Protein AF-0000000084448394 (afdb_homodimer)

Solvent-accessible surface area (backbone atoms only — not comparable to full-atom values): 38013 Å² total; per-residue (Å²): 130,81,70,74,81,68,66,82,76,74,50,70,67,55,48,52,51,49,42,61,25,63,14,42,33,26,30,50,50,44,31,53,39,35,60,75,73,52,70,48,41,29,29,33,37,32,30,34,80,46,65,27,20,33,42,48,60,70,31,49,54,51,50,52,50,52,33,55,76,66,70,50,77,63,50,73,47,72,68,49,59,72,40,34,80,40,55,55,55,45,56,45,32,34,44,33,30,48,39,55,78,44,48,46,45,50,36,60,43,28,16,38,35,18,48,22,12,42,17,7,29,42,25,20,48,29,18,62,36,26,28,88,34,35,29,32,41,54,38,55,41,69,21,37,37,69,47,26,33,50,39,49,45,46,11,34,28,40,10,7,52,40,21,34,77,72,69,18,56,9,42,62,39,26,21,22,38,68,51,8,65,62,43,76,36,92,48,29,42,67,56,50,51,68,63,48,28,60,71,52,71,32,56,49,51,28,51,50,48,47,40,73,69,40,70,87,55,71,45,46,41,54,26,40,45,80,56,34,36,57,62,43,44,50,51,41,36,68,74,38,48,67,44,19,71,70,42,38,27,30,42,34,44,57,41,52,70,87,38,56,44,59,95,45,46,67,68,50,18,52,49,46,34,46,74,74,30,67,66,45,81,75,67,57,89,44,73,66,48,44,33,41,41,40,35,44,13,68,10,35,15,43,44,43,47,47,50,50,52,34,44,76,74,69,35,74,45,43,37,35,30,38,36,75,77,56,37,51,67,48,25,36,51,32,43,72,47,60,41,73,58,56,34,37,43,35,39,46,34,53,50,46,56,40,71,74,25,47,36,45,76,43,50,36,21,53,68,79,43,78,45,57,47,64,92,46,66,85,68,41,85,82,64,60,80,124,132,80,70,74,80,68,66,82,75,74,50,72,67,55,48,50,50,49,43,59,25,62,12,43,34,27,30,52,51,43,30,52,39,35,60,75,74,52,70,46,40,29,29,34,37,32,30,34,80,47,65,27,20,33,41,49,61,68,30,48,55,51,50,53,52,53,32,54,76,67,70,48,76,65,49,74,47,71,68,49,59,73,40,33,82,41,55,56,55,45,56,44,31,34,43,32,29,48,38,54,78,44,47,45,45,48,37,62,44,29,16,38,34,16,48,21,12,42,17,8,28,40,25,22,48,28,19,63,35,26,28,88,34,35,29,30,41,53,39,54,41,68,22,39,37,69,46,26,34,48,38,50,44,46,11,34,28,40,10,8,52,41,22,34,78,71,68,19,55,9,42,61,41,26,21,22,38,68,52,7,64,61,44,76,36,92,49,29,41,66,57,50,51,67,61,48,28,61,71,51,71,32,54,49,49,28,51,50,48,48,41,72,70,40,69,88,55,71,45,46,42,55,25,42,47,78,57,34,35,56,64,40,45,50,51,40,36,67,74,39,47,67,44,20,70,68,42,38,28,30,42,33,43,58,39,52,71,88,38,56,42,61,96,45,45,68,68,51,18,50,50,47,33,44,75,74,31,67,66,44,81,75,66,56,87,46,74,67,51,44,31,40,41,40,36,44,12,68,9,36,15,44,46,43,47,48,52,51,52,36,42,75,72,70,36,74,47,42,37,35,31,37,36,77,75,56,35,50,67,46,24,35,51,34,43,71,46,61,38,73,57,55,33,36,43,34,40,47,35,51,50,46,55,40,71,74,25,48,36,46,74,43,50,37,20,54,68,81,42,78,46,56,47,64,92,46,67,83,68,42,84,83,66,61,79,122

Radius of gyration: 27.72 Å; Cα contacts (8 Å, |Δi|>4): 1673; chains: 2; bounding box: 57×79×67 Å

InterPro domains:
  IPR013785 Aldolase-type TIM barrel [G3DSA:3.20.20.70] (116-352)
  IPR036068 Nicotinate phosphoribosyltransferase-like, C-terminal [SSF51690] (117-376)
  IPR053190 Nicotinate phosphoribosyltransferase-like [PTHR43202] (22-376)

pLDDT: mean 94.39, std 11.0, range [21.2, 98.94]

Organism: NCBI:txid207340

Nearest PDB structures (foldseek):
  5huo-assembly1_E-3  TM=7.370E-01  e=1.847E-10  Streptococcus pyogenes GA06023
  5hul-assembly1_A  TM=7.495E-01  e=3.238E-10  Streptococcus pyogenes NZ131
  5huo-assembly2_H-2  TM=7.251E-01  e=3.623E-10  Streptococcus pyogenes GA06023
  5hup-assembly1_A  TM=7.375E-01  e=1.246E-09  Streptococcus pyogenes MGAS10750
  5hup-assembly1_C-3  TM=6.961E-01  e=3.828E-09  Streptococcus pyogenes MGAS10750

Foldseek 3Di:
DDQPPDPPDDDLVVVVVVLCVVFDVVLVVVLVVCVVVDKFKFKKFWFFQAKWFFDQVVLVVVVVVNCVSVVWDKDKAQPHDQLDIDGGLGTRIMIITISSSCSSCFVVSQVQGQQLGLLLRQLLLLQQLQQAAEEEEEAQVVADDDVRNQSNLLSQLSSQVSNVVVPGNGHQAYAAQNNRVSNPDNGGDDADDLVLCVVLVHQQSSQVVCCVVPVPAQHETEQPNPLQQQVRLLVNCVVVVVCLQVLSYEYEFFFDQVAARPPADQVQLVVLLCVQPNPLCVPDDDPVLNCQDRNGTNHLSRQSVSCVSCVVSPRNSHAYEYEDQSGSSSSNSNVNSVRRHHYYYYNNSRDPPCVSSRMDMWTQDINRHGDTPPPSPVSHPPPPPD/DDDPPDPPDDDLVRVVVVLCVPFDVVLVVVLVVCVVVDKFKFKKFKFFQAKWFFDQVVLVVVVVVNCVSVVWDKDKAQPDDQLDIDGGLGTRIMIITISSSCSSCFVVSQVQGQQLGLLLRQLLLLQQLQQAAEEEEEAQVVADDDSRNQSNLLSQLSSQVSNVVVPGNGHQAYAAQNNRVSNPDNGGDDADDLVLCVVLVHQQSSQVVCCVVPVPAQHETEQPNPLQQQVRLLVNCVVVVVCLQVLSYEYEFFFDQVAARPPDDQVQLVVLLCVQPNPLCVPDDDPVLNCQDRNGTNHLSRQSVSCVSCVVSPRNSHAYEYEDQSGSSSSNSCVNSVRRHHYYYYNNSRDPPCVSSRMDMWTQDINRHGDTDPPSPVSHPPPPDD

Secondary structure (DSSP, 8-state):
-------PPPPHHHHHHHHHHHSBHHHHHHHHHHHHH---EEEEEEE-SS-EE---HHHHHHHHHHHHHTT---EEEESS-TT-EE-TT-EEEEEEEEHHHHGGGHHHHHHHHHHHHHHHHHHHHHHHHSTTS-EEE--GGGSSSHHHHHHHHHHHHHHHHHHHTTT---EEEESBGGGGGGGT-SS------HHHHHHHSSHHHHHHHHHHH-TTS-EEEE-TTTT-HHHHHHHHHHHSHHHHHTT-EEEEE---TTSPPTT--HHHHHHHHHHHSTTGGGG--SHHHHHHHHSSSS-HHHHHHHHHHHHHTT-TT-EEEEES---HHHHHHHHHTT---SEEEE-TTS-SBGGGG--EEEEEEETTEE---TT-GGGSTT-S--/-------PPPPHHHHHHHHHHHSBHHHHHHHHHHHHH---EEEEEEE-SS-EE---HHHHHHHHHHHHHTT---EEEESS-TT-EE-TT-EEEEEEEEHHHHGGGHHHHHHHHHHHHHHHHHHHHHHHHSTTS-EEE--GGGSSSHHHHHHHHHHHHHHHHHHHTTT---EEEESBGGGGGGGT-SS------HHHHHHHSSHHHHHHHHHHH-TTS-EEEE-TTTT-HHHHHHHHHHHSHHHHHTT-EEEEE---TTSPPTT--HHHHHHHHHHHSTTGGGG--SHHHHHHHHSSSS-HHHHHHHHHHHHHTT-TT-EEEEES---HHHHHHHHHTT---SEEEE-TTS-SBGGGG--EEEEEEETTEE---TT-GGGSTT-S--

Sequence (772 aa):
MAEPPAGPAPSRAEMEAEITARTDSYFNRTKAIVTAHGDCRVTYAVFLRRPVISAPRLALEWLRRVTAERGLEVQIDLMHPEGSWVGAGDPLLYVTGSFVGLVDLETLLLQQVGPPCVAAHNAYQMCLELPRIPFLAMDARHCAGADMQEMMAYAAAVGGDAARKEGARGFVGNASNATAHWFGTPAGLGTMPHALIGYAGSTLRAAEMFRETYPDDDLTVLTDYFGREIADGLEVCRRFPDLAAAGRISVRLDTHGGRYLETLDPGESYAVLERNMPGAIRRYRTEEELRFLVGTGVSAAAIWRMREALDKAGFPKVRIIASSGFSVAKCRVMSEARAPLDVVGTGSFIPDRWSETYATADIVAYDGVPRVKVGREFLLRGGRPGMAEPPAGPAPSRAEMEAEITARTDSYFNRTKAIVTAHGDCRVTYAVFLRRPVISAPRLALEWLRRVTAERGLEVQIDLMHPEGSWVGAGDPLLYVTGSFVGLVDLETLLLQQVGPPCVAAHNAYQMCLELPRIPFLAMDARHCAGADMQEMMAYAAAVGGDAARKEGARGFVGNASNATAHWFGTPAGLGTMPHALIGYAGSTLRAAEMFRETYPDDDLTVLTDYFGREIADGLEVCRRFPDLAAAGRISVRLDTHGGRYLETLDPGESYAVLERNMPGAIRRYRTEEELRFLVGTGVSAAAIWRMREALDKAGFPKVRIIASSGFSVAKCRVMSEARAPLDVVGTGSFIPDRWSETYATADIVAYDGVPRVKVGREFLLRGGRPG

Structure (mmCIF, N/CA/C/O backbone):
data_AF-0000000084448394-model_v1
#
loop_
_entity.id
_entity.type
_entity.pdbx_description
1 polymer 'Nicotinate phosphoribosyltransferase'
#
loop_
_atom_site.group_PDB
_atom_site.id
_atom_site.type_symbol
_atom_site.label_atom_id
_atom_site.label_alt_id
_atom_site.label_comp_id
_atom_site.label_asym_id
_atom_site.label_entity_id
_atom_site.label_seq_id
_atom_site.pdbx_PDB_ins_code
_atom_site.Cartn_x
_atom_site.Cartn_y
_atom_site.Cartn_z
_atom_site.occupancy
_atom_site.B_iso_or_equiv
_atom_site.auth_seq_id
_atom_site.auth_comp_id
_atom_site.auth_asym_id
_atom_site.auth_atom_id
_atom_site.pdbx_PDB_model_num
ATOM 1 N N . MET A 1 1 ? -26 16.688 -6.016 1 21.22 1 MET A N 1
ATOM 2 C CA . MET A 1 1 ? -24.609 17.031 -6.27 1 21.22 1 MET A CA 1
ATOM 3 C C . MET A 1 1 ? -24 16.125 -7.332 1 21.22 1 MET A C 1
ATOM 5 O O . MET A 1 1 ? -24.016 14.906 -7.188 1 21.22 1 MET A O 1
ATOM 9 N N . ALA A 1 2 ? -23.812 16.688 -8.477 1 32.09 2 ALA A N 1
ATOM 10 C CA . ALA A 1 2 ? -23.547 16 -9.734 1 32.09 2 ALA A CA 1
ATOM 11 C C . ALA A 1 2 ? -22.219 15.234 -9.672 1 32.09 2 ALA A C 1
ATOM 13 O O . ALA A 1 2 ? -21.234 15.742 -9.133 1 32.09 2 ALA A O 1
ATOM 14 N N . GLU A 1 3 ? -22.234 13.922 -9.602 1 32.16 3 GLU A N 1
ATOM 15 C CA . GLU A 1 3 ? -21.078 13.047 -9.773 1 32.16 3 GLU A CA 1
ATOM 16 C C . GLU A 1 3 ? -20.078 13.625 -10.773 1 32.16 3 GLU A C 1
ATOM 18 O O . GLU A 1 3 ? -20.484 14.227 -11.773 1 32.16 3 GLU A O 1
ATOM 23 N N . PRO A 1 4 ? -18.938 14.047 -10.312 1 36.59 4 PRO A N 1
ATOM 24 C CA . PRO A 1 4 ? -18.031 14.594 -11.32 1 36.59 4 PRO A CA 1
ATOM 25 C C . PRO A 1 4 ? -18.156 13.883 -12.672 1 36.59 4 PRO A C 1
ATOM 27 O O . PRO A 1 4 ? -18.5 12.695 -12.719 1 36.59 4 PRO A O 1
ATOM 30 N N . PRO A 1 5 ? -18.219 14.656 -13.711 1 35.84 5 PRO A N 1
ATOM 31 C CA . PRO A 1 5 ? -18.406 14.039 -15.023 1 35.84 5 PRO A CA 1
ATOM 32 C C . PRO A 1 5 ? -17.328 13.016 -15.359 1 35.84 5 PRO A C 1
ATOM 34 O O . PRO A 1 5 ? -16.141 13.305 -15.211 1 35.84 5 PRO A O 1
ATOM 37 N N . ALA A 1 6 ? -17.578 11.844 -15.086 1 46.12 6 ALA A N 1
ATOM 38 C CA . ALA A 1 6 ? -16.734 10.742 -15.539 1 46.12 6 ALA A CA 1
ATOM 39 C C . ALA A 1 6 ? -16.344 10.906 -17 1 46.12 6 ALA A C 1
ATOM 41 O O . ALA A 1 6 ? -17.156 11.336 -17.828 1 46.12 6 ALA A O 1
ATOM 42 N N . GLY A 1 7 ? -15.117 11.336 -17.281 1 46.91 7 GLY A N 1
ATOM 43 C CA . GLY A 1 7 ? -14.758 11.242 -18.688 1 46.91 7 GLY A CA 1
ATOM 44 C C . GLY A 1 7 ? -15.5 10.141 -19.422 1 46.91 7 GLY A C 1
ATOM 45 O O . GLY A 1 7 ? -16.188 9.336 -18.812 1 46.91 7 GLY A O 1
ATOM 46 N N . PRO A 1 8 ? -15.57 10.281 -20.734 1 56.78 8 PRO A N 1
ATOM 47 C CA . PRO A 1 8 ? -16.344 9.258 -21.438 1 56.78 8 PRO A CA 1
ATOM 48 C C . PRO A 1 8 ? -15.961 7.836 -21.031 1 56.78 8 PRO A C 1
ATOM 50 O O . PRO A 1 8 ? -14.797 7.574 -20.719 1 56.78 8 PRO A O 1
ATOM 53 N N . ALA A 1 9 ? -16.938 7.102 -20.734 1 69.38 9 ALA A N 1
ATOM 54 C CA . ALA A 1 9 ? -16.75 5.688 -20.406 1 69.38 9 ALA A CA 1
ATOM 55 C C . ALA A 1 9 ? -16 4.961 -21.516 1 69.38 9 ALA A C 1
ATOM 57 O O . ALA A 1 9 ? -16.297 5.156 -22.703 1 69.38 9 ALA A O 1
ATOM 58 N N . PRO A 1 10 ? -14.859 4.305 -21.109 1 78.19 10 PRO A N 1
ATOM 59 C CA . PRO A 1 10 ? -14.141 3.541 -22.141 1 78.19 10 PRO A CA 1
ATOM 60 C C . PRO A 1 10 ? -15.055 2.629 -22.953 1 78.19 10 PRO A C 1
ATOM 62 O O . PRO A 1 10 ? -16.078 2.15 -22.438 1 78.19 10 PRO A O 1
ATOM 65 N N . SER A 1 11 ? -14.766 2.488 -24.234 1 86.88 11 SER A N 1
ATOM 66 C CA . SER A 1 11 ? -15.469 1.527 -25.078 1 86.88 11 SER A CA 1
ATOM 67 C C . SER A 1 11 ? -15.25 0.098 -24.594 1 86.88 11 SER A C 1
ATOM 69 O O . SER A 1 11 ? -14.352 -0.156 -23.781 1 86.88 11 SER A O 1
ATOM 71 N N . ARG A 1 12 ? -16.062 -0.751 -25.078 1 90.25 12 ARG A N 1
ATOM 72 C CA . ARG A 1 12 ? -15.922 -2.168 -24.766 1 90.25 12 ARG A CA 1
ATOM 73 C C . ARG A 1 12 ? -14.547 -2.684 -25.156 1 90.25 12 ARG A C 1
ATOM 75 O O . ARG A 1 12 ? -13.906 -3.414 -24.406 1 90.25 12 ARG A O 1
ATOM 82 N N . ALA A 1 13 ? -14.094 -2.311 -26.312 1 92.5 13 ALA A N 1
ATOM 83 C CA . ALA A 1 13 ? -12.797 -2.75 -26.812 1 92.5 13 ALA A CA 1
ATOM 84 C C . ALA A 1 13 ? -11.664 -2.254 -25.906 1 92.5 13 ALA A C 1
ATOM 86 O O . ALA A 1 13 ? -10.719 -2.99 -25.625 1 92.5 13 ALA A O 1
ATOM 87 N N . GLU A 1 14 ? -11.781 -1.032 -25.484 1 91.94 14 GLU A N 1
ATOM 88 C CA . GLU A 1 14 ? -10.766 -0.452 -24.609 1 91.94 14 GLU A CA 1
ATOM 89 C C . GLU A 1 14 ? -10.758 -1.144 -23.25 1 91.94 14 GLU A C 1
ATOM 91 O O . GLU A 1 14 ? -9.695 -1.397 -22.688 1 91.94 14 GLU A O 1
ATOM 96 N N . MET A 1 15 ? -11.859 -1.438 -22.781 1 94.12 15 MET A N 1
ATOM 97 C CA . MET A 1 15 ? -12 -2.129 -21.5 1 94.12 15 MET A CA 1
ATOM 98 C C . MET A 1 15 ? -11.375 -3.518 -21.562 1 94.12 15 MET A C 1
ATOM 100 O O . MET A 1 15 ? -10.609 -3.896 -20.672 1 94.12 15 MET A O 1
ATOM 104 N N . GLU A 1 16 ? -11.648 -4.215 -22.656 1 95.94 16 GLU A N 1
ATOM 105 C CA . GLU A 1 16 ? -11.109 -5.562 -22.812 1 95.94 16 GLU A CA 1
ATOM 106 C C . GLU A 1 16 ? -9.594 -5.535 -22.969 1 95.94 16 GLU A C 1
ATOM 108 O O . GLU A 1 16 ? -8.898 -6.406 -22.438 1 95.94 16 GLU A O 1
ATOM 113 N N . ALA A 1 17 ? -9.133 -4.586 -23.688 1 95.94 17 ALA A N 1
ATOM 114 C CA . ALA A 1 17 ? -7.691 -4.445 -23.875 1 95.94 17 ALA A CA 1
ATOM 115 C C . ALA A 1 17 ? -6.996 -4.172 -22.547 1 95.94 17 ALA A C 1
ATOM 117 O O . ALA A 1 17 ? -5.918 -4.707 -22.281 1 95.94 17 ALA A O 1
ATOM 118 N N . GLU A 1 18 ? -7.625 -3.334 -21.781 1 96.06 18 GLU A N 1
ATOM 119 C CA . GLU A 1 18 ? -7.062 -3.006 -20.469 1 96.06 18 GLU A CA 1
ATOM 120 C C . GLU A 1 18 ? -7.07 -4.219 -19.547 1 96.06 18 GLU A C 1
ATOM 122 O O . GLU A 1 18 ? -6.09 -4.477 -18.844 1 96.06 18 GLU A O 1
ATOM 127 N N . ILE A 1 19 ? -8.141 -4.945 -19.547 1 97.81 19 ILE A N 1
ATOM 128 C CA . ILE A 1 19 ? -8.242 -6.145 -18.719 1 97.81 19 ILE A CA 1
ATOM 129 C C . ILE A 1 19 ? -7.152 -7.137 -19.125 1 97.81 19 ILE A C 1
ATOM 131 O O . ILE A 1 19 ? -6.402 -7.621 -18.266 1 97.81 19 ILE A O 1
ATOM 135 N N . THR A 1 20 ? -6.973 -7.355 -20.375 1 96.94 20 THR A N 1
ATOM 136 C CA . THR A 1 20 ? -5.973 -8.297 -20.875 1 96.94 20 THR A CA 1
ATOM 137 C C . THR A 1 20 ? -4.566 -7.836 -20.5 1 96.94 20 THR A C 1
ATOM 139 O O . THR A 1 20 ? -3.727 -8.648 -20.109 1 96.94 20 THR A O 1
ATOM 142 N N . ALA A 1 21 ? -4.352 -6.551 -20.594 1 97.19 21 ALA A N 1
ATOM 143 C CA . ALA A 1 21 ? -3.02 -5.996 -20.359 1 97.19 21 ALA A CA 1
ATOM 144 C C . ALA A 1 21 ? -2.645 -6.062 -18.891 1 97.19 21 ALA A C 1
ATOM 146 O O . ALA A 1 21 ? -1.483 -6.297 -18.547 1 97.19 21 ALA A O 1
ATOM 147 N N . ARG A 1 22 ? -3.611 -5.91 -18.016 1 97.31 22 ARG A N 1
ATOM 148 C CA . ARG A 1 22 ? -3.297 -5.703 -16.609 1 97.31 22 ARG A CA 1
ATOM 149 C C . ARG A 1 22 ? -3.471 -6.996 -15.812 1 97.31 22 ARG A C 1
ATOM 151 O O . ARG A 1 22 ? -3.023 -7.094 -14.664 1 97.31 22 ARG A O 1
ATOM 158 N N . THR A 1 23 ? -4.086 -7.965 -16.406 1 97 23 THR A N 1
ATOM 159 C CA . THR A 1 23 ? -4.262 -9.266 -15.773 1 97 23 THR A CA 1
ATOM 160 C C . THR A 1 23 ? -3.002 -10.117 -15.922 1 97 23 THR A C 1
ATOM 162 O O . THR A 1 23 ? -2.295 -10.008 -16.922 1 97 23 THR A O 1
ATOM 165 N N . ASP A 1 24 ? -2.719 -10.891 -14.883 1 95.5 24 ASP A N 1
ATOM 166 C CA . ASP A 1 24 ? -1.603 -11.828 -15 1 95.5 24 ASP A CA 1
ATOM 167 C C . ASP A 1 24 ? -1.763 -12.719 -16.234 1 95.5 24 ASP A C 1
ATOM 169 O O . ASP A 1 24 ? -2.842 -13.258 -16.469 1 95.5 24 ASP A O 1
ATOM 173 N N . SER A 1 25 ? -0.734 -12.922 -16.922 1 94.25 25 SER A N 1
ATOM 174 C CA . SER A 1 25 ? -0.752 -13.586 -18.219 1 94.25 25 SER A CA 1
ATOM 175 C C . SER A 1 25 ? -1.229 -15.031 -18.094 1 94.25 25 SER A C 1
ATOM 177 O O . SER A 1 25 ? -1.832 -15.578 -19.016 1 94.25 25 SER A O 1
ATOM 179 N N . TYR A 1 26 ? -0.998 -15.617 -16.969 1 93.06 26 TYR A N 1
ATOM 180 C CA . TYR A 1 26 ? -1.401 -17.016 -16.828 1 93.06 26 TYR A CA 1
ATOM 181 C C . TYR A 1 26 ? -2.918 -17.141 -16.75 1 93.06 26 TYR A C 1
ATOM 183 O O . TYR A 1 26 ? -3.475 -18.203 -17.047 1 93.06 26 TYR A O 1
ATOM 191 N N . PHE A 1 27 ? -3.641 -16.078 -16.453 1 97 27 PHE A N 1
ATOM 192 C CA . PHE A 1 27 ? -5.098 -16.109 -16.516 1 97 27 PHE A CA 1
ATOM 193 C C . PHE A 1 27 ? -5.57 -15.922 -17.953 1 97 27 PHE A C 1
ATOM 195 O O . PHE A 1 27 ? -6.574 -16.5 -18.375 1 97 27 PHE A O 1
ATOM 202 N N . ASN A 1 28 ? -4.859 -15.062 -18.688 1 96.38 28 ASN A N 1
ATOM 203 C CA . ASN A 1 28 ? -5.156 -14.945 -20.109 1 96.38 28 ASN A CA 1
ATOM 204 C C . ASN A 1 28 ? -4.969 -16.281 -20.844 1 96.38 28 ASN A C 1
ATOM 206 O O . ASN A 1 28 ? -5.789 -16.656 -21.672 1 96.38 28 ASN A O 1
ATOM 210 N N . ARG A 1 29 ? -3.93 -16.953 -20.547 1 95.94 29 ARG A N 1
ATOM 211 C CA . ARG A 1 29 ? -3.672 -18.25 -21.156 1 95.94 29 ARG A CA 1
ATOM 212 C C . ARG A 1 29 ? -4.734 -19.266 -20.734 1 95.94 29 ARG A C 1
ATOM 214 O O . ARG A 1 29 ? -5.168 -20.094 -21.547 1 95.94 29 ARG A O 1
ATOM 221 N N . THR A 1 30 ? -5.059 -19.203 -19.484 1 97.62 30 THR A N 1
ATOM 222 C CA . THR A 1 30 ? -6.109 -20.109 -19 1 97.62 30 THR A CA 1
ATOM 223 C C . THR A 1 30 ? -7.41 -19.859 -19.766 1 97.62 30 THR A C 1
ATOM 225 O O . THR A 1 30 ? -8.102 -20.812 -20.125 1 97.62 30 THR A O 1
ATOM 228 N N . LYS A 1 31 ? -7.746 -18.625 -19.938 1 97.88 31 LYS A N 1
ATOM 229 C CA . LYS A 1 31 ? -8.93 -18.281 -20.734 1 97.88 31 LYS A CA 1
ATOM 230 C C . LYS A 1 31 ? -8.883 -18.938 -22.109 1 97.88 31 LYS A C 1
ATOM 232 O O . LYS A 1 31 ? -9.875 -19.516 -22.562 1 97.88 31 LYS A O 1
ATOM 237 N N . ALA A 1 32 ? -7.746 -18.875 -22.766 1 97.19 32 ALA A N 1
ATOM 238 C CA . ALA A 1 32 ? -7.578 -19.469 -24.094 1 97.19 32 ALA A CA 1
ATOM 239 C C . ALA A 1 32 ? -7.715 -21 -24.016 1 97.19 32 ALA A C 1
ATOM 241 O O . ALA A 1 32 ? -8.359 -21.609 -24.875 1 97.19 32 ALA A O 1
ATOM 242 N N . ILE A 1 33 ? -7.145 -21.594 -23.047 1 98.06 33 ILE A N 1
ATOM 243 C CA . ILE A 1 33 ? -7.176 -23.047 -22.891 1 98.06 33 ILE A CA 1
ATOM 244 C C . ILE A 1 33 ? -8.609 -23.516 -22.672 1 98.06 33 ILE A C 1
ATOM 246 O O . ILE A 1 33 ? -9.07 -24.438 -23.344 1 98.06 33 ILE A O 1
ATOM 250 N N . VAL A 1 34 ? -9.289 -22.859 -21.75 1 98.44 34 VAL A N 1
ATOM 251 C CA . VAL A 1 34 ? -10.656 -23.25 -21.438 1 98.44 34 VAL A CA 1
ATOM 252 C C . VAL A 1 34 ? -11.562 -23.016 -22.641 1 98.44 34 VAL A C 1
ATOM 254 O O . VAL A 1 34 ? -12.5 -23.766 -22.891 1 98.44 34 VAL A O 1
ATOM 257 N N . THR A 1 35 ? -11.289 -21.953 -23.375 1 98.31 35 THR A N 1
ATOM 258 C CA . THR A 1 35 ? -12.031 -21.703 -24.609 1 98.31 35 THR A CA 1
ATOM 259 C C . THR A 1 35 ? -11.852 -22.859 -25.594 1 98.31 35 THR A C 1
ATOM 261 O O . THR A 1 35 ? -12.805 -23.297 -26.234 1 98.31 35 THR A O 1
ATOM 264 N N . ALA A 1 36 ? -10.703 -23.375 -25.719 1 98.06 36 ALA A N 1
ATOM 265 C CA . ALA A 1 36 ? -10.375 -24.422 -26.672 1 98.06 36 ALA A CA 1
ATOM 266 C C . ALA A 1 36 ? -10.93 -25.781 -26.203 1 98.06 36 ALA A C 1
ATOM 268 O O . ALA A 1 36 ? -11.258 -26.625 -27.031 1 98.06 36 ALA A O 1
ATOM 269 N N . HIS A 1 37 ? -11.055 -26 -24.938 1 98.12 37 HIS A N 1
ATOM 270 C CA . HIS A 1 37 ? -11.391 -27.328 -24.422 1 98.12 37 HIS A CA 1
ATOM 271 C C . HIS A 1 37 ? -12.82 -27.375 -23.906 1 98.12 37 HIS A C 1
ATOM 273 O O . HIS A 1 37 ? -13.305 -28.438 -23.5 1 98.12 37 HIS A O 1
ATOM 279 N N . GLY A 1 38 ? -13.453 -26.281 -23.859 1 98.25 38 GLY A N 1
ATOM 280 C CA . GLY A 1 38 ? -14.844 -26.219 -23.453 1 98.25 38 GLY A CA 1
ATOM 281 C C . GLY A 1 38 ? -15.055 -25.469 -22.156 1 98.25 38 GLY A C 1
ATOM 282 O O . GLY A 1 38 ? -14.461 -25.812 -21.125 1 98.25 38 GLY A O 1
ATOM 283 N N . ASP A 1 39 ? -15.898 -24.5 -22.266 1 98.31 39 ASP A N 1
ATOM 284 C CA . ASP A 1 39 ? -16.219 -23.672 -21.109 1 98.31 39 ASP A CA 1
ATOM 285 C C . ASP A 1 39 ? -16.984 -24.469 -20.062 1 98.31 39 ASP A C 1
ATOM 287 O O . ASP A 1 39 ? -17.484 -25.562 -20.344 1 98.31 39 ASP A O 1
ATOM 291 N N . CYS A 1 40 ? -16.969 -24.016 -18.781 1 98.25 40 CYS A N 1
ATOM 292 C CA . CYS A 1 40 ? -17.812 -24.531 -17.703 1 98.25 40 CYS A CA 1
ATOM 293 C C . CYS A 1 40 ? -18.234 -23.406 -16.75 1 98.25 40 CYS A C 1
ATOM 295 O O . CYS A 1 40 ? -17.766 -22.281 -16.875 1 98.25 40 CYS A O 1
ATOM 297 N N . ARG A 1 41 ? -19.203 -23.734 -16.031 1 98.44 41 ARG A N 1
ATOM 298 C CA . ARG A 1 41 ? -19.641 -22.797 -14.992 1 98.44 41 ARG A CA 1
ATOM 299 C C . ARG A 1 41 ? -18.812 -22.953 -13.727 1 98.44 41 ARG A C 1
ATOM 301 O O . ARG A 1 41 ? -18.609 -24.078 -13.242 1 98.44 41 ARG A O 1
ATOM 308 N N . VAL A 1 42 ? -18.25 -21.844 -13.211 1 98.62 42 VAL A N 1
ATOM 309 C CA . VAL A 1 42 ? -17.422 -21.922 -12.016 1 98.62 42 VAL A CA 1
ATOM 310 C C . VAL A 1 42 ? -18.016 -21.047 -10.914 1 98.62 42 VAL A C 1
ATOM 312 O O . VAL A 1 42 ? -18.766 -20.125 -11.195 1 98.62 42 VAL A O 1
ATOM 315 N N . THR A 1 43 ? -17.672 -21.375 -9.695 1 98.5 43 THR A N 1
ATOM 316 C CA . THR A 1 43 ? -17.953 -20.531 -8.531 1 98.5 43 THR A CA 1
ATOM 317 C C . THR A 1 43 ? -16.672 -20.156 -7.809 1 98.5 43 THR A C 1
ATOM 319 O O . THR A 1 43 ? -15.945 -21.031 -7.332 1 98.5 43 THR A O 1
ATOM 322 N N . TYR A 1 44 ? -16.406 -18.875 -7.793 1 98.44 44 TYR A N 1
ATOM 323 C CA . TYR A 1 44 ? -15.281 -18.344 -7.035 1 98.44 44 TYR A CA 1
ATOM 324 C C . TYR A 1 44 ? -15.703 -17.984 -5.617 1 98.44 44 TYR A C 1
ATOM 326 O O . TYR A 1 44 ? -16.812 -17.469 -5.398 1 98.44 44 TYR A O 1
ATOM 334 N N . ALA A 1 45 ? -14.836 -18.234 -4.668 1 98.25 45 ALA A N 1
ATOM 335 C CA . ALA A 1 45 ? -14.914 -17.641 -3.338 1 98.25 45 ALA A CA 1
ATOM 336 C C . ALA A 1 45 ? -13.805 -16.609 -3.133 1 98.25 45 ALA A C 1
ATOM 338 O O . ALA A 1 45 ? -12.633 -16.875 -3.406 1 98.25 45 ALA A O 1
ATOM 339 N N . VAL A 1 46 ? -14.172 -15.414 -2.695 1 98.19 46 VAL A N 1
ATOM 340 C CA . VAL A 1 46 ? -13.211 -14.352 -2.406 1 98.19 46 VAL A CA 1
ATOM 341 C C . VAL A 1 46 ? -13.156 -14.109 -0.899 1 98.19 46 VAL A C 1
ATOM 343 O O . VAL A 1 46 ? -14.188 -13.906 -0.255 1 98.19 46 VAL A O 1
ATOM 346 N N . PHE A 1 47 ? -11.914 -14.133 -0.354 1 97.56 47 PHE A N 1
ATOM 347 C CA . PHE A 1 47 ? -11.805 -14.023 1.096 1 97.56 47 PHE A CA 1
ATOM 348 C C . PHE A 1 47 ? -10.461 -13.422 1.487 1 97.56 47 PHE A C 1
ATOM 350 O O . PHE A 1 47 ? -9.57 -13.266 0.644 1 97.56 47 PHE A O 1
ATOM 357 N N . LEU A 1 48 ? -10.391 -12.992 2.707 1 97.19 48 LEU A N 1
ATOM 358 C CA . LEU A 1 48 ? -9.148 -12.523 3.322 1 97.19 48 LEU A CA 1
ATOM 359 C C . LEU A 1 48 ? -8.766 -13.398 4.512 1 97.19 48 LEU A C 1
ATOM 361 O O . LEU A 1 48 ? -9.633 -14.016 5.137 1 97.19 48 LEU A O 1
ATOM 365 N N . ARG A 1 49 ? -7.527 -13.406 4.828 1 94.06 49 ARG A N 1
ATOM 366 C CA . ARG A 1 49 ? -7.012 -14.312 5.848 1 94.06 49 ARG A CA 1
ATOM 367 C C . ARG A 1 49 ? -7.004 -13.648 7.219 1 94.06 49 ARG A C 1
ATOM 369 O O . ARG A 1 49 ? -6.402 -14.164 8.164 1 94.06 49 ARG A O 1
ATOM 376 N N . ARG A 1 50 ? -7.559 -12.531 7.375 1 96.88 50 ARG A N 1
ATOM 377 C CA . ARG A 1 50 ? -7.699 -11.789 8.625 1 96.88 50 ARG A CA 1
ATOM 378 C C . ARG A 1 50 ? -9.086 -11.172 8.742 1 96.88 50 ARG A C 1
ATOM 380 O O . ARG A 1 50 ? -9.805 -11.055 7.75 1 96.88 50 ARG A O 1
ATOM 387 N N . PRO A 1 51 ? -9.43 -10.836 9.984 1 98 51 PRO A N 1
ATOM 388 C CA . PRO A 1 51 ? -10.695 -10.109 10.117 1 98 51 PRO A CA 1
ATOM 389 C C . PRO A 1 51 ? -10.68 -8.758 9.398 1 98 51 PRO A C 1
ATOM 391 O O . PRO A 1 51 ? -9.648 -8.086 9.367 1 98 51 PRO A O 1
ATOM 394 N N . VAL A 1 52 ? -11.805 -8.391 8.891 1 98.75 52 VAL A N 1
ATOM 395 C CA . VAL A 1 52 ? -11.898 -7.121 8.18 1 98.75 52 VAL A CA 1
ATOM 396 C C . VAL A 1 52 ? -13.297 -6.535 8.352 1 98.75 52 VAL A C 1
ATOM 398 O O . VAL A 1 52 ? -14.156 -7.141 8.992 1 98.75 52 VAL A O 1
ATOM 401 N N . ILE A 1 53 ? -13.484 -5.332 7.934 1 98.88 53 ILE A N 1
ATOM 402 C CA . ILE A 1 53 ? -14.789 -4.754 7.637 1 98.88 53 ILE A CA 1
ATOM 403 C C . ILE A 1 53 ? -15.078 -4.883 6.145 1 98.88 53 ILE A C 1
ATOM 405 O O . ILE A 1 53 ? -14.242 -4.539 5.309 1 98.88 53 ILE A O 1
ATOM 409 N N . SER A 1 54 ? -16.25 -5.41 5.84 1 98.81 54 SER A N 1
ATOM 410 C CA . SER A 1 54 ? -16.641 -5.629 4.449 1 98.81 54 SER A CA 1
ATOM 411 C C . SER A 1 54 ? -16.734 -4.312 3.691 1 98.81 54 SER A C 1
ATOM 413 O O . SER A 1 54 ? -17.516 -3.428 4.07 1 98.81 54 SER A O 1
ATOM 415 N N . ALA A 1 55 ? -15.945 -4.117 2.676 1 98.88 55 ALA A N 1
ATOM 416 C CA . ALA A 1 55 ? -15.977 -2.957 1.785 1 98.88 55 ALA A CA 1
ATOM 417 C C . ALA A 1 55 ? -15.938 -3.391 0.322 1 98.88 55 ALA A C 1
ATOM 419 O O . ALA A 1 55 ? -14.969 -3.111 -0.388 1 98.88 55 ALA A O 1
ATOM 420 N N . PRO A 1 56 ? -16.984 -3.941 -0.208 1 98.62 56 PRO A N 1
ATOM 421 C CA . PRO A 1 56 ? -16.969 -4.609 -1.512 1 98.62 56 PRO A CA 1
ATOM 422 C C . PRO A 1 56 ? -17.453 -3.707 -2.643 1 98.62 56 PRO A C 1
ATOM 424 O O . PRO A 1 56 ? -17.422 -4.105 -3.811 1 98.62 56 PRO A O 1
ATOM 427 N N . ARG A 1 57 ? -17.891 -2.512 -2.416 1 98.5 57 ARG A N 1
ATOM 428 C CA . ARG A 1 57 ? -18.688 -1.725 -3.359 1 98.5 57 ARG A CA 1
ATOM 429 C C . ARG A 1 57 ? -17.906 -1.47 -4.645 1 98.5 57 ARG A C 1
ATOM 431 O O . ARG A 1 57 ? -18.406 -1.707 -5.742 1 98.5 57 ARG A O 1
ATOM 438 N N . LEU A 1 58 ? -16.703 -0.939 -4.484 1 98.44 58 LEU A N 1
ATOM 439 C CA . LEU A 1 58 ? -15.922 -0.615 -5.668 1 98.44 58 LEU A CA 1
ATOM 440 C C . LEU A 1 58 ? -15.688 -1.856 -6.52 1 98.44 58 LEU A C 1
ATOM 442 O O . LEU A 1 58 ? -15.805 -1.804 -7.746 1 98.44 58 LEU A O 1
ATOM 446 N N . ALA A 1 59 ? -15.367 -2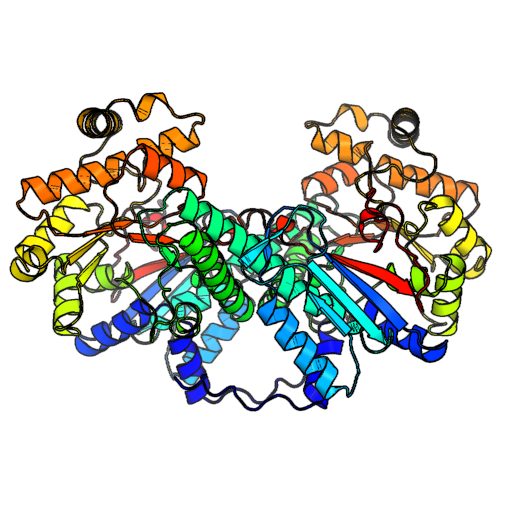.961 -5.914 1 98.38 59 ALA A N 1
ATOM 447 C CA . ALA A 1 59 ? -15.133 -4.223 -6.609 1 98.38 59 ALA A CA 1
ATOM 448 C C . ALA A 1 59 ? -16.406 -4.703 -7.312 1 98.38 59 ALA A C 1
ATOM 450 O O . ALA A 1 59 ? -16.359 -5.121 -8.469 1 98.38 59 ALA A O 1
ATOM 451 N N . LEU A 1 60 ? -17.5 -4.625 -6.625 1 98.5 60 LEU A N 1
ATOM 452 C CA . LEU A 1 60 ? -18.766 -5.109 -7.164 1 98.5 60 LEU A CA 1
ATOM 453 C C . LEU A 1 60 ? -19.219 -4.238 -8.328 1 98.5 60 LEU A C 1
ATOM 455 O O . LEU A 1 60 ? -19.734 -4.746 -9.328 1 98.5 60 LEU A O 1
ATOM 459 N N . GLU A 1 61 ? -19.109 -2.912 -8.141 1 98.12 61 GLU A N 1
ATOM 460 C CA . GLU A 1 61 ? -19.484 -2.01 -9.227 1 98.12 61 GLU A CA 1
ATOM 461 C C . GLU A 1 61 ? -18.656 -2.293 -10.477 1 98.12 61 GLU A C 1
ATOM 463 O O . GLU A 1 61 ? -19.188 -2.324 -11.586 1 98.12 61 GLU A O 1
ATOM 468 N N . TRP A 1 62 ? -17.359 -2.492 -10.305 1 97.69 62 TRP A N 1
ATOM 469 C CA . TRP A 1 62 ? -16.469 -2.814 -11.414 1 97.69 62 TRP A CA 1
ATOM 470 C C . TRP A 1 62 ? -16.875 -4.137 -12.062 1 97.69 62 TRP A C 1
ATOM 472 O O . TRP A 1 62 ? -16.984 -4.223 -13.289 1 97.69 62 TRP A O 1
ATOM 482 N N . LEU A 1 63 ? -17.109 -5.168 -11.25 1 98.12 63 LEU A N 1
ATOM 483 C CA . LEU A 1 63 ? -17.453 -6.496 -11.742 1 98.12 63 LEU A CA 1
ATOM 484 C C . LEU A 1 63 ? -18.75 -6.465 -12.531 1 98.12 63 LEU A C 1
ATOM 486 O O . LEU A 1 63 ? -18.844 -7.059 -13.609 1 98.12 63 LEU A O 1
ATOM 490 N N . ARG A 1 64 ? -19.734 -5.797 -12.008 1 98 64 ARG A N 1
ATOM 491 C CA . ARG A 1 64 ? -21.047 -5.691 -12.664 1 98 64 ARG A CA 1
ATOM 492 C C . ARG A 1 64 ? -20.922 -4.957 -14 1 98 64 ARG A C 1
ATOM 494 O O . ARG A 1 64 ? -21.547 -5.344 -14.984 1 98 64 ARG A O 1
ATOM 501 N N . ARG A 1 65 ? -20.125 -3.932 -13.984 1 97.06 65 ARG A N 1
ATOM 502 C CA . ARG A 1 65 ? -19.922 -3.189 -15.219 1 97.06 65 ARG A CA 1
ATOM 503 C C . ARG A 1 65 ? -19.266 -4.07 -16.281 1 97.06 65 ARG A C 1
ATOM 505 O O . ARG A 1 65 ? -19.734 -4.113 -17.422 1 97.06 65 ARG A O 1
ATOM 512 N N . VAL A 1 66 ? -18.219 -4.746 -15.945 1 97.75 66 VAL A N 1
ATOM 513 C CA . VAL A 1 66 ? -17.469 -5.57 -16.891 1 97.75 66 VAL A CA 1
ATOM 514 C C . VAL A 1 66 ? -18.344 -6.699 -17.406 1 97.75 66 VAL A C 1
ATOM 516 O O . VAL A 1 66 ? -18.391 -6.961 -18.609 1 97.75 66 VAL A O 1
ATOM 519 N N . THR A 1 67 ? -19.031 -7.363 -16.531 1 97.81 67 THR A N 1
ATOM 520 C CA . THR A 1 67 ? -19.844 -8.516 -16.938 1 97.81 67 THR A CA 1
ATOM 521 C C . THR A 1 67 ? -21.031 -8.07 -17.781 1 97.81 67 THR A C 1
ATOM 523 O O . THR A 1 67 ? -21.453 -8.781 -18.703 1 97.81 67 THR A O 1
ATOM 526 N N . ALA A 1 68 ? -21.594 -6.914 -17.438 1 97.06 68 ALA A N 1
ATOM 527 C CA . ALA A 1 68 ? -22.672 -6.359 -18.25 1 97.06 68 ALA A CA 1
ATOM 528 C C . ALA A 1 68 ? -22.172 -6.059 -19.672 1 97.06 68 ALA A C 1
ATOM 530 O O . ALA A 1 68 ? -22.859 -6.379 -20.656 1 97.06 68 ALA A O 1
ATOM 531 N N . GLU A 1 69 ? -21.047 -5.426 -19.766 1 96.81 69 GLU A N 1
ATOM 532 C CA . GLU A 1 69 ? -20.484 -5.094 -21.078 1 96.81 69 GLU A CA 1
ATOM 533 C C . GLU A 1 69 ? -20.188 -6.352 -21.891 1 96.81 69 GLU A C 1
ATOM 535 O O . GLU A 1 69 ? -20.297 -6.348 -23.109 1 96.81 69 GLU A O 1
ATOM 540 N N . ARG A 1 70 ? -19.859 -7.43 -21.188 1 96.81 70 ARG A N 1
ATOM 541 C CA . ARG A 1 70 ? -19.562 -8.711 -21.844 1 96.81 70 ARG A CA 1
ATOM 542 C C . ARG A 1 70 ? -20.859 -9.445 -22.188 1 96.81 70 ARG A C 1
ATOM 544 O O . ARG A 1 70 ? -20.828 -10.461 -22.891 1 96.81 70 ARG A O 1
ATOM 551 N N . GLY A 1 71 ? -21.922 -8.992 -21.703 1 96.69 71 GLY A N 1
ATOM 552 C CA . GLY A 1 71 ? -23.172 -9.727 -21.859 1 96.69 71 GLY A CA 1
ATOM 553 C C . GLY A 1 71 ? -23.188 -11.039 -21.094 1 96.69 71 GLY A C 1
ATOM 554 O O . GLY A 1 71 ? -23.812 -12.008 -21.531 1 96.69 71 GLY A O 1
ATOM 555 N N . LEU A 1 72 ? -22.438 -11.102 -20.031 1 96.75 72 LEU A N 1
ATOM 556 C CA . LEU A 1 72 ? -22.312 -12.32 -19.234 1 96.75 72 LEU A CA 1
ATOM 557 C C . LEU A 1 72 ? -23.281 -12.32 -18.062 1 96.75 72 LEU A C 1
ATOM 559 O O . LEU A 1 72 ? -23.359 -11.344 -17.328 1 96.75 72 LEU A O 1
ATOM 563 N N . GLU A 1 73 ? -24.016 -13.359 -17.953 1 96.19 73 GLU A N 1
ATOM 564 C CA . GLU A 1 73 ? -24.828 -13.562 -16.75 1 96.19 73 GLU A CA 1
ATOM 565 C C . GLU A 1 73 ? -23.969 -14.094 -15.602 1 96.19 73 GLU A C 1
ATOM 567 O O . GLU A 1 73 ? -23.406 -15.188 -15.703 1 96.19 73 GLU A O 1
ATOM 572 N N . VAL A 1 74 ? -23.844 -13.352 -14.57 1 98 74 VAL A N 1
ATOM 573 C CA . VAL A 1 74 ? -23.016 -13.719 -13.422 1 98 74 VAL A CA 1
ATOM 574 C C . VAL A 1 74 ? -23.844 -13.609 -12.141 1 98 74 VAL A C 1
ATOM 576 O O . VAL A 1 74 ? -24.594 -12.648 -11.961 1 98 74 VAL A O 1
ATOM 579 N N . GLN A 1 75 ? -23.812 -14.633 -11.312 1 98.31 75 GLN A N 1
ATOM 580 C CA . GLN A 1 75 ? -24.406 -14.609 -9.984 1 98.31 75 GLN A CA 1
ATOM 581 C C . GLN A 1 75 ? -23.406 -14.148 -8.93 1 98.31 75 GLN A C 1
ATOM 583 O O . GLN A 1 75 ? -22.312 -14.719 -8.82 1 98.31 75 GLN A O 1
ATOM 588 N N . ILE A 1 76 ? -23.75 -13.141 -8.234 1 98.31 76 ILE A N 1
ATOM 589 C CA . ILE A 1 76 ? -22.906 -12.625 -7.156 1 98.31 76 ILE A CA 1
ATOM 590 C C . ILE A 1 76 ? -23.625 -12.797 -5.816 1 98.31 76 ILE A C 1
ATOM 592 O O . ILE A 1 76 ? -24.688 -12.219 -5.594 1 98.31 76 ILE A O 1
ATOM 596 N N . ASP A 1 77 ? -23.109 -13.648 -4.973 1 98.06 77 ASP A N 1
ATOM 597 C CA . ASP A 1 77 ? -23.594 -13.805 -3.605 1 98.06 77 ASP A CA 1
ATOM 598 C C . ASP A 1 77 ? -22.719 -13.039 -2.619 1 98.06 77 ASP A C 1
ATOM 600 O O . ASP A 1 77 ? -21.672 -13.539 -2.209 1 98.06 77 ASP A O 1
ATOM 604 N N . LEU A 1 78 ? -23.172 -11.891 -2.238 1 98.06 78 LEU A N 1
ATOM 605 C CA . LEU A 1 78 ? -22.484 -11.125 -1.204 1 98.06 78 LEU A CA 1
ATOM 606 C C . LEU A 1 78 ? -22.828 -11.664 0.183 1 98.06 78 LEU A C 1
ATOM 608 O O . LEU A 1 78 ? -23.969 -11.586 0.625 1 98.06 78 LEU A O 1
ATOM 612 N N . MET A 1 79 ? -21.875 -12.133 0.886 1 97.69 79 MET A N 1
ATOM 613 C CA . MET A 1 79 ? -22.109 -12.859 2.133 1 97.69 79 MET A CA 1
ATOM 614 C C . MET A 1 79 ? -22.172 -11.898 3.316 1 97.69 79 MET A C 1
ATOM 616 O O . MET A 1 79 ? -22.766 -12.211 4.348 1 97.69 79 MET A O 1
ATOM 620 N N . HIS A 1 80 ? -21.547 -10.805 3.189 1 97.81 80 HIS A N 1
ATOM 621 C CA . HIS A 1 80 ? -21.469 -9.781 4.23 1 97.81 80 HIS A CA 1
ATOM 622 C C . HIS A 1 80 ? -21.719 -8.391 3.66 1 97.81 80 HIS A C 1
ATOM 624 O O . HIS A 1 80 ? -20.938 -7.906 2.84 1 97.81 80 HIS A O 1
ATOM 630 N N . PRO A 1 81 ? -22.75 -7.762 4.098 1 97.62 81 PRO A N 1
ATOM 631 C CA . PRO A 1 81 ? -23.016 -6.414 3.582 1 97.62 81 PRO A CA 1
ATOM 632 C C . PRO A 1 81 ? -21.891 -5.426 3.912 1 97.62 81 PRO A C 1
ATOM 634 O O . PRO A 1 81 ? -21.094 -5.676 4.816 1 97.62 81 PRO A O 1
ATOM 637 N N . GLU A 1 82 ? -21.875 -4.395 3.199 1 98.44 82 GLU A N 1
ATOM 638 C CA . GLU A 1 82 ? -20.891 -3.346 3.434 1 98.44 82 GLU A CA 1
ATOM 639 C C . GLU A 1 82 ? -20.938 -2.85 4.875 1 98.44 82 GLU A C 1
ATOM 641 O O . GLU A 1 82 ? -22.016 -2.605 5.414 1 98.44 82 GLU A O 1
ATOM 646 N N . GLY A 1 83 ? -19.766 -2.736 5.484 1 98.56 83 GLY A N 1
ATOM 647 C CA . GLY A 1 83 ? -19.672 -2.205 6.836 1 98.56 83 GLY A CA 1
ATOM 648 C C . GLY A 1 83 ? -19.719 -3.281 7.902 1 98.56 83 GLY A C 1
ATOM 649 O O . GLY A 1 83 ? -19.422 -3.014 9.07 1 98.56 83 GLY A O 1
ATOM 650 N N . SER A 1 84 ? -19.984 -4.516 7.52 1 98.12 84 SER A N 1
ATOM 651 C CA . SER A 1 84 ? -20.078 -5.586 8.508 1 98.12 84 SER A CA 1
ATOM 652 C C . SER A 1 84 ? -18.719 -6.203 8.797 1 98.12 84 SER A C 1
ATOM 654 O O . SER A 1 84 ? -17.844 -6.203 7.934 1 98.12 84 SER A O 1
ATOM 656 N N . TRP A 1 85 ? -18.625 -6.688 1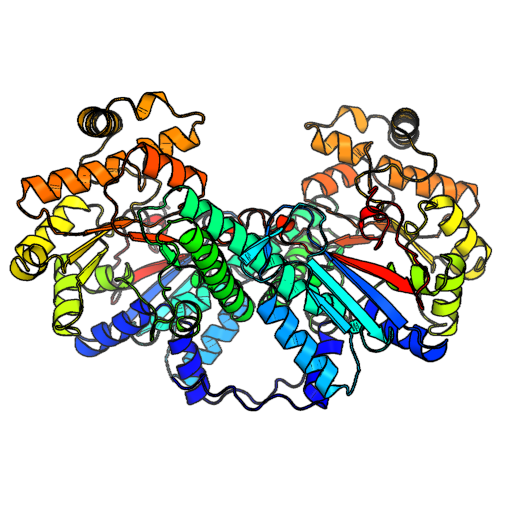0.008 1 97.69 85 TRP A N 1
ATOM 657 C CA . TRP A 1 85 ? -17.438 -7.422 10.414 1 97.69 85 TRP A CA 1
ATOM 658 C C . TRP A 1 85 ? -17.391 -8.805 9.773 1 97.69 85 TRP A C 1
ATOM 660 O O . TRP A 1 85 ? -18.422 -9.484 9.688 1 97.69 85 TRP A O 1
ATOM 670 N N . VAL A 1 86 ? -16.234 -9.188 9.242 1 98 86 VAL A N 1
ATOM 671 C CA . VAL A 1 86 ? -16.016 -10.469 8.586 1 98 86 VAL A CA 1
ATOM 672 C C . VAL A 1 86 ? -14.883 -11.211 9.273 1 98 86 VAL A C 1
ATOM 674 O O . VAL A 1 86 ? -13.781 -10.672 9.43 1 98 86 VAL A O 1
ATOM 677 N N . GLY A 1 87 ? -15.078 -12.445 9.633 1 97.44 87 GLY A N 1
ATOM 678 C CA . GLY A 1 87 ? -14.047 -13.242 10.281 1 97.44 87 GLY A CA 1
ATOM 679 C C . GLY A 1 87 ? -12.961 -13.703 9.32 1 97.44 87 GLY A C 1
ATOM 680 O O . GLY A 1 87 ? -13.172 -13.75 8.109 1 97.44 87 GLY A O 1
ATOM 681 N N . ALA A 1 88 ? -11.867 -14.031 9.914 1 96.12 88 ALA A N 1
ATOM 682 C CA . ALA A 1 88 ? -10.742 -14.539 9.125 1 96.12 88 ALA A CA 1
ATOM 683 C C . ALA A 1 88 ? -11.141 -15.797 8.359 1 96.12 88 ALA A C 1
ATOM 685 O O . ALA A 1 88 ? -11.656 -16.75 8.945 1 96.12 88 ALA A O 1
ATOM 686 N N . GLY A 1 89 ? -10.953 -15.703 7.039 1 94.94 89 GLY A N 1
ATOM 687 C CA . GLY A 1 89 ? -11.203 -16.891 6.227 1 94.94 89 GLY A CA 1
ATOM 688 C C . GLY A 1 89 ? -12.641 -16.984 5.758 1 94.94 89 GLY A C 1
ATOM 689 O O . GLY A 1 89 ? -12.953 -17.781 4.863 1 94.94 89 GLY A O 1
ATOM 690 N N . ASP A 1 90 ? -13.508 -16.172 6.32 1 96.31 90 ASP A N 1
ATOM 691 C CA . ASP A 1 90 ? -14.891 -16.172 5.852 1 96.31 90 ASP A CA 1
ATOM 692 C C . ASP A 1 90 ? -15 -15.555 4.457 1 96.31 90 ASP A C 1
ATOM 694 O O . ASP A 1 90 ? -14.492 -14.461 4.215 1 96.31 90 ASP A O 1
ATOM 698 N N . PRO A 1 91 ? -15.648 -16.25 3.588 1 97.38 91 PRO A N 1
ATOM 699 C CA . PRO A 1 91 ? -15.812 -15.664 2.256 1 97.38 91 PRO A CA 1
ATOM 700 C C . PRO A 1 91 ? -16.609 -14.359 2.277 1 97.38 91 PRO A C 1
ATOM 702 O O . PRO A 1 91 ? -17.672 -14.289 2.91 1 97.38 91 PRO A O 1
ATOM 705 N N . LEU A 1 92 ? -16.156 -13.359 1.601 1 97.81 92 LEU A N 1
ATOM 706 C CA . LEU A 1 92 ? -16.859 -12.094 1.439 1 97.81 92 LEU A CA 1
ATOM 707 C C . LEU A 1 92 ? -17.953 -12.203 0.379 1 97.81 92 LEU A C 1
ATOM 709 O O . LEU A 1 92 ? -19.031 -11.625 0.529 1 97.81 92 LEU A O 1
ATOM 713 N N . LEU A 1 93 ? -17.641 -12.859 -0.658 1 97.12 93 LEU A N 1
ATOM 714 C CA . LEU A 1 93 ? -18.594 -13.039 -1.743 1 97.12 93 LEU A CA 1
ATOM 715 C C . LEU A 1 93 ? -18.266 -14.289 -2.553 1 97.12 93 LEU A C 1
ATOM 717 O O . LEU A 1 93 ? -17.125 -14.773 -2.527 1 97.12 93 LEU A O 1
ATOM 721 N N . TYR A 1 94 ? -19.25 -14.836 -3.164 1 98.19 94 TYR A N 1
ATOM 722 C CA . TYR A 1 94 ? -19.141 -15.852 -4.203 1 98.19 94 TYR A CA 1
ATOM 723 C C . TYR A 1 94 ? -19.531 -15.297 -5.562 1 98.19 94 TYR A C 1
ATOM 725 O O . TYR A 1 94 ? -20.484 -14.523 -5.668 1 98.19 94 TYR A O 1
ATOM 733 N N . VAL A 1 95 ? -18.828 -15.57 -6.555 1 98.56 95 VAL A N 1
ATOM 734 C CA . VAL A 1 95 ? -19.125 -15.18 -7.93 1 98.56 95 VAL A CA 1
ATOM 735 C C . VAL A 1 95 ? -19.234 -16.422 -8.805 1 98.56 95 VAL A C 1
ATOM 737 O O . VAL A 1 95 ? -18.297 -17.219 -8.898 1 98.56 95 VAL A O 1
ATOM 740 N N . THR A 1 96 ? -20.391 -16.609 -9.422 1 98.62 96 THR A N 1
ATOM 741 C CA . THR A 1 96 ? -20.625 -17.797 -10.25 1 98.62 96 THR A CA 1
ATOM 742 C C . THR A 1 96 ? -20.953 -17.391 -11.688 1 98.62 96 THR A C 1
ATOM 744 O O . THR A 1 96 ? -21.766 -16.5 -11.914 1 98.62 96 THR A O 1
ATOM 747 N N . GLY A 1 97 ? -20.328 -17.969 -12.578 1 98.62 97 GLY A N 1
ATOM 748 C CA . GLY A 1 97 ? -20.547 -17.703 -13.992 1 98.62 97 GLY A CA 1
ATOM 749 C C . GLY A 1 97 ? -19.609 -18.469 -14.906 1 98.62 97 GLY A C 1
ATOM 750 O O . GLY A 1 97 ? -19 -19.453 -14.492 1 98.62 97 GLY A O 1
ATOM 751 N N . SER A 1 98 ? -19.609 -18.078 -16.203 1 98.69 98 SER A N 1
ATOM 752 C CA . SER A 1 98 ? -18.734 -18.688 -17.219 1 98.69 98 SER A CA 1
ATOM 753 C C . SER A 1 98 ? -17.266 -18.578 -16.812 1 98.69 98 SER A C 1
ATOM 755 O O . SER A 1 98 ? -16.812 -17.484 -16.453 1 98.69 98 SER A O 1
ATOM 757 N N . PHE A 1 99 ? -16.578 -19.75 -16.844 1 98.75 99 PHE A N 1
ATOM 758 C CA . PHE A 1 99 ? -15.148 -19.734 -16.531 1 98.75 99 PHE A CA 1
ATOM 759 C C . PHE A 1 99 ? -14.391 -18.859 -17.516 1 98.75 99 PHE A C 1
ATOM 761 O O . PHE A 1 99 ? -13.555 -18.047 -17.109 1 98.75 99 PHE A O 1
ATOM 768 N N . VAL A 1 100 ? -14.672 -18.922 -18.766 1 98.56 100 VAL A N 1
ATOM 769 C CA . VAL A 1 100 ? -14.039 -18.125 -19.812 1 98.56 100 VAL A CA 1
ATOM 770 C C . VAL A 1 100 ? -14.289 -16.641 -19.547 1 98.56 100 VAL A C 1
ATOM 772 O O . VAL A 1 100 ? -13.398 -15.805 -19.75 1 98.56 100 VAL A O 1
ATOM 775 N N . GLY A 1 101 ? -15.414 -16.328 -19.078 1 98.44 101 GLY A N 1
ATOM 776 C CA . GLY A 1 101 ? -15.805 -14.938 -18.859 1 98.44 101 GLY A CA 1
ATOM 777 C C . GLY A 1 101 ? -15.242 -14.344 -17.594 1 98.44 101 GLY A C 1
ATOM 778 O O . GLY A 1 101 ? -15.148 -13.117 -17.453 1 98.44 101 GLY A O 1
ATOM 779 N N . LEU A 1 102 ? -14.797 -15.188 -16.609 1 98.69 102 LEU A N 1
ATOM 780 C CA . LEU A 1 102 ? -14.477 -14.68 -15.289 1 98.69 102 LEU A CA 1
ATOM 781 C C . LEU A 1 102 ? -12.977 -14.797 -15.008 1 98.69 102 LEU A C 1
ATOM 783 O O . LEU A 1 102 ? -12.43 -14.039 -14.195 1 98.69 102 LEU A O 1
ATOM 787 N N . VAL A 1 103 ? -12.297 -15.688 -15.656 1 98.5 103 VAL A N 1
ATOM 788 C CA . VAL A 1 103 ? -10.969 -16.125 -15.234 1 98.5 103 VAL A CA 1
ATOM 789 C C . VAL A 1 103 ? -9.984 -14.969 -15.336 1 98.5 103 VAL A C 1
ATOM 791 O O . VAL A 1 103 ? -9.102 -14.82 -14.484 1 98.5 103 VAL A O 1
ATOM 794 N N . ASP A 1 104 ? -10.117 -14.117 -16.359 1 98.06 104 ASP A N 1
ATOM 795 C CA . ASP A 1 104 ? -9.164 -13.023 -16.562 1 98.06 104 ASP A CA 1
ATOM 796 C C . ASP A 1 104 ? -9.531 -11.812 -15.703 1 98.06 104 ASP A C 1
ATOM 798 O O . ASP A 1 104 ? -8.875 -10.773 -15.773 1 98.06 104 ASP A O 1
ATOM 802 N N . LEU A 1 105 ? -10.539 -11.914 -14.859 1 98.5 105 LEU A N 1
ATOM 803 C CA . LEU A 1 105 ? -10.969 -10.797 -14.031 1 98.5 105 LEU A CA 1
ATOM 804 C C . LEU A 1 105 ? -10.398 -10.906 -12.617 1 98.5 105 LEU A C 1
ATOM 806 O O . LEU A 1 105 ? -10.469 -9.953 -11.836 1 98.5 105 LEU A O 1
ATOM 810 N N . GLU A 1 106 ? -9.805 -12.008 -12.281 1 98 106 GLU A N 1
ATOM 811 C CA . GLU A 1 106 ? -9.406 -12.32 -10.914 1 98 106 GLU A CA 1
ATOM 812 C C . GLU A 1 106 ? -8.406 -11.297 -10.375 1 98 106 GLU A C 1
ATOM 814 O O . GLU A 1 106 ? -8.602 -10.742 -9.297 1 98 106 GLU A O 1
ATOM 819 N N . THR A 1 107 ? -7.316 -11.016 -11.148 1 97.75 107 THR A N 1
ATOM 820 C CA . THR A 1 107 ? -6.266 -10.094 -10.719 1 97.75 107 THR A CA 1
ATOM 821 C C . THR A 1 107 ? -6.852 -8.734 -10.344 1 97.75 107 THR A C 1
ATOM 823 O O . THR A 1 107 ? -6.574 -8.211 -9.266 1 97.75 107 THR A O 1
ATOM 826 N N . LEU A 1 108 ? -7.668 -8.25 -11.211 1 98.31 108 LEU A N 1
ATOM 827 C CA . LEU A 1 108 ? -8.195 -6.902 -11.055 1 98.31 108 LEU A CA 1
ATOM 828 C C . LEU A 1 108 ? -9.234 -6.848 -9.938 1 98.31 108 LEU A C 1
ATOM 830 O O . LEU A 1 108 ? -9.344 -5.844 -9.234 1 98.31 108 LEU A O 1
ATOM 834 N N . LEU A 1 109 ? -10 -7.906 -9.82 1 98.44 109 LEU A N 1
ATOM 835 C CA . LEU A 1 109 ? -10.961 -7.996 -8.727 1 98.44 109 LEU A CA 1
ATOM 836 C C . LEU A 1 109 ? -10.258 -7.938 -7.375 1 98.44 109 LEU A C 1
ATOM 838 O O . LEU A 1 109 ? -10.688 -7.207 -6.477 1 98.44 109 LEU A O 1
ATOM 842 N N . LEU A 1 110 ? -9.203 -8.672 -7.254 1 98.25 110 LEU A N 1
ATOM 843 C CA . LEU A 1 110 ? -8.484 -8.766 -5.992 1 98.25 110 LEU A CA 1
ATOM 844 C C . LEU A 1 110 ? -7.84 -7.43 -5.629 1 98.25 110 LEU A C 1
ATOM 846 O O . LEU A 1 110 ? -7.746 -7.078 -4.453 1 98.25 110 LEU A O 1
ATOM 850 N N . GLN A 1 111 ? -7.438 -6.621 -6.625 1 98.19 111 GLN A N 1
ATOM 851 C CA . GLN A 1 111 ? -6.871 -5.293 -6.406 1 98.19 111 GLN A CA 1
ATOM 852 C C . GLN A 1 111 ? -7.867 -4.383 -5.695 1 98.19 111 GLN A C 1
ATOM 854 O O . GLN A 1 111 ? -7.473 -3.41 -5.047 1 98.19 111 GLN A O 1
ATOM 859 N N . GLN A 1 112 ? -9.102 -4.719 -5.828 1 98.06 112 GLN A N 1
ATOM 860 C CA . GLN A 1 112 ? -10.141 -3.789 -5.402 1 98.06 112 GLN A CA 1
ATOM 861 C C . GLN A 1 112 ? -10.805 -4.262 -4.109 1 98.06 112 GLN A C 1
ATOM 863 O O . GLN A 1 112 ? -11.578 -3.523 -3.502 1 98.06 112 GLN A O 1
ATOM 868 N N . VAL A 1 113 ? -10.508 -5.434 -3.631 1 98.12 113 VAL A N 1
ATOM 869 C CA . VAL A 1 113 ? -11.234 -6 -2.496 1 98.12 113 VAL A CA 1
ATOM 870 C C . VAL A 1 113 ? -10.344 -5.965 -1.25 1 98.12 113 VAL A C 1
ATOM 872 O O . VAL A 1 113 ? -10.773 -5.484 -0.195 1 98.12 113 VAL A O 1
ATOM 875 N N . GLY A 1 114 ? -9.148 -6.383 -1.394 1 98.25 114 GLY A N 1
ATOM 876 C CA . GLY A 1 114 ? -8.281 -6.594 -0.245 1 98.25 114 GLY A CA 1
ATOM 877 C C . GLY A 1 114 ? -7.945 -5.309 0.492 1 98.25 114 GLY A C 1
ATOM 878 O O . GLY A 1 114 ? -8.289 -5.152 1.666 1 98.25 114 GLY A O 1
ATOM 879 N N . PRO A 1 115 ? -7.395 -4.328 -0.24 1 98.5 115 PRO A N 1
ATOM 880 C CA . PRO A 1 115 ? -6.914 -3.113 0.423 1 98.5 115 PRO A CA 1
ATOM 881 C C . PRO A 1 115 ? -8.031 -2.332 1.104 1 98.5 115 PRO A C 1
ATOM 883 O O . PRO A 1 115 ? -7.922 -1.983 2.283 1 98.5 115 PRO A O 1
ATOM 886 N N . PRO A 1 116 ? -9.18 -2.121 0.465 1 98.75 116 PRO A N 1
ATOM 887 C CA . PRO A 1 116 ? -10.211 -1.332 1.143 1 98.75 116 PRO A CA 1
ATOM 888 C C . PRO A 1 116 ? -10.781 -2.037 2.371 1 98.75 116 PRO A C 1
ATOM 890 O O . PRO A 1 116 ? -11.117 -1.384 3.363 1 98.75 116 PRO A O 1
ATOM 893 N N . CYS A 1 117 ? -10.914 -3.361 2.342 1 98.88 117 CYS A N 1
ATOM 894 C CA . CYS A 1 117 ? -11.469 -4.082 3.479 1 98.88 117 CYS A CA 1
ATOM 895 C C . CYS A 1 117 ? -10.578 -3.947 4.703 1 98.88 117 CYS A C 1
ATOM 897 O O . CYS A 1 117 ? -11.062 -3.727 5.816 1 98.88 117 CYS A O 1
ATOM 899 N N . VAL A 1 118 ? -9.305 -4.082 4.527 1 98.75 118 VAL A N 1
ATOM 900 C CA . VAL A 1 118 ? -8.367 -4.012 5.648 1 98.75 118 VAL A CA 1
ATOM 901 C C . VAL A 1 118 ? -8.273 -2.57 6.148 1 98.75 118 VAL A C 1
ATOM 903 O O . VAL A 1 118 ? -8.242 -2.328 7.359 1 98.75 118 VAL A O 1
ATOM 906 N N . ALA A 1 119 ? -8.211 -1.619 5.25 1 98.81 119 ALA A N 1
ATOM 907 C CA . ALA A 1 119 ? -8.172 -0.211 5.637 1 98.81 119 ALA A CA 1
ATOM 908 C C . ALA A 1 119 ? -9.438 0.182 6.398 1 98.81 119 ALA A C 1
ATOM 910 O O . ALA A 1 119 ? -9.375 0.926 7.379 1 98.81 119 ALA A O 1
ATOM 911 N N . ALA A 1 120 ? -10.586 -0.283 5.91 1 98.94 120 ALA A N 1
ATOM 912 C CA . ALA A 1 120 ? -11.844 -0.02 6.602 1 98.94 120 ALA A CA 1
ATOM 913 C C . ALA A 1 120 ? -11.812 -0.575 8.023 1 98.94 120 ALA A C 1
ATOM 915 O O . ALA A 1 120 ? -12.32 0.057 8.953 1 98.94 120 ALA A O 1
ATOM 916 N N . HIS A 1 121 ? -11.281 -1.716 8.148 1 98.88 121 HIS A N 1
ATOM 917 C CA . HIS A 1 121 ? -11.172 -2.33 9.469 1 98.88 121 HIS A CA 1
ATOM 918 C C . HIS A 1 121 ? -10.297 -1.493 10.391 1 98.88 121 HIS A C 1
ATOM 920 O O . HIS A 1 121 ? -10.641 -1.29 11.562 1 98.88 121 HIS A O 1
ATOM 926 N N . ASN A 1 122 ? -9.172 -1.046 9.867 1 98.44 122 ASN A N 1
ATOM 927 C CA . ASN A 1 122 ? -8.312 -0.174 10.664 1 98.44 122 ASN A CA 1
ATOM 928 C C . ASN A 1 122 ? -9.047 1.098 11.086 1 98.44 122 ASN A C 1
ATOM 930 O O . ASN A 1 122 ? -8.945 1.524 12.234 1 98.44 122 ASN A O 1
ATOM 934 N N . ALA A 1 123 ? -9.688 1.714 10.125 1 98.75 123 ALA A N 1
ATOM 935 C CA . ALA A 1 123 ? -10.469 2.914 10.422 1 98.75 123 ALA A CA 1
ATOM 936 C C . ALA A 1 123 ? -11.5 2.641 11.508 1 98.75 123 ALA A C 1
ATOM 938 O O . ALA A 1 123 ? -11.641 3.424 12.445 1 98.75 123 ALA A O 1
ATOM 939 N N . TYR A 1 124 ? -12.203 1.506 11.359 1 98.88 124 TYR A N 1
ATOM 940 C CA . TYR A 1 124 ? -13.219 1.074 12.312 1 98.88 124 TYR A CA 1
ATOM 941 C C . TYR A 1 124 ? -12.625 0.937 13.711 1 98.88 124 TYR A C 1
ATOM 943 O O . TYR A 1 124 ? -13.156 1.487 14.68 1 98.88 124 TYR A O 1
ATOM 951 N N . GLN A 1 125 ? -11.5 0.309 13.812 1 98.75 125 GLN A N 1
ATOM 952 C CA . GLN A 1 125 ? -10.852 0.069 15.102 1 98.75 125 GLN A CA 1
ATOM 953 C C . GLN A 1 125 ? -10.391 1.377 15.734 1 98.75 125 GLN A C 1
ATOM 955 O O . GLN A 1 125 ? -10.523 1.569 16.938 1 98.75 125 GLN A O 1
ATOM 960 N N . MET A 1 126 ? -9.828 2.225 14.977 1 98.56 126 MET A N 1
ATOM 961 C CA . MET A 1 126 ? -9.391 3.52 15.492 1 98.56 126 MET A CA 1
ATOM 962 C C . MET A 1 126 ? -10.562 4.285 16.109 1 98.56 126 MET A C 1
ATOM 964 O O . MET A 1 126 ? -10.445 4.82 17.203 1 98.56 126 MET A O 1
ATOM 968 N N . CYS A 1 127 ? -11.641 4.305 15.359 1 98.75 127 CYS A N 1
ATOM 969 C CA . CYS A 1 127 ? -12.828 5.027 15.82 1 98.75 127 CYS A CA 1
ATOM 970 C C . CYS A 1 127 ? -13.367 4.426 17.109 1 98.75 127 CYS A C 1
ATOM 972 O O . CYS A 1 127 ? -13.836 5.148 17.984 1 98.75 127 CYS A O 1
ATOM 974 N N . LEU A 1 128 ? -13.305 3.143 17.234 1 98.62 128 LEU A N 1
ATOM 975 C CA . LEU A 1 128 ? -13.797 2.492 18.438 1 98.62 128 LEU A CA 1
ATOM 976 C C . LEU A 1 128 ? -12.914 2.826 19.641 1 98.62 128 LEU A C 1
ATOM 978 O O . LEU A 1 128 ? -13.398 2.93 20.766 1 98.62 128 LEU A O 1
ATOM 982 N N . GLU A 1 129 ? -11.633 2.955 19.375 1 98.38 129 GLU A N 1
ATOM 983 C CA . GLU A 1 129 ? -10.688 3.232 20.469 1 98.38 129 GLU A CA 1
ATOM 984 C C . GLU A 1 129 ? -10.766 4.695 20.891 1 98.38 129 GLU A C 1
ATOM 986 O O . GLU A 1 129 ? -10.375 5.035 22.016 1 98.38 129 GLU A O 1
ATOM 991 N N . LEU A 1 130 ? -11.164 5.523 20.109 1 98.5 130 LEU A N 1
ATOM 992 C CA . LEU A 1 130 ? -11.297 6.953 20.375 1 98.5 130 LEU A CA 1
ATOM 993 C C . LEU A 1 130 ? -12.656 7.461 19.922 1 98.5 130 LEU A C 1
ATOM 995 O O . LEU A 1 130 ? -12.742 8.32 19.031 1 98.5 130 LEU A O 1
ATOM 999 N N . PRO A 1 131 ? -13.711 7.008 20.547 1 98.44 131 PRO A N 1
ATOM 1000 C CA . PRO A 1 131 ? -15.07 7.117 20 1 98.44 131 PRO A CA 1
ATOM 1001 C C . PRO A 1 131 ? -15.617 8.547 20.062 1 98.44 131 PRO A C 1
ATOM 1003 O O . PRO A 1 131 ? -16.5 8.906 19.297 1 98.44 131 PRO A O 1
ATOM 1006 N N . ARG A 1 132 ? -15.109 9.383 20.906 1 98.12 132 ARG A N 1
ATOM 1007 C CA . ARG A 1 132 ? -15.703 10.695 21.141 1 98.12 132 ARG A CA 1
ATOM 1008 C C . ARG A 1 132 ? -15.109 11.734 20.188 1 98.12 132 ARG A C 1
ATOM 1010 O O . ARG A 1 132 ? -15.602 12.859 20.125 1 98.12 132 ARG A O 1
ATOM 1017 N N . ILE A 1 133 ? -14.102 11.375 19.531 1 98.44 133 ILE A N 1
ATOM 1018 C CA . ILE A 1 133 ? -13.352 12.328 18.719 1 98.44 133 ILE A CA 1
ATOM 1019 C C . ILE A 1 133 ? -13.562 12.016 17.234 1 98.44 133 ILE A C 1
ATOM 1021 O O . ILE A 1 133 ? -13.375 10.875 16.797 1 98.44 133 ILE A O 1
ATOM 1025 N N . PRO A 1 134 ? -14.055 12.984 16.438 1 98.12 134 PRO A N 1
ATOM 1026 C CA . PRO A 1 134 ? -14.148 12.758 14.992 1 98.12 134 PRO A CA 1
ATOM 1027 C C . PRO A 1 134 ? -12.781 12.703 14.312 1 98.12 134 PRO A C 1
ATOM 1029 O O . PRO A 1 134 ? -11.828 13.344 14.773 1 98.12 134 PRO A O 1
ATOM 1032 N N . PHE A 1 135 ? -12.75 11.93 13.219 1 98.12 135 PHE A N 1
ATOM 1033 C CA . PHE A 1 135 ? -11.531 11.789 12.438 1 98.12 135 PHE A CA 1
ATOM 1034 C C . PHE A 1 135 ? -11.664 12.469 11.086 1 98.12 135 PHE A C 1
ATOM 1036 O O . PHE A 1 135 ? -12.766 12.531 10.523 1 98.12 135 PHE A O 1
ATOM 1043 N N . LEU A 1 136 ? -10.594 13.031 10.609 1 97 136 LEU A N 1
ATOM 1044 C CA . LEU A 1 136 ? -10.438 13.477 9.234 1 97 136 LEU A CA 1
ATOM 1045 C C . LEU A 1 136 ? -9.422 12.609 8.492 1 97 136 LEU A C 1
ATOM 1047 O O . LEU A 1 136 ? -8.312 12.398 8.977 1 97 136 LEU A O 1
ATOM 1051 N N . ALA A 1 137 ? -9.805 12.117 7.301 1 97 137 ALA A N 1
ATOM 1052 C CA . ALA A 1 137 ? -8.906 11.297 6.496 1 97 137 ALA A CA 1
ATOM 1053 C C . ALA A 1 137 ? -7.898 12.156 5.746 1 97 137 ALA A C 1
ATOM 1055 O O . ALA A 1 137 ? -8.266 12.898 4.832 1 97 137 ALA A O 1
ATOM 1056 N N . MET A 1 138 ? -6.688 12.039 6.102 1 95.19 138 MET A N 1
ATOM 1057 C CA . MET A 1 138 ? -5.582 12.742 5.461 1 95.19 138 MET A CA 1
ATOM 1058 C C . MET A 1 138 ? -4.566 11.766 4.891 1 95.19 138 MET A C 1
ATOM 1060 O O . MET A 1 138 ? -3.383 11.82 5.234 1 95.19 138 MET A O 1
ATOM 1064 N N . ASP A 1 139 ? -5 11.008 3.898 1 94.62 139 ASP A N 1
ATOM 1065 C CA . ASP A 1 139 ? -4.25 9.836 3.453 1 94.62 139 ASP A CA 1
ATOM 1066 C C . ASP A 1 139 ? -3.627 10.078 2.078 1 94.62 139 ASP A C 1
ATOM 1068 O O . ASP A 1 139 ? -2.756 9.32 1.646 1 94.62 139 ASP A O 1
ATOM 1072 N N . ALA A 1 140 ? -3.951 11.117 1.406 1 95.75 140 ALA A N 1
ATOM 1073 C CA . ALA A 1 140 ? -3.715 11.211 -0.032 1 95.75 140 ALA A CA 1
ATOM 1074 C C . ALA A 1 140 ? -2.227 11.109 -0.35 1 95.75 140 ALA A C 1
ATOM 1076 O O . ALA A 1 140 ? -1.822 10.32 -1.206 1 95.75 140 ALA A O 1
ATOM 1077 N N . ARG A 1 141 ? -1.429 11.852 0.323 1 94.75 141 ARG A N 1
ATOM 1078 C CA . ARG A 1 141 ? -0.006 11.922 0.006 1 94.75 141 ARG A CA 1
ATOM 1079 C C . ARG A 1 141 ? 0.689 10.602 0.312 1 94.75 141 ARG A C 1
ATOM 1081 O O . ARG A 1 141 ? 1.833 10.391 -0.094 1 94.75 141 ARG A O 1
ATOM 1088 N N . HIS A 1 142 ? 0.023 9.695 1.025 1 96.56 142 HIS A N 1
ATOM 1089 C CA . HIS A 1 142 ? 0.611 8.422 1.431 1 96.56 142 HIS A CA 1
ATOM 1090 C C . HIS A 1 142 ? 0.171 7.293 0.505 1 96.56 142 HIS A C 1
ATOM 1092 O O . HIS A 1 142 ? 0.586 6.145 0.679 1 96.56 142 HIS A O 1
ATOM 1098 N N . CYS A 1 143 ? -0.653 7.605 -0.462 1 98.25 143 CYS A N 1
ATOM 1099 C CA . CYS A 1 143 ? -1.166 6.609 -1.396 1 98.25 143 CYS A CA 1
ATOM 1100 C C . CYS A 1 143 ? -0.255 6.48 -2.609 1 98.25 143 CYS A C 1
ATOM 1102 O O . CYS A 1 143 ? 0.544 7.375 -2.891 1 98.25 143 CYS A O 1
ATOM 1104 N N . ALA A 1 144 ? -0.354 5.34 -3.258 1 98.31 144 ALA A N 1
ATOM 1105 C CA . ALA A 1 144 ? 0.324 5.121 -4.531 1 98.31 144 ALA A CA 1
ATOM 1106 C C . ALA A 1 144 ? -0.622 5.355 -5.707 1 98.31 144 ALA A C 1
ATOM 1108 O O . ALA A 1 144 ? -1.09 4.402 -6.336 1 98.31 144 ALA A O 1
ATOM 1109 N N . GLY A 1 145 ? -0.86 6.629 -6.008 1 97.94 145 GLY A N 1
ATOM 1110 C CA . GLY A 1 145 ? -1.657 6.98 -7.172 1 97.94 145 GLY A CA 1
ATOM 1111 C C . GLY A 1 145 ? -3.127 7.184 -6.852 1 97.94 145 GLY A C 1
ATOM 1112 O O . GLY A 1 145 ? -3.539 7.047 -5.699 1 97.94 145 GLY A O 1
ATOM 1113 N N . ALA A 1 146 ? -3.891 7.516 -7.922 1 97.69 146 ALA A N 1
ATOM 1114 C CA . ALA A 1 146 ? -5.285 7.93 -7.812 1 97.69 146 ALA A CA 1
ATOM 1115 C C . ALA A 1 146 ? -6.172 6.762 -7.383 1 97.69 146 ALA A C 1
ATOM 1117 O O . ALA A 1 146 ? -7.113 6.941 -6.605 1 97.69 146 ALA A O 1
ATOM 1118 N N . ASP A 1 147 ? -5.883 5.566 -7.883 1 98.06 147 ASP A N 1
ATOM 1119 C CA . ASP A 1 147 ? -6.707 4.41 -7.559 1 98.06 147 ASP A CA 1
ATOM 1120 C C . ASP A 1 147 ? -6.664 4.105 -6.062 1 98.06 147 ASP A C 1
ATOM 1122 O O . ASP A 1 147 ? -7.707 3.922 -5.43 1 98.06 147 ASP A O 1
ATOM 1126 N N . MET A 1 148 ? -5.477 4.07 -5.574 1 98.56 148 MET A N 1
ATOM 1127 C CA . MET A 1 148 ? -5.332 3.803 -4.145 1 98.56 148 MET A CA 1
ATOM 1128 C C . MET A 1 148 ? -5.961 4.918 -3.314 1 98.56 148 MET A C 1
ATOM 1130 O O . MET A 1 148 ? -6.562 4.656 -2.273 1 98.56 148 MET A O 1
ATOM 1134 N N . GLN A 1 149 ? -5.785 6.152 -3.764 1 98.5 149 GLN A N 1
ATOM 1135 C CA . GLN A 1 149 ? -6.383 7.285 -3.066 1 98.5 149 GLN A CA 1
ATOM 1136 C C . GLN A 1 149 ? -7.895 7.125 -2.949 1 98.5 149 GLN A C 1
ATOM 1138 O O . GLN A 1 149 ? -8.469 7.352 -1.88 1 98.5 149 GLN A O 1
ATOM 1143 N N . GLU A 1 150 ? -8.523 6.746 -4.008 1 98.38 150 GLU A N 1
ATOM 1144 C CA . GLU A 1 150 ? -9.961 6.508 -4.02 1 98.38 150 GLU A CA 1
ATOM 1145 C C . GLU A 1 150 ? -10.344 5.391 -3.049 1 98.38 150 GLU A C 1
ATOM 1147 O O . GLU A 1 150 ? -11.273 5.543 -2.256 1 98.38 150 GLU A O 1
ATOM 1152 N N . MET A 1 151 ? -9.633 4.352 -3.076 1 98.69 151 MET A N 1
ATOM 1153 C CA . MET A 1 151 ? -9.945 3.172 -2.271 1 98.69 151 MET A CA 1
ATOM 1154 C C . MET A 1 151 ? -9.781 3.471 -0.785 1 98.69 151 MET A C 1
ATOM 1156 O O . MET A 1 151 ? -10.586 3.023 0.034 1 98.69 151 MET A O 1
ATOM 1160 N N . MET A 1 152 ? -8.742 4.207 -0.46 1 98.69 152 MET A N 1
ATOM 1161 C CA . MET A 1 152 ? -8.484 4.492 0.949 1 98.69 152 MET A CA 1
ATOM 1162 C C . MET A 1 152 ? -9.539 5.438 1.518 1 98.69 152 MET A C 1
ATOM 1164 O O . MET A 1 152 ? -9.992 5.254 2.646 1 98.69 152 MET A O 1
ATOM 1168 N N . ALA A 1 153 ? -9.883 6.449 0.744 1 98.56 153 ALA A N 1
ATOM 1169 C CA . ALA A 1 153 ? -10.945 7.34 1.203 1 98.56 153 ALA A CA 1
ATOM 1170 C C . ALA A 1 153 ? -12.258 6.578 1.4 1 98.56 153 ALA A C 1
ATOM 1172 O O . ALA A 1 153 ? -12.93 6.746 2.42 1 98.56 153 ALA A O 1
ATOM 1173 N N . TYR A 1 154 ? -12.594 5.75 0.447 1 98.75 154 TYR A N 1
ATOM 1174 C CA . TYR A 1 154 ? -13.766 4.883 0.542 1 98.75 154 TYR A CA 1
ATOM 1175 C C . TYR A 1 154 ? -13.703 4.02 1.797 1 98.75 154 TYR A C 1
ATOM 1177 O O . TYR A 1 154 ? -14.672 3.928 2.545 1 98.75 154 TYR A O 1
ATOM 1185 N N . ALA A 1 155 ? -12.602 3.447 2.025 1 98.88 155 ALA A N 1
ATOM 1186 C CA . ALA A 1 155 ? -12.398 2.551 3.16 1 98.88 155 ALA A CA 1
ATOM 1187 C C . ALA A 1 155 ? -12.586 3.287 4.48 1 98.88 155 ALA A C 1
ATOM 1189 O O . ALA A 1 155 ? -13.25 2.779 5.391 1 98.88 155 ALA A O 1
ATOM 1190 N N . ALA A 1 156 ? -11.969 4.457 4.605 1 98.81 156 ALA A N 1
ATOM 1191 C CA . ALA A 1 156 ? -12.117 5.254 5.82 1 98.81 156 ALA A CA 1
ATOM 1192 C C . ALA A 1 156 ? -13.586 5.582 6.086 1 98.81 156 ALA A C 1
ATOM 1194 O O . ALA A 1 156 ? -14.039 5.531 7.234 1 98.81 156 ALA A O 1
ATOM 1195 N N . ALA A 1 157 ? -14.305 5.91 5.027 1 98.81 157 ALA A N 1
ATOM 1196 C CA . ALA A 1 157 ? -15.727 6.223 5.152 1 98.81 157 ALA A CA 1
ATOM 1197 C C . ALA A 1 157 ? -16.516 5.008 5.648 1 98.81 157 ALA A C 1
ATOM 1199 O O . ALA A 1 157 ? -17.328 5.121 6.566 1 98.81 157 ALA A O 1
ATOM 1200 N N . VAL A 1 158 ? -16.266 3.875 5.062 1 98.88 158 VAL A N 1
ATOM 1201 C CA . VAL A 1 158 ? -16.984 2.648 5.414 1 98.88 158 VAL A CA 1
ATOM 1202 C C . VAL A 1 158 ? -16.672 2.27 6.859 1 98.88 158 VAL A C 1
ATOM 1204 O O . VAL A 1 158 ? -17.578 1.937 7.629 1 98.88 158 VAL A O 1
ATOM 1207 N N . GLY A 1 159 ? -15.422 2.295 7.215 1 98.88 159 GLY A N 1
ATOM 1208 C CA . GLY A 1 159 ? -15.047 1.999 8.586 1 98.88 159 GLY A CA 1
ATOM 1209 C C . GLY A 1 159 ? -15.633 2.971 9.594 1 98.88 159 GLY A C 1
ATOM 1210 O O . GLY A 1 159 ? -16.094 2.566 10.664 1 98.88 159 GLY A O 1
ATOM 1211 N N . GLY A 1 160 ? -15.547 4.254 9.234 1 98.75 160 GLY A N 1
ATOM 1212 C CA . GLY A 1 160 ? -16.172 5.266 10.078 1 98.75 160 GLY A CA 1
ATOM 1213 C C . GLY A 1 160 ? -17.656 5.047 10.281 1 98.75 160 GLY A C 1
ATOM 1214 O O . GLY A 1 160 ? -18.156 5.18 11.398 1 98.75 160 GLY A O 1
ATOM 1215 N N . ASP A 1 161 ? -18.359 4.738 9.188 1 98.69 161 ASP A N 1
ATOM 1216 C CA . ASP A 1 161 ? -19.797 4.488 9.258 1 98.69 161 ASP A CA 1
ATOM 1217 C C . ASP A 1 161 ? -20.094 3.287 10.148 1 98.69 161 ASP A C 1
ATOM 1219 O O . ASP A 1 161 ? -21.047 3.314 10.938 1 98.69 161 ASP A O 1
ATOM 1223 N N . ALA A 1 162 ? -19.344 2.242 9.977 1 98.75 162 ALA A N 1
ATOM 1224 C CA . ALA A 1 162 ? -19.516 1.065 10.82 1 98.75 162 ALA A CA 1
ATOM 1225 C C . ALA A 1 162 ? -19.359 1.425 12.297 1 98.75 162 ALA A C 1
ATOM 1227 O O . ALA A 1 162 ? -20.125 0.951 13.141 1 98.75 162 ALA A O 1
ATOM 1228 N N . ALA A 1 163 ? -18.375 2.211 12.617 1 98.75 163 ALA A N 1
ATOM 1229 C CA . ALA A 1 163 ? -18.125 2.617 14 1 98.75 163 ALA A CA 1
ATOM 1230 C C . ALA A 1 163 ? -19.234 3.529 14.516 1 98.75 163 ALA A C 1
ATOM 1232 O O . ALA A 1 163 ? -19.578 3.48 15.695 1 98.75 163 ALA A O 1
ATOM 1233 N N . ARG A 1 164 ? -19.781 4.406 13.672 1 98.56 164 ARG A N 1
ATOM 1234 C CA . ARG A 1 164 ? -20.859 5.305 14.062 1 98.56 164 ARG A CA 1
ATOM 1235 C C . ARG A 1 164 ? -22.078 4.52 14.539 1 98.56 164 ARG A C 1
ATOM 1237 O O . ARG A 1 164 ? -22.781 4.957 15.453 1 98.56 164 ARG A O 1
ATOM 1244 N N . LYS A 1 165 ? -22.312 3.443 13.906 1 98.06 165 LYS A N 1
ATOM 1245 C CA . LYS A 1 165 ? -23.422 2.582 14.297 1 98.06 165 LYS A CA 1
ATOM 1246 C C . LYS A 1 165 ? -23.234 2.061 15.719 1 98.06 165 LYS A C 1
ATOM 1248 O O . LYS A 1 165 ? -24.203 1.628 16.359 1 98.06 165 LYS A O 1
ATOM 1253 N N . GLU A 1 166 ? -22.047 2.152 16.203 1 98 166 GLU A N 1
ATOM 1254 C CA . GLU A 1 166 ? -21.766 1.674 17.547 1 98 166 GLU A CA 1
ATOM 1255 C C . GLU A 1 166 ? -21.516 2.836 18.5 1 98 166 GLU A C 1
ATOM 1257 O O . GLU A 1 166 ? -21.016 2.637 19.609 1 98 166 GLU A O 1
ATOM 1262 N N . GLY A 1 167 ? -21.703 4.012 18.062 1 98.25 167 GLY A N 1
ATOM 1263 C CA . GLY A 1 167 ? -21.734 5.156 18.953 1 98.25 167 GLY A CA 1
ATOM 1264 C C . GLY A 1 167 ? -20.531 6.062 18.812 1 98.25 167 GLY A C 1
ATOM 1265 O O . GLY A 1 167 ? -20.406 7.062 19.516 1 98.25 167 GLY A O 1
ATOM 1266 N N . ALA A 1 168 ? -19.609 5.723 17.906 1 98.75 168 ALA A N 1
ATOM 1267 C CA . ALA A 1 168 ? -18.438 6.566 17.703 1 98.75 168 ALA A CA 1
ATOM 1268 C C . ALA A 1 168 ? -18.75 7.727 16.75 1 98.75 168 ALA A C 1
ATOM 1270 O O . ALA A 1 168 ? -19.766 7.707 16.047 1 98.75 168 ALA A O 1
ATOM 1271 N N . ARG A 1 169 ? -17.938 8.719 16.766 1 98.44 169 ARG A N 1
ATOM 1272 C CA . ARG A 1 169 ? -18.094 9.852 15.852 1 98.44 169 ARG A CA 1
ATOM 1273 C C . ARG A 1 169 ? -17.688 9.477 14.438 1 98.44 169 ARG A C 1
ATOM 1275 O O . ARG A 1 169 ? -18.281 9.945 13.461 1 98.44 169 ARG A O 1
ATOM 1282 N N . GLY A 1 170 ? -16.531 8.602 14.32 1 98.44 170 GLY A N 1
ATOM 1283 C CA . GLY A 1 170 ? -16.094 8.094 13.031 1 98.44 170 GLY A CA 1
ATOM 1284 C C . GLY A 1 170 ? -15.352 9.125 12.203 1 98.44 170 GLY A C 1
ATOM 1285 O O . GLY A 1 170 ? -14.898 10.141 12.734 1 98.44 170 GLY A O 1
ATOM 1286 N N . PHE A 1 171 ? -15.133 8.82 10.961 1 98.5 171 PHE A N 1
ATOM 1287 C CA . PHE A 1 171 ? -14.547 9.75 10 1 98.5 171 PHE A CA 1
ATOM 1288 C C . PHE A 1 171 ? -15.609 10.68 9.43 1 98.5 171 PHE A C 1
ATOM 1290 O O . PHE A 1 171 ? -16.594 10.219 8.836 1 98.5 171 PHE A O 1
ATOM 1297 N N . VAL A 1 172 ? -15.32 11.969 9.523 1 97.44 172 VAL A N 1
ATOM 1298 C CA . VAL A 1 172 ? -16.391 12.906 9.195 1 97.44 172 VAL A CA 1
ATOM 1299 C C . VAL A 1 172 ? -16.031 13.68 7.934 1 97.44 172 VAL A C 1
ATOM 1301 O O . VAL A 1 172 ? -16.828 14.492 7.449 1 97.44 172 VAL A O 1
ATOM 1304 N N . GLY A 1 173 ? -14.875 13.461 7.383 1 96.94 173 GLY A N 1
ATOM 1305 C CA . GLY A 1 173 ? -14.406 14.141 6.188 1 96.94 173 GLY A CA 1
ATOM 1306 C C . GLY A 1 173 ? -13.008 13.734 5.777 1 96.94 173 GLY A C 1
ATOM 1307 O O . GLY A 1 173 ? -12.414 12.828 6.371 1 96.94 173 GLY A O 1
ATOM 1308 N N . ASN A 1 174 ? -12.523 14.336 4.676 1 96.81 174 ASN A N 1
ATOM 1309 C CA . ASN A 1 174 ? -11.156 14.117 4.199 1 96.81 174 ASN A CA 1
ATOM 1310 C C . ASN A 1 174 ? -10.539 15.406 3.662 1 96.81 174 ASN A C 1
ATOM 1312 O O . ASN A 1 174 ? -11.156 16.469 3.732 1 96.81 174 ASN A O 1
ATOM 1316 N N . ALA A 1 175 ? -9.32 15.281 3.168 1 95.31 175 ALA A N 1
ATOM 1317 C CA . ALA A 1 175 ? -8.57 16.469 2.793 1 95.31 175 ALA A CA 1
ATOM 1318 C C . ALA A 1 175 ? -8.68 16.734 1.294 1 95.31 175 ALA A C 1
ATOM 1320 O O . ALA A 1 175 ? -8.281 17.812 0.816 1 95.31 175 ALA A O 1
ATOM 1321 N N . SER A 1 176 ? -9.266 15.898 0.488 1 96.44 176 SER A N 1
ATOM 1322 C CA . SER A 1 176 ? -9.266 16.078 -0.961 1 96.44 176 SER A CA 1
ATOM 1323 C C . SER A 1 176 ? -10.695 16.172 -1.502 1 96.44 176 SER A C 1
ATOM 1325 O O . SER A 1 176 ? -11.586 15.469 -1.032 1 96.44 176 SER A O 1
ATOM 1327 N N . ASN A 1 177 ? -10.844 16.984 -2.549 1 96.62 177 ASN A N 1
ATOM 1328 C CA . ASN A 1 177 ? -12.164 17.156 -3.154 1 96.62 177 ASN A CA 1
ATOM 1329 C C . ASN A 1 177 ? -12.617 15.898 -3.883 1 96.62 177 ASN A C 1
ATOM 1331 O O . ASN A 1 177 ? -13.797 15.547 -3.844 1 96.62 177 ASN A O 1
ATOM 1335 N N . ALA A 1 178 ? -11.727 15.227 -4.531 1 96.94 178 ALA A N 1
ATOM 1336 C CA . ALA A 1 178 ? -12.047 14.094 -5.395 1 96.94 178 ALA A CA 1
ATOM 1337 C C . ALA A 1 178 ? -12.766 13 -4.617 1 96.94 178 ALA A C 1
ATOM 1339 O O . ALA A 1 178 ? -13.562 12.25 -5.184 1 96.94 178 ALA A O 1
ATOM 1340 N N . THR A 1 179 ? -12.5 12.914 -3.34 1 97.69 179 THR A N 1
ATOM 1341 C CA . THR A 1 179 ? -13.023 11.789 -2.568 1 97.69 179 THR A CA 1
ATOM 1342 C C . THR A 1 179 ? -13.938 12.281 -1.447 1 97.69 179 THR A C 1
ATOM 1344 O O . THR A 1 179 ? -14.328 11.5 -0.577 1 97.69 179 THR A O 1
ATOM 1347 N N . ALA A 1 180 ? -14.305 13.555 -1.421 1 97.69 180 ALA A N 1
ATOM 1348 C CA . ALA A 1 180 ? -15.117 14.156 -0.368 1 97.69 180 ALA A CA 1
ATOM 1349 C C . ALA A 1 180 ? -16.516 13.547 -0.345 1 97.69 180 ALA A C 1
ATOM 1351 O O . ALA A 1 180 ? -17.156 13.477 0.71 1 97.69 180 ALA A O 1
ATOM 1352 N N . HIS A 1 181 ? -16.984 13.047 -1.485 1 97.38 181 HIS A N 1
ATOM 1353 C CA . HIS A 1 181 ? -18.328 12.5 -1.616 1 97.38 181 HIS A CA 1
ATOM 1354 C C . HIS A 1 181 ? -18.516 11.266 -0.73 1 97.38 181 HIS A C 1
ATOM 1356 O O . HIS A 1 181 ? -19.625 10.977 -0.287 1 97.38 181 HIS A O 1
ATOM 1362 N N . TRP A 1 182 ? -17.484 10.531 -0.429 1 97.94 182 TRP A N 1
ATOM 1363 C CA . TRP A 1 182 ? -17.594 9.352 0.421 1 97.94 182 TRP A CA 1
ATOM 1364 C C . TRP A 1 182 ? -18.016 9.742 1.836 1 97.94 182 TRP A C 1
ATOM 1366 O O . TRP A 1 182 ? -18.547 8.914 2.58 1 97.94 182 TRP A O 1
ATOM 1376 N N . PHE A 1 183 ? -17.781 10.953 2.234 1 97.88 183 PHE A N 1
ATOM 1377 C CA . PHE A 1 183 ? -18.062 11.422 3.588 1 97.88 183 PHE A CA 1
ATOM 1378 C C . PHE A 1 183 ? -19.281 12.328 3.6 1 97.88 183 PHE A C 1
ATOM 1380 O O . PHE A 1 183 ? -19.609 12.938 4.625 1 97.88 183 PHE A O 1
ATOM 1387 N N . GLY A 1 184 ? -19.891 12.562 2.436 1 96.5 184 GLY A N 1
ATOM 1388 C CA . GLY A 1 184 ? -21.062 13.414 2.334 1 96.5 184 GLY A CA 1
ATOM 1389 C C . GLY A 1 184 ? -20.734 14.891 2.443 1 96.5 184 GLY A C 1
ATOM 1390 O O . GLY A 1 184 ? -21.578 15.688 2.852 1 96.5 184 GLY A O 1
ATOM 1391 N N . THR A 1 185 ? -19.484 15.227 2.246 1 95.19 185 THR A N 1
ATOM 1392 C CA . THR A 1 185 ? -19.062 16.625 2.277 1 95.19 185 THR A CA 1
ATOM 1393 C C . THR A 1 185 ? -18.828 17.156 0.865 1 95.19 185 THR A C 1
ATOM 1395 O O . THR A 1 185 ? -18.484 16.375 -0.036 1 95.19 185 THR A O 1
ATOM 1398 N N . PRO A 1 186 ? -19.062 18.422 0.635 1 92.69 186 PRO A N 1
ATOM 1399 C CA . PRO A 1 186 ? -18.922 18.969 -0.717 1 92.69 186 PRO A CA 1
ATOM 1400 C C . PRO A 1 186 ? -17.469 19.109 -1.151 1 92.69 186 PRO A C 1
ATOM 1402 O O . PRO A 1 186 ? -17.172 19.125 -2.35 1 92.69 186 PRO A O 1
ATOM 1405 N N . ALA A 1 187 ? -16.578 19.281 -0.189 1 92.94 187 ALA A N 1
ATOM 1406 C CA . ALA A 1 187 ? -15.172 19.5 -0.488 1 92.94 187 ALA A CA 1
ATOM 1407 C C . ALA A 1 187 ? -14.289 18.984 0.643 1 92.94 187 ALA A C 1
ATOM 1409 O O . ALA A 1 187 ? -14.781 18.656 1.728 1 92.94 187 ALA A O 1
ATOM 1410 N N . GLY A 1 188 ? -13.055 18.766 0.215 1 91 188 GLY A N 1
ATOM 1411 C CA . GLY A 1 188 ? -12.078 18.375 1.226 1 91 188 GLY A CA 1
ATOM 1412 C C . GLY A 1 188 ? -11.875 19.453 2.285 1 91 188 GLY A C 1
ATOM 1413 O O . GLY A 1 188 ? -12.109 20.625 2.039 1 91 188 GLY A O 1
ATOM 1414 N N . LEU A 1 189 ? -11.453 18.891 3.428 1 84.12 189 LEU A N 1
ATOM 1415 C CA . LEU A 1 189 ? -11.164 19.766 4.555 1 84.12 189 LEU A CA 1
ATOM 1416 C C . LEU A 1 189 ? -9.656 19.922 4.742 1 84.12 189 LEU A C 1
ATOM 1418 O O . LEU A 1 189 ? -8.867 19.172 4.16 1 84.12 189 LEU A O 1
ATOM 1422 N N . GLY A 1 190 ? -9.336 21.016 5.391 1 73.44 190 GLY A N 1
ATOM 1423 C CA . GLY A 1 190 ? -7.906 21.125 5.609 1 73.44 190 GLY A CA 1
ATOM 1424 C C . GLY A 1 190 ? -7.512 22.391 6.359 1 73.44 190 GLY A C 1
ATOM 1425 O O . GLY A 1 190 ? -8.344 23.266 6.59 1 73.44 190 GLY A O 1
ATOM 1426 N N . THR A 1 191 ? -6.312 22.203 6.789 1 79.75 191 THR A N 1
ATOM 1427 C CA . THR A 1 191 ? -5.738 23.25 7.621 1 79.75 191 THR A CA 1
ATOM 1428 C C . THR A 1 191 ? -4.816 24.156 6.805 1 79.75 191 THR A C 1
ATOM 1430 O O . THR A 1 191 ? -5.23 24.719 5.789 1 79.75 191 THR A O 1
ATOM 1433 N N . MET A 1 192 ? -3.762 24.547 7.277 1 90.25 192 MET A N 1
ATOM 1434 C CA . MET A 1 192 ? -2.658 25.203 6.594 1 90.25 192 MET A CA 1
ATOM 1435 C C . MET A 1 192 ? -1.394 24.359 6.641 1 90.25 192 MET A C 1
ATOM 1437 O O . MET A 1 192 ? -1.125 23.688 7.645 1 90.25 192 MET A O 1
ATOM 1441 N N . PRO A 1 193 ? -0.684 24.297 5.52 1 93.88 193 PRO A N 1
ATOM 1442 C CA . PRO A 1 193 ? 0.559 23.531 5.488 1 93.88 193 PRO A CA 1
ATOM 1443 C C . PRO A 1 193 ? 1.764 24.328 5.98 1 93.88 193 PRO A C 1
ATOM 1445 O O . PRO A 1 193 ? 1.696 25.547 6.086 1 93.88 193 PRO A O 1
ATOM 1448 N N . HIS A 1 194 ? 2.842 23.641 6.301 1 94.88 194 HIS A N 1
ATOM 1449 C CA . HIS A 1 194 ? 4.109 24.25 6.668 1 94.88 194 HIS A CA 1
ATOM 1450 C C . HIS A 1 194 ? 4.586 25.219 5.594 1 94.88 194 HIS A C 1
ATOM 1452 O O . HIS A 1 194 ? 5.18 26.25 5.902 1 94.88 194 HIS A O 1
ATOM 1458 N N . ALA A 1 195 ? 4.262 24.922 4.414 1 96.62 195 ALA A N 1
ATOM 1459 C CA . ALA A 1 195 ? 4.691 25.719 3.273 1 96.62 195 ALA A CA 1
ATOM 1460 C C . ALA A 1 195 ? 4.164 27.156 3.375 1 96.62 195 ALA A C 1
ATOM 1462 O O . ALA A 1 195 ? 4.867 28.109 3.037 1 96.62 195 ALA A O 1
ATOM 1463 N N . LEU A 1 196 ? 2.961 27.297 3.846 1 97.75 196 LEU A N 1
ATOM 1464 C CA . LEU A 1 196 ? 2.365 28.625 3.967 1 97.75 196 LEU A CA 1
ATOM 1465 C C . LEU A 1 196 ? 3.018 29.422 5.098 1 97.75 196 LEU A C 1
ATOM 1467 O O . LEU A 1 196 ? 3.209 30.625 4.984 1 97.75 196 LEU A O 1
ATOM 1471 N N . ILE A 1 197 ? 3.326 28.75 6.195 1 97.94 197 ILE A N 1
ATOM 1472 C CA . ILE A 1 197 ? 3.953 29.391 7.34 1 97.94 197 ILE A CA 1
ATOM 1473 C C . ILE A 1 197 ? 5.352 29.875 6.957 1 97.94 197 ILE A C 1
ATOM 1475 O O . ILE A 1 197 ? 5.742 31 7.289 1 97.94 197 ILE A O 1
ATOM 1479 N N . GLY A 1 198 ? 6.07 29.031 6.309 1 97.5 198 GLY A N 1
ATOM 1480 C CA . GLY A 1 198 ? 7.371 29.453 5.816 1 97.5 198 GLY A CA 1
ATOM 1481 C C . GLY A 1 198 ? 7.297 30.641 4.883 1 97.5 198 GLY A C 1
ATOM 1482 O O . GLY A 1 198 ? 8.109 31.562 4.977 1 97.5 198 GLY A O 1
ATOM 1483 N N . TYR A 1 199 ? 6.379 30.609 3.988 1 98.12 199 TYR A N 1
ATOM 1484 C CA . TYR A 1 199 ? 6.156 31.719 3.057 1 98.12 199 TYR A CA 1
ATOM 1485 C C . TYR A 1 199 ? 5.867 33 3.803 1 98.12 199 TYR A C 1
ATOM 1487 O O . TYR A 1 199 ? 6.438 34.062 3.488 1 98.12 199 TYR A O 1
ATOM 1495 N N . ALA A 1 200 ? 5.023 32.969 4.832 1 98 200 ALA A N 1
ATOM 1496 C CA . ALA A 1 200 ? 4.574 34.156 5.566 1 98 200 ALA A CA 1
ATOM 1497 C C . ALA A 1 200 ? 5.68 34.688 6.477 1 98 200 ALA A C 1
ATOM 1499 O O . ALA A 1 200 ? 5.695 35.844 6.82 1 98 200 ALA A O 1
ATOM 1500 N N . GLY A 1 201 ? 6.523 33.75 6.941 1 97.12 201 GLY A N 1
ATOM 1501 C CA . GLY A 1 201 ? 7.625 34.125 7.812 1 97.12 201 GLY A CA 1
ATOM 1502 C C . GLY A 1 201 ? 7.266 34.062 9.289 1 97.12 201 GLY A C 1
ATOM 1503 O O . GLY A 1 201 ? 8.141 34.219 10.148 1 97.12 201 GLY A O 1
ATOM 1504 N N . SER A 1 202 ? 6.062 33.906 9.578 1 97.5 202 SER A N 1
ATOM 1505 C CA . SER A 1 202 ? 5.586 33.656 10.938 1 97.5 202 SER A CA 1
ATOM 1506 C C . SER A 1 202 ? 4.223 32.969 10.938 1 97.5 202 SER A C 1
ATOM 1508 O O . SER A 1 202 ? 3.463 33.094 9.977 1 97.5 202 SER A O 1
ATOM 1510 N N . THR A 1 203 ? 3.965 32.281 12.031 1 98.12 203 THR A N 1
ATOM 1511 C CA . THR A 1 203 ? 2.676 31.625 12.164 1 98.12 203 THR A CA 1
ATOM 1512 C C . THR A 1 203 ? 1.538 32.625 12.188 1 98.12 203 THR A C 1
ATOM 1514 O O . THR A 1 203 ? 0.506 32.438 11.547 1 98.12 203 THR A O 1
ATOM 1517 N N . LEU A 1 204 ? 1.77 33.719 12.906 1 98.62 204 LEU A N 1
ATOM 1518 C CA . LEU A 1 204 ? 0.756 34.781 13 1 98.62 204 LEU A CA 1
ATOM 1519 C C . LEU A 1 204 ? 0.465 35.375 11.625 1 98.62 204 LEU A C 1
ATOM 1521 O O . LEU A 1 204 ? -0.698 35.531 11.258 1 98.62 204 LEU A O 1
ATOM 1525 N N . ARG A 1 205 ? 1.493 35.719 10.914 1 98.5 205 ARG A N 1
ATOM 1526 C CA . ARG A 1 205 ? 1.284 36.344 9.602 1 98.5 205 ARG A CA 1
ATOM 1527 C C . ARG A 1 205 ? 0.578 35.375 8.656 1 98.5 205 ARG A C 1
ATOM 1529 O O . ARG A 1 205 ? -0.245 35.781 7.84 1 98.5 205 ARG A O 1
ATOM 1536 N N . ALA A 1 206 ? 0.906 34.062 8.711 1 98.31 206 ALA A N 1
ATOM 1537 C CA . ALA A 1 206 ? 0.192 33.062 7.918 1 98.31 206 ALA A CA 1
ATOM 1538 C C . ALA A 1 206 ? -1.297 33.062 8.25 1 98.31 206 ALA A C 1
ATOM 1540 O O . ALA A 1 206 ? -2.141 33 7.352 1 98.31 206 ALA A O 1
ATOM 1541 N N . ALA A 1 207 ? -1.598 33.156 9.516 1 98.19 207 ALA A N 1
ATOM 1542 C CA . ALA A 1 207 ? -2.986 33.219 9.961 1 98.19 207 ALA A CA 1
ATOM 1543 C C . ALA A 1 207 ? -3.691 34.438 9.43 1 98.19 207 ALA A C 1
ATOM 1545 O O . ALA A 1 207 ? -4.844 34.375 8.992 1 98.19 207 ALA A O 1
ATOM 1546 N N . GLU A 1 208 ? -2.988 35.562 9.492 1 98.44 208 GLU A N 1
ATOM 1547 C CA . GLU A 1 208 ? -3.549 36.812 8.977 1 98.44 208 GLU A CA 1
ATOM 1548 C C . GLU A 1 208 ? -3.842 36.688 7.48 1 98.44 208 GLU A C 1
ATOM 1550 O O . GLU A 1 208 ? -4.918 37.094 7.023 1 98.44 208 GLU A O 1
ATOM 1555 N N . MET A 1 209 ? -2.912 36.156 6.738 1 98.12 209 MET A N 1
ATOM 1556 C CA . MET A 1 209 ? -3.09 36 5.297 1 98.12 209 MET A CA 1
ATOM 1557 C C . MET A 1 209 ? -4.27 35.094 4.984 1 98.12 209 MET A C 1
ATOM 1559 O O . MET A 1 209 ? -5.031 35.344 4.051 1 98.12 209 MET A O 1
ATOM 1563 N N . PHE A 1 210 ? -4.359 34.031 5.758 1 97.25 210 PHE A N 1
ATOM 1564 C CA . PHE A 1 210 ? -5.48 33.125 5.582 1 97.25 210 PHE A CA 1
ATOM 1565 C C . PHE A 1 210 ? -6.805 33.844 5.809 1 97.25 210 PHE A C 1
ATOM 1567 O O . PHE A 1 210 ? -7.727 33.719 4.996 1 97.25 210 PHE A O 1
ATOM 1574 N N . ARG A 1 211 ? -6.902 34.594 6.844 1 96.25 211 ARG A N 1
ATOM 1575 C CA . ARG A 1 211 ? -8.117 35.312 7.191 1 96.25 211 ARG A CA 1
ATOM 1576 C C . ARG A 1 211 ? -8.453 36.344 6.133 1 96.25 211 ARG A C 1
ATOM 1578 O O . ARG A 1 211 ? -9.625 36.594 5.844 1 96.25 211 ARG A O 1
ATOM 1585 N N . GLU A 1 212 ? -7.461 37 5.641 1 97.62 212 GLU A N 1
ATOM 1586 C CA . GLU A 1 212 ? -7.648 38.031 4.613 1 97.62 212 GLU A CA 1
ATOM 1587 C C . GLU A 1 212 ? -8.227 37.406 3.338 1 97.62 212 GLU A C 1
ATOM 1589 O O . GLU A 1 212 ? -9.039 38.062 2.658 1 97.62 212 GLU A O 1
ATOM 1594 N N . THR A 1 213 ? -7.812 36.219 3.041 1 96.5 213 THR A N 1
ATOM 1595 C CA . THR A 1 213 ? -8.219 35.562 1.802 1 96.5 213 THR A CA 1
ATOM 1596 C C . THR A 1 213 ? -9.539 34.812 1.994 1 96.5 213 THR A C 1
ATOM 1598 O O . THR A 1 213 ? -10.352 34.719 1.071 1 96.5 213 THR A O 1
ATOM 1601 N N . TYR A 1 214 ? -9.719 34.281 3.201 1 95 214 TYR A N 1
ATOM 1602 C CA . TYR A 1 214 ? -10.922 33.5 3.523 1 95 214 TYR A CA 1
ATOM 1603 C C . TYR A 1 214 ? -11.562 34 4.812 1 95 214 TYR A C 1
ATOM 1605 O O . TYR A 1 214 ? -11.594 33.281 5.816 1 95 214 TYR A O 1
ATOM 1613 N N . PRO A 1 215 ? -12.242 3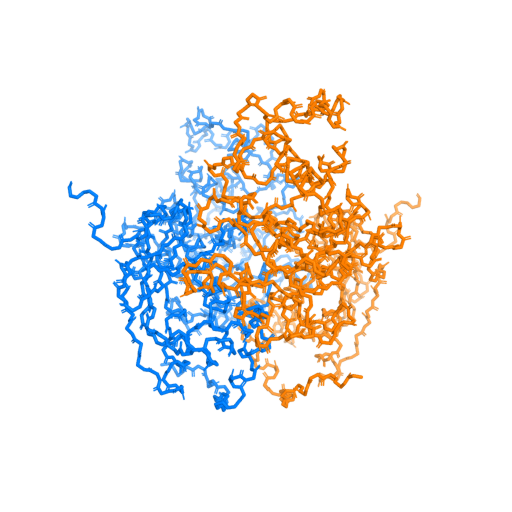5.094 4.77 1 95.25 215 PRO A N 1
ATOM 1614 C CA . PRO A 1 215 ? -12.727 35.75 5.984 1 95.25 215 PRO A CA 1
ATOM 1615 C C . PRO A 1 215 ? -13.859 35 6.664 1 95.25 215 PRO A C 1
ATOM 1617 O O . PRO A 1 215 ? -14.07 35.156 7.871 1 95.25 215 PRO A O 1
ATOM 1620 N N . ASP A 1 216 ? -14.578 34.156 5.953 1 94.12 216 ASP A N 1
ATOM 1621 C CA . ASP A 1 216 ? -15.758 33.5 6.516 1 94.12 216 ASP A CA 1
ATOM 1622 C C . ASP A 1 216 ? -15.43 32.094 7.031 1 94.12 216 ASP A C 1
ATOM 1624 O O . ASP A 1 216 ? -16.234 31.469 7.715 1 94.12 216 ASP A O 1
ATOM 1628 N N . ASP A 1 217 ? -14.227 31.625 6.785 1 93.44 217 ASP A N 1
ATOM 1629 C CA . ASP A 1 217 ? -13.844 30.266 7.172 1 93.44 217 ASP A CA 1
ATOM 1630 C C . ASP A 1 217 ? -13.289 30.234 8.594 1 93.44 217 ASP A C 1
ATOM 1632 O O . ASP A 1 217 ? -12.773 31.234 9.086 1 93.44 217 ASP A O 1
ATOM 1636 N N . ASP A 1 218 ? -13.477 29.062 9.242 1 95.12 218 ASP A N 1
ATOM 1637 C CA . ASP A 1 218 ? -12.773 28.844 10.5 1 95.12 218 ASP A CA 1
ATOM 1638 C C . ASP A 1 218 ? -11.258 28.812 10.289 1 95.12 218 ASP A C 1
ATOM 1640 O O . ASP A 1 218 ? -10.789 28.531 9.18 1 95.12 218 ASP A O 1
ATOM 1644 N N . LEU A 1 219 ? -10.578 29.203 11.336 1 96.12 219 LEU A N 1
ATOM 1645 C CA . LEU A 1 219 ? -9.125 29.312 11.242 1 96.12 219 LEU A CA 1
ATOM 1646 C C . LEU A 1 219 ? -8.445 28.141 11.969 1 96.12 219 LEU A C 1
ATOM 1648 O O . LEU A 1 219 ? -8.547 28.031 13.195 1 96.12 219 LEU A O 1
ATOM 1652 N N . THR A 1 220 ? -7.859 27.25 11.234 1 96 220 THR A N 1
ATOM 1653 C CA . THR A 1 220 ? -7.004 26.219 11.805 1 96 220 THR A CA 1
ATOM 1654 C C . THR A 1 220 ? -5.535 26.531 11.539 1 96 220 THR A C 1
ATOM 1656 O O . THR A 1 220 ? -5.113 26.641 10.391 1 96 220 THR A O 1
ATOM 1659 N N . VAL A 1 221 ? -4.766 26.609 12.586 1 96.69 221 VAL A N 1
ATOM 1660 C CA . VAL A 1 221 ? -3.385 27.062 12.453 1 96.69 221 VAL A CA 1
ATOM 1661 C C . VAL A 1 221 ? -2.436 25.938 12.867 1 96.69 221 VAL A C 1
ATOM 1663 O O . VAL A 1 221 ? -2.621 25.312 13.914 1 96.69 221 VAL A O 1
ATOM 1666 N N . LEU A 1 222 ? -1.504 25.641 11.961 1 96.38 222 LEU A N 1
ATOM 1667 C CA . LEU A 1 222 ? -0.381 24.766 12.312 1 96.38 222 LEU A CA 1
ATOM 1668 C C . LEU A 1 222 ? 0.664 25.547 13.117 1 96.38 222 LEU A C 1
ATOM 1670 O O . LEU A 1 222 ? 1.117 26.609 12.695 1 96.38 222 LEU A O 1
ATOM 1674 N N . THR A 1 223 ? 1.115 25 14.227 1 96.25 223 THR A N 1
ATOM 1675 C CA . THR A 1 223 ? 1.881 25.859 15.125 1 96.25 223 THR A CA 1
ATOM 1676 C C . THR A 1 223 ? 3.275 25.281 15.359 1 96.25 223 THR A C 1
ATOM 1678 O O . THR A 1 223 ? 4 25.75 16.25 1 96.25 223 THR A O 1
ATOM 1681 N N . ASP A 1 224 ? 3.67 24.312 14.57 1 94.75 224 ASP A N 1
ATOM 1682 C CA . ASP A 1 224 ? 4.902 23.609 14.93 1 94.75 224 ASP A CA 1
ATOM 1683 C C . ASP A 1 224 ? 6.055 24.016 14.016 1 94.75 224 ASP A C 1
ATOM 1685 O O . ASP A 1 224 ? 7.156 23.484 14.109 1 94.75 224 ASP A O 1
ATOM 1689 N N . TYR A 1 225 ? 5.859 24.984 13.125 1 96 225 TYR A N 1
ATOM 1690 C CA . TYR A 1 225 ? 6.879 25.344 12.141 1 96 225 TYR A CA 1
ATOM 1691 C C . TYR A 1 225 ? 8.141 25.859 12.82 1 96 225 TYR A C 1
ATOM 1693 O O . TYR A 1 225 ? 9.25 25.453 12.469 1 96 225 TYR A O 1
ATOM 1701 N N . PHE A 1 226 ? 8.016 26.734 13.859 1 96.19 226 PHE A N 1
ATOM 1702 C CA . PHE A 1 226 ? 9.148 27.375 14.516 1 96.19 226 PHE A CA 1
ATOM 1703 C C . PHE A 1 226 ? 9.422 26.734 15.867 1 96.19 226 PHE A C 1
ATOM 1705 O O . PHE A 1 226 ? 10.195 27.266 16.672 1 96.19 226 PHE A O 1
ATOM 1712 N N . GLY A 1 227 ? 8.742 25.688 16.172 1 94.5 227 GLY A N 1
ATOM 1713 C CA . GLY A 1 227 ? 8.922 25 17.438 1 94.5 227 GLY A CA 1
ATOM 1714 C C . GLY A 1 227 ? 8.344 25.766 18.625 1 94.5 227 GLY A C 1
ATOM 1715 O O . GLY A 1 227 ? 8.812 25.625 19.75 1 94.5 227 GLY A O 1
ATOM 1716 N N . ARG A 1 228 ? 7.449 26.641 18.328 1 96.62 228 ARG A N 1
ATOM 1717 C CA . ARG A 1 228 ? 6.793 27.469 19.328 1 96.62 228 ARG A CA 1
ATOM 1718 C C . ARG A 1 228 ? 5.289 27.219 19.344 1 96.62 228 ARG A C 1
ATOM 1720 O O . ARG A 1 228 ? 4.496 28.156 19.219 1 96.62 228 ARG A O 1
ATOM 1727 N N . GLU A 1 229 ? 4.914 25.969 19.609 1 97.62 229 GLU A N 1
ATOM 1728 C CA . GLU A 1 229 ? 3.523 25.547 19.453 1 97.62 229 GLU A CA 1
ATOM 1729 C C . GLU A 1 229 ? 2.6 26.375 20.344 1 97.62 229 GLU A C 1
ATOM 1731 O O . GLU A 1 229 ? 1.564 26.875 19.891 1 97.62 229 GLU A O 1
ATOM 1736 N N . ILE A 1 230 ? 2.961 26.578 21.594 1 98.44 230 ILE A N 1
ATOM 1737 C CA . ILE A 1 230 ? 2.113 27.266 22.562 1 98.44 230 ILE A CA 1
ATOM 1738 C C . ILE A 1 230 ? 2.15 28.781 22.281 1 98.44 230 ILE A C 1
ATOM 1740 O O . ILE A 1 230 ? 1.105 29.406 22.156 1 98.44 230 ILE A O 1
ATOM 1744 N N . ALA A 1 231 ? 3.338 29.328 22.172 1 98.56 231 ALA A N 1
ATOM 1745 C CA . ALA A 1 231 ? 3.51 30.75 21.969 1 98.56 231 ALA A CA 1
ATOM 1746 C C . ALA A 1 231 ? 2.807 31.219 20.688 1 98.56 231 ALA A C 1
ATOM 1748 O O . ALA A 1 231 ? 2.09 32.219 20.688 1 98.56 231 ALA A O 1
ATOM 1749 N N . ASP A 1 232 ? 3.016 30.5 19.578 1 98.31 232 ASP A N 1
ATOM 1750 C CA . ASP A 1 232 ? 2.406 30.859 18.297 1 98.31 232 ASP A CA 1
ATOM 1751 C C . ASP A 1 232 ? 0.887 30.719 18.359 1 98.31 232 ASP A C 1
ATOM 1753 O O . ASP A 1 232 ? 0.161 31.547 17.828 1 98.31 232 ASP A O 1
ATOM 1757 N N . GLY A 1 233 ? 0.405 29.641 19 1 98.44 233 GLY A N 1
ATOM 1758 C CA . GLY A 1 233 ? -1.03 29.469 19.172 1 98.44 233 GLY A CA 1
ATOM 1759 C C . GLY A 1 233 ? -1.672 30.625 19.938 1 98.44 233 GLY A C 1
ATOM 1760 O O . GLY A 1 233 ? -2.697 31.156 19.516 1 98.44 233 GLY A O 1
ATOM 1761 N N . LEU A 1 234 ? -1.024 31 21.016 1 98.81 234 LEU A N 1
ATOM 1762 C CA . LEU A 1 234 ? -1.556 32.062 21.844 1 98.81 234 LEU A CA 1
ATOM 1763 C C . LEU A 1 234 ? -1.503 33.406 21.109 1 98.81 234 LEU A C 1
ATOM 1765 O O . LEU A 1 234 ? -2.412 34.219 21.234 1 98.81 234 LEU A O 1
ATOM 1769 N N . GLU A 1 235 ? -0.427 33.625 20.391 1 98.75 235 GLU A N 1
ATOM 1770 C CA . GLU A 1 235 ? -0.301 34.844 19.625 1 98.75 235 GLU A CA 1
ATOM 1771 C C . GLU A 1 235 ? -1.442 34.969 18.625 1 98.75 235 GLU A C 1
ATOM 1773 O O . GLU A 1 235 ? -2.006 36.062 18.453 1 98.75 235 GLU A O 1
ATOM 1778 N N . VAL A 1 236 ? -1.796 33.906 17.922 1 98.69 236 VAL A N 1
ATOM 1779 C CA . VAL A 1 236 ? -2.877 33.906 16.953 1 98.69 236 VAL A CA 1
ATOM 1780 C C . VAL A 1 236 ? -4.207 34.188 17.656 1 98.69 236 VAL A C 1
ATOM 1782 O O . VAL A 1 236 ? -5.016 34.969 17.172 1 98.69 236 VAL A O 1
ATOM 1785 N N . CYS A 1 237 ? -4.453 33.562 18.797 1 98.75 237 CYS A N 1
ATOM 1786 C CA . CYS A 1 237 ? -5.688 33.75 19.547 1 98.75 237 CYS A CA 1
ATOM 1787 C C . CYS A 1 237 ? -5.828 35.188 20 1 98.75 237 CYS A C 1
ATOM 1789 O O . CYS A 1 237 ? -6.922 35.75 19.938 1 98.75 237 CYS A O 1
ATOM 1791 N N . ARG A 1 238 ? -4.73 35.75 20.469 1 98.81 238 ARG A N 1
ATOM 1792 C CA . ARG A 1 238 ? -4.754 37.156 20.938 1 98.81 238 ARG A CA 1
ATOM 1793 C C . ARG A 1 238 ? -5.016 38.094 19.781 1 98.81 238 ARG A C 1
ATOM 1795 O O . ARG A 1 238 ? -5.645 39.156 19.969 1 98.81 238 ARG A O 1
ATOM 1802 N N . ARG A 1 239 ? -4.535 37.75 18.594 1 98.75 239 ARG A N 1
ATOM 1803 C CA . ARG A 1 239 ? -4.75 38.594 17.406 1 98.75 239 ARG A CA 1
ATOM 1804 C C . ARG A 1 239 ? -6.207 38.562 16.969 1 98.75 239 ARG A C 1
ATOM 1806 O O . ARG A 1 239 ? -6.734 39.531 16.453 1 98.75 239 ARG A O 1
ATOM 1813 N N . PHE A 1 240 ? -6.855 37.375 17.156 1 98.44 240 PHE A N 1
ATOM 1814 C CA . PHE A 1 240 ? -8.242 37.188 16.734 1 98.44 240 PHE A CA 1
ATOM 1815 C C . PHE A 1 240 ? -9.102 36.75 17.906 1 98.44 240 PHE A C 1
ATOM 1817 O O . PHE A 1 240 ? -9.711 35.688 17.859 1 98.44 240 PHE A O 1
ATOM 1824 N N . PRO A 1 241 ? -9.242 37.562 18.938 1 98.06 241 PRO A N 1
ATOM 1825 C CA . PRO A 1 241 ? -9.906 37.156 20.172 1 98.06 241 PRO A CA 1
ATOM 1826 C C . PRO A 1 241 ? -11.383 36.812 19.969 1 98.06 241 PRO A C 1
ATOM 1828 O O . PRO A 1 241 ? -11.914 35.906 20.641 1 98.06 241 PRO A O 1
ATOM 1831 N N . ASP A 1 242 ? -12.055 37.469 19.062 1 98.06 242 ASP A N 1
ATOM 1832 C CA . ASP A 1 242 ? -13.469 37.188 18.828 1 98.06 242 ASP A CA 1
ATOM 1833 C C . ASP A 1 242 ? -13.656 35.812 18.219 1 98.06 242 ASP A C 1
ATOM 1835 O O . ASP A 1 242 ? -14.586 35.094 18.562 1 98.06 242 ASP A O 1
ATOM 1839 N N . LEU A 1 243 ? -12.773 35.5 17.234 1 98.19 243 LEU A N 1
ATOM 1840 C CA . LEU A 1 243 ? -12.82 34.156 16.641 1 98.19 243 LEU A CA 1
ATOM 1841 C C . LEU A 1 243 ? -12.531 33.094 17.672 1 98.19 243 LEU A C 1
ATOM 1843 O O . LEU A 1 243 ? -13.172 32.031 17.672 1 98.19 243 LEU A O 1
ATOM 1847 N N . ALA A 1 244 ? -11.555 33.312 18.469 1 98.56 244 ALA A N 1
ATOM 1848 C CA . ALA A 1 244 ? -11.188 32.375 19.531 1 98.56 244 ALA A CA 1
ATOM 1849 C C . ALA A 1 244 ? -12.352 32.156 20.5 1 98.56 244 ALA A C 1
ATOM 1851 O O . ALA A 1 244 ? -12.648 31.031 20.875 1 98.56 244 ALA A O 1
ATOM 1852 N N . ALA A 1 245 ? -12.992 33.25 20.859 1 98.19 245 ALA A N 1
ATOM 1853 C CA . ALA A 1 245 ? -14.102 33.219 21.797 1 98.19 245 ALA A CA 1
ATOM 1854 C C . ALA A 1 245 ? -15.289 32.469 21.203 1 98.19 245 ALA A C 1
ATOM 1856 O O . ALA A 1 245 ? -16.047 31.797 21.922 1 98.19 245 ALA A O 1
ATOM 1857 N N . ALA A 1 246 ? -15.398 32.531 19.922 1 98.19 246 ALA A N 1
ATOM 1858 C CA . ALA A 1 246 ? -16.516 31.906 19.219 1 98.19 246 ALA A CA 1
ATOM 1859 C C . ALA A 1 246 ? -16.219 30.438 18.938 1 98.19 246 ALA A C 1
ATOM 1861 O O . ALA A 1 246 ? -17.062 29.703 18.422 1 98.19 246 ALA A O 1
ATOM 1862 N N . GLY A 1 247 ? -15.031 29.984 19.266 1 97.88 247 GLY A N 1
ATOM 1863 C CA . GLY A 1 247 ? -14.648 28.609 18.984 1 97.88 247 GLY A CA 1
ATOM 1864 C C . GLY A 1 247 ? -14.32 28.359 17.531 1 97.88 247 GLY A C 1
ATOM 1865 O O . GLY A 1 247 ? -14.453 27.234 17.047 1 97.88 247 GLY A O 1
ATOM 1866 N N . ARG A 1 248 ? -13.93 29.375 16.828 1 97.69 248 ARG A N 1
ATOM 1867 C CA . ARG A 1 248 ? -13.695 29.297 15.391 1 97.69 248 ARG A CA 1
ATOM 1868 C C . ARG A 1 248 ? -12.203 29.266 15.078 1 97.69 248 ARG A C 1
ATOM 1870 O O . ARG A 1 248 ? -11.797 29.422 13.93 1 97.69 248 ARG A O 1
ATOM 1877 N N . ILE A 1 249 ? -11.336 29.094 16.109 1 98 249 ILE A N 1
ATOM 1878 C CA . ILE A 1 249 ? -9.906 28.859 15.953 1 98 249 ILE A CA 1
ATOM 1879 C C . ILE A 1 249 ? -9.547 27.469 16.438 1 98 249 ILE A C 1
ATOM 1881 O O . ILE A 1 249 ? -10.039 27.016 17.484 1 98 249 ILE A O 1
ATOM 1885 N N . SER A 1 250 ? -8.781 26.75 15.664 1 97.81 250 SER A N 1
ATOM 1886 C CA . SER A 1 250 ? -8.156 25.5 16.078 1 97.81 250 SER A CA 1
ATOM 1887 C C . SER A 1 250 ? -6.641 25.562 15.938 1 97.81 250 SER A C 1
ATOM 1889 O O . SER A 1 250 ? -6.121 26.141 14.977 1 97.81 250 SER A O 1
ATOM 1891 N N . VAL A 1 251 ? -5.961 25.016 16.906 1 97.94 251 VAL A N 1
ATOM 1892 C CA . VAL A 1 251 ? -4.52 24.812 16.797 1 97.94 251 VAL A CA 1
ATOM 1893 C C . VAL A 1 251 ? -4.227 23.359 16.438 1 97.94 251 VAL A C 1
ATOM 1895 O O . VAL A 1 251 ? -4.746 22.438 17.062 1 97.94 251 VAL A O 1
ATOM 1898 N N . ARG A 1 252 ? -3.473 23.172 15.383 1 96.81 252 ARG A N 1
ATOM 1899 C CA . ARG A 1 252 ? -3.084 21.812 14.984 1 96.81 252 ARG A CA 1
ATOM 1900 C C . ARG A 1 252 ? -1.688 21.469 15.5 1 96.81 252 ARG A C 1
ATOM 1902 O O . ARG A 1 252 ? -0.724 22.188 15.211 1 96.81 252 ARG A O 1
ATOM 1909 N N . LEU A 1 253 ? -1.65 20.422 16.234 1 96.12 253 LEU A N 1
ATOM 1910 C CA . LEU A 1 253 ? -0.388 19.906 16.75 1 96.12 253 LEU A CA 1
ATOM 1911 C C . LEU A 1 253 ? 0.156 18.812 15.859 1 96.12 253 LEU A C 1
ATOM 1913 O O . LEU A 1 253 ? -0.506 17.781 15.648 1 96.12 253 LEU A O 1
ATOM 1917 N N . ASP A 1 254 ? 1.266 19.016 15.266 1 94 254 ASP A N 1
ATOM 1918 C CA . ASP A 1 254 ? 2.027 18.062 14.461 1 94 254 ASP A CA 1
ATOM 1919 C C . ASP A 1 254 ? 3.508 18.094 14.828 1 94 254 ASP A C 1
ATOM 1921 O O . ASP A 1 254 ? 4.371 18.109 13.945 1 94 254 ASP A O 1
ATOM 1925 N N . THR A 1 255 ? 3.727 18.141 16.078 1 91.5 255 THR A N 1
ATOM 1926 C CA . THR A 1 255 ? 5.082 18.25 16.609 1 91.5 255 THR A CA 1
ATOM 1927 C C . THR A 1 255 ? 5.949 17.094 16.109 1 91.5 255 THR A C 1
ATOM 1929 O O . THR A 1 255 ? 5.523 15.945 16.125 1 91.5 255 THR A O 1
ATOM 1932 N N . HIS A 1 256 ? 7.117 17.438 15.734 1 86.31 256 HIS A N 1
ATOM 1933 C CA . HIS A 1 256 ? 8.086 16.484 15.219 1 86.31 256 HIS A CA 1
ATOM 1934 C C . HIS A 1 256 ? 8.375 15.383 16.234 1 86.31 256 HIS A C 1
ATOM 1936 O O . HIS A 1 256 ? 8.484 15.656 17.438 1 86.31 256 HIS A O 1
ATOM 1942 N N . GLY A 1 257 ? 8.562 14.203 15.758 1 88.38 257 GLY A N 1
ATOM 1943 C CA . GLY A 1 257 ? 8.766 13.055 16.625 1 88.38 257 GLY A CA 1
ATOM 1944 C C . GLY A 1 257 ? 10.055 13.109 17.406 1 88.38 257 GLY A C 1
ATOM 1945 O O . GLY A 1 257 ? 10.211 12.414 18.406 1 88.38 257 GLY A O 1
ATOM 1946 N N . GLY A 1 258 ? 10.961 14.039 17.062 1 88.62 258 GLY A N 1
ATOM 1947 C CA . GLY A 1 258 ? 12.266 14.094 17.719 1 88.62 258 GLY A CA 1
ATOM 1948 C C . GLY A 1 258 ? 12.352 15.156 18.797 1 88.62 258 GLY A C 1
ATOM 1949 O O . GLY A 1 258 ? 13.391 15.32 19.438 1 88.62 258 GLY A O 1
ATOM 1950 N N . ARG A 1 259 ? 11.266 15.828 19.031 1 93.12 259 ARG A N 1
ATOM 1951 C CA . ARG A 1 259 ? 11.328 16.875 20.047 1 93.12 259 ARG A CA 1
ATOM 1952 C C . ARG A 1 259 ? 10.031 16.938 20.844 1 93.12 259 ARG A C 1
ATOM 1954 O O . ARG A 1 259 ? 8.984 16.469 20.391 1 93.12 259 ARG A O 1
ATOM 1961 N N . TYR A 1 260 ? 10.156 17.531 22.031 1 96.38 260 TYR A N 1
ATOM 1962 C CA . TYR A 1 260 ? 8.992 17.797 22.875 1 96.38 260 TYR A CA 1
ATOM 1963 C C . TYR A 1 260 ? 8.273 19.062 22.438 1 96.38 260 TYR A C 1
ATOM 1965 O O . TYR A 1 260 ? 8.875 19.953 21.812 1 96.38 260 TYR A O 1
ATOM 1973 N N . LEU A 1 261 ? 6.977 19.109 22.734 1 96.81 261 LEU A N 1
ATOM 1974 C CA . LEU A 1 261 ? 6.242 20.359 22.609 1 96.81 261 LEU A CA 1
ATOM 1975 C C . LEU A 1 261 ? 6.922 21.469 23.422 1 96.81 261 LEU A C 1
ATOM 1977 O O . LEU A 1 261 ? 7.539 21.188 24.453 1 96.81 261 LEU A O 1
ATOM 1981 N N . GLU A 1 262 ? 6.66 22.672 22.953 1 96.06 262 GLU A N 1
ATOM 1982 C CA . GLU A 1 262 ? 7.172 23.844 23.656 1 96.06 262 GLU A CA 1
ATOM 1983 C C . GLU A 1 262 ? 6.898 23.766 25.156 1 96.06 262 GLU A C 1
ATOM 1985 O O . GLU A 1 262 ? 5.789 23.422 25.562 1 96.06 262 GLU A O 1
ATOM 1990 N N . THR A 1 263 ? 7.988 23.922 25.984 1 95.94 263 THR A N 1
ATOM 1991 C CA . THR A 1 263 ? 7.973 24.016 27.438 1 95.94 263 THR A CA 1
ATOM 1992 C C . THR A 1 263 ? 7.898 22.641 28.078 1 95.94 263 THR A C 1
ATOM 1994 O O . THR A 1 263 ? 7.84 22.516 29.297 1 95.94 263 THR A O 1
ATOM 1997 N N . LEU A 1 264 ? 7.84 21.547 27.312 1 97.25 264 LEU A N 1
ATOM 1998 C CA . LEU A 1 264 ? 7.777 20.203 27.875 1 97.25 264 LEU A CA 1
ATOM 1999 C C . LEU A 1 264 ? 9.156 19.547 27.891 1 97.25 264 LEU A C 1
ATOM 2001 O O . LEU A 1 264 ? 10 19.859 27.047 1 97.25 264 LEU A O 1
ATOM 2005 N N . ASP A 1 265 ? 9.414 18.781 28.766 1 97.62 265 ASP A N 1
ATOM 2006 C CA . ASP A 1 265 ? 10.5 17.812 28.922 1 97.62 265 ASP A CA 1
ATOM 2007 C C . ASP A 1 265 ? 10.008 16.547 29.641 1 97.62 265 ASP A C 1
ATOM 2009 O O . ASP A 1 265 ? 8.82 16.422 29.938 1 97.62 265 ASP A O 1
ATOM 2013 N N . PRO A 1 266 ? 10.875 15.578 29.75 1 95.62 266 PRO A N 1
ATOM 2014 C CA . PRO A 1 266 ? 10.391 14.352 30.359 1 95.62 266 PRO A CA 1
ATOM 2015 C C . PRO A 1 266 ? 9.703 14.594 31.703 1 95.62 266 PRO A C 1
ATOM 2017 O O . PRO A 1 266 ? 8.602 14.094 31.953 1 95.62 266 PRO A O 1
ATOM 2020 N N . GLY A 1 267 ? 10.297 15.359 32.531 1 96.94 267 GLY A N 1
ATOM 2021 C CA . GLY A 1 267 ? 9.742 15.633 33.844 1 96.94 267 GLY A CA 1
ATOM 2022 C C . GLY A 1 267 ? 8.406 16.344 33.812 1 96.94 267 GLY A C 1
ATOM 2023 O O . GLY A 1 267 ? 7.453 15.945 34.469 1 96.94 267 GLY A O 1
ATOM 2024 N N . GLU A 1 268 ? 8.352 17.391 33 1 97.81 268 GLU A N 1
ATOM 2025 C CA . GLU A 1 268 ? 7.117 18.156 32.906 1 97.81 268 GLU A CA 1
ATOM 2026 C C . GLU A 1 268 ? 6.012 17.344 32.219 1 97.81 268 GLU A C 1
ATOM 2028 O O . GLU A 1 268 ? 4.828 17.531 32.531 1 97.81 268 GLU A O 1
ATOM 2033 N N . SER A 1 269 ? 6.371 16.484 31.312 1 97.62 269 SER A N 1
ATOM 2034 C CA . SER A 1 269 ? 5.383 15.625 30.656 1 97.62 269 SER A CA 1
ATOM 2035 C C . SER A 1 269 ? 4.688 14.727 31.672 1 97.62 269 SER A C 1
ATOM 2037 O O . SER A 1 269 ? 3.469 14.562 31.641 1 97.62 269 SER A O 1
ATOM 2039 N N . TYR A 1 270 ? 5.48 14.195 32.562 1 96.12 270 TYR A N 1
ATOM 2040 C CA . TYR A 1 270 ? 4.914 13.375 33.625 1 96.12 270 TYR A CA 1
ATOM 2041 C C . TYR A 1 270 ? 4.012 14.203 34.531 1 96.12 270 TYR A C 1
ATOM 2043 O O . TYR A 1 270 ? 2.92 13.766 34.906 1 96.12 270 TYR A O 1
ATOM 2051 N N . ALA A 1 271 ? 4.453 15.336 34.844 1 97.06 271 ALA A N 1
ATOM 2052 C CA . ALA A 1 271 ? 3.721 16.203 35.781 1 97.06 271 ALA A CA 1
ATOM 2053 C C . ALA A 1 271 ? 2.375 16.625 35.188 1 97.06 271 ALA A C 1
ATOM 2055 O O . ALA A 1 271 ? 1.359 16.625 35.875 1 97.06 271 ALA A O 1
ATOM 2056 N N . VAL A 1 272 ? 2.4 17 33.906 1 97.44 272 VAL A N 1
ATOM 2057 C CA . VAL A 1 272 ? 1.188 17.438 33.219 1 97.44 272 VAL A CA 1
ATOM 2058 C C . VAL A 1 272 ? 0.165 16.312 33.219 1 97.44 272 VAL A C 1
ATOM 2060 O O . VAL A 1 272 ? -1.018 16.531 33.469 1 97.44 272 VAL A O 1
ATOM 2063 N N . LEU A 1 273 ? 0.595 15.148 32.875 1 95.88 273 LEU A N 1
ATOM 2064 C CA . LEU A 1 273 ? -0.321 14.016 32.781 1 95.88 273 LEU A CA 1
ATOM 2065 C C . LEU A 1 273 ? -0.845 13.648 34.156 1 95.88 273 LEU A C 1
ATOM 2067 O O . LEU A 1 273 ? -2.02 13.305 34.312 1 95.88 273 LEU A O 1
ATOM 2071 N N . GLU A 1 274 ? -0.01 13.727 35.188 1 94.38 274 GLU A N 1
ATOM 2072 C CA . GLU A 1 274 ? -0.413 13.383 36.531 1 94.38 274 GLU A CA 1
ATOM 2073 C C . GLU A 1 274 ? -1.47 14.344 37.062 1 94.38 274 GLU A C 1
ATOM 2075 O O . GLU A 1 274 ? -2.402 13.938 37.75 1 94.38 274 GLU A O 1
ATOM 2080 N N . ARG A 1 275 ? -1.326 15.57 36.781 1 95.19 275 ARG A N 1
ATOM 2081 C CA . ARG A 1 275 ? -2.254 16.547 37.344 1 95.19 275 ARG A CA 1
ATOM 2082 C C . ARG A 1 275 ? -3.586 16.531 36.594 1 95.19 275 ARG A C 1
ATOM 2084 O O . ARG A 1 275 ? -4.629 16.844 37.156 1 95.19 275 ARG A O 1
ATOM 2091 N N . ASN A 1 276 ? -3.584 16.125 35.344 1 96.38 276 ASN A N 1
ATOM 2092 C CA . ASN A 1 276 ? -4.82 16.156 34.562 1 96.38 276 ASN A CA 1
ATOM 2093 C C . ASN A 1 276 ? -5.488 14.789 34.5 1 96.38 276 ASN A C 1
ATOM 2095 O O . ASN A 1 276 ? -6.711 14.695 34.406 1 96.38 276 ASN A O 1
ATOM 2099 N N . MET A 1 277 ? -4.711 13.789 34.5 1 94.25 277 MET A N 1
ATOM 2100 C CA . MET A 1 277 ? -5.207 12.414 34.438 1 94.25 277 MET A CA 1
ATOM 2101 C C . MET A 1 277 ? -4.391 11.492 35.344 1 94.25 277 MET A C 1
ATOM 2103 O O . MET A 1 277 ? -3.668 10.625 34.844 1 94.25 277 MET A O 1
ATOM 2107 N N . PRO A 1 278 ? -4.691 11.688 36.562 1 90.56 278 PRO A N 1
ATOM 2108 C CA . PRO A 1 278 ? -3.951 10.828 37.5 1 90.56 278 PRO A CA 1
ATOM 2109 C C . PRO A 1 278 ? -4.16 9.336 37.219 1 90.56 278 PRO A C 1
ATOM 2111 O O . PRO A 1 278 ? -5.285 8.914 36.938 1 90.56 278 PRO A O 1
ATOM 2114 N N . GLY A 1 279 ? -3.104 8.57 37.125 1 87.38 279 GLY A N 1
ATOM 2115 C CA . GLY A 1 279 ? -3.199 7.129 36.969 1 87.38 279 GLY A CA 1
ATOM 2116 C C . GLY A 1 279 ? -2.994 6.672 35.531 1 87.38 279 GLY A C 1
ATOM 2117 O O . GLY A 1 279 ? -2.764 5.488 35.281 1 87.38 279 GLY A O 1
ATOM 2118 N N . ALA A 1 280 ? -3.047 7.652 34.625 1 87.62 280 ALA A N 1
ATOM 2119 C CA . ALA A 1 280 ? -2.916 7.289 33.219 1 87.62 280 ALA A CA 1
ATOM 2120 C C . ALA A 1 280 ? -1.557 6.656 32.938 1 87.62 280 ALA A C 1
ATOM 2122 O O . ALA A 1 280 ? -1.455 5.703 32.156 1 87.62 280 ALA A O 1
ATOM 2123 N N . ILE A 1 281 ? -0.549 7.094 33.625 1 87.25 281 ILE A N 1
ATOM 2124 C CA . ILE A 1 281 ? 0.818 6.664 33.375 1 87.25 281 ILE A CA 1
ATOM 2125 C C . ILE A 1 281 ? 1.04 5.262 33.938 1 87.25 281 ILE A C 1
ATOM 2127 O O . ILE A 1 281 ? 1.944 4.547 33.5 1 87.25 281 ILE A O 1
ATOM 2131 N N . ARG A 1 282 ? 0.222 4.785 34.75 1 85.19 282 ARG A N 1
ATOM 2132 C CA . ARG A 1 282 ? 0.431 3.5 35.406 1 85.19 282 ARG A CA 1
ATOM 2133 C C . ARG A 1 282 ? -0.163 2.357 34.594 1 85.19 282 ARG A C 1
ATOM 2135 O O . ARG A 1 282 ? 0.041 1.186 34.938 1 85.19 282 ARG A O 1
ATOM 2142 N N . ARG A 1 283 ? -0.752 2.641 33.531 1 82.31 283 ARG A N 1
ATOM 2143 C CA . ARG A 1 283 ? -1.544 1.621 32.844 1 82.31 283 ARG A CA 1
ATOM 2144 C C . ARG A 1 283 ? -0.939 1.277 31.484 1 82.31 283 ARG A C 1
ATOM 2146 O O . ARG A 1 283 ? -1.495 0.467 30.75 1 82.31 283 ARG A O 1
ATOM 2153 N N . TYR A 1 284 ? 0.265 1.929 31.219 1 82.69 284 TYR A N 1
ATOM 2154 C CA . TYR A 1 284 ? 0.818 1.618 29.906 1 82.69 284 TYR A CA 1
ATOM 2155 C C . TYR A 1 284 ? 1.367 0.198 29.875 1 82.69 284 TYR A C 1
ATOM 2157 O O . TYR A 1 284 ? 1.761 -0.351 30.906 1 82.69 284 TYR A O 1
ATOM 2165 N N . ARG A 1 285 ? 1.463 -0.459 28.672 1 81 285 ARG A N 1
ATOM 2166 C CA . ARG A 1 285 ? 1.824 -1.864 28.516 1 81 285 ARG A CA 1
ATOM 2167 C C . ARG A 1 285 ? 3.074 -2.018 27.656 1 81 285 ARG A C 1
ATOM 2169 O O . ARG A 1 285 ? 3.699 -3.08 27.641 1 81 285 ARG A O 1
ATOM 2176 N N . THR A 1 286 ? 3.42 -1.027 26.891 1 89.94 286 THR A N 1
ATOM 2177 C CA . THR A 1 286 ? 4.582 -1.088 26.016 1 89.94 286 THR A CA 1
ATOM 2178 C C . THR A 1 286 ? 5.355 0.227 26.047 1 89.94 286 THR A C 1
ATOM 2180 O O . THR A 1 286 ? 4.82 1.258 26.453 1 89.94 286 THR A O 1
ATOM 2183 N N . GLU A 1 287 ? 6.559 0.14 25.594 1 92.62 287 GLU A N 1
ATOM 2184 C CA . GLU A 1 287 ? 7.371 1.349 25.484 1 92.62 287 GLU A CA 1
ATOM 2185 C C . GLU A 1 287 ? 6.758 2.334 24.5 1 92.62 287 GLU A C 1
ATOM 2187 O O . GLU A 1 287 ? 6.863 3.549 24.672 1 92.62 287 GLU A O 1
ATOM 2192 N N . GLU A 1 288 ? 6.16 1.812 23.562 1 93.62 288 GLU A N 1
ATOM 2193 C CA . GLU A 1 288 ? 5.492 2.646 22.562 1 93.62 288 GLU A CA 1
ATOM 2194 C C . GLU A 1 288 ? 4.332 3.422 23.188 1 93.62 288 GLU A C 1
ATOM 2196 O O . GLU A 1 288 ? 4.156 4.609 22.906 1 93.62 288 GLU A O 1
ATOM 2201 N N . GLU A 1 289 ? 3.58 2.777 23.984 1 94.62 289 GLU A N 1
ATOM 2202 C CA . GLU A 1 289 ? 2.465 3.443 24.656 1 94.62 289 GLU A CA 1
ATOM 2203 C C . GLU A 1 289 ? 2.957 4.539 25.594 1 94.62 289 GLU A C 1
ATOM 2205 O O . GLU A 1 289 ? 2.322 5.59 25.719 1 94.62 289 GLU A O 1
ATOM 2210 N N . LEU A 1 290 ? 4.035 4.207 26.281 1 95.25 290 LEU A N 1
ATOM 2211 C CA . LEU A 1 290 ? 4.629 5.23 27.141 1 95.25 290 LEU A CA 1
ATOM 2212 C C . LEU A 1 290 ? 5.02 6.461 26.328 1 95.25 290 LEU A C 1
ATOM 2214 O O . LEU A 1 290 ? 4.816 7.594 26.766 1 95.25 290 LEU A O 1
ATOM 2218 N N . ARG A 1 291 ? 5.547 6.277 25.172 1 95.62 291 ARG A N 1
ATOM 2219 C CA . ARG A 1 291 ? 5.902 7.379 24.281 1 95.62 291 ARG A CA 1
ATOM 2220 C C . ARG A 1 291 ? 4.668 8.18 23.875 1 95.62 291 ARG A C 1
ATOM 2222 O O . ARG A 1 291 ? 4.719 9.406 23.781 1 95.62 291 ARG A O 1
ATOM 2229 N N . PHE A 1 292 ? 3.562 7.504 23.656 1 96.88 292 PHE A N 1
ATOM 2230 C CA . PHE A 1 292 ? 2.324 8.18 23.297 1 96.88 292 PHE A CA 1
ATOM 2231 C C . PHE A 1 292 ? 1.808 9.023 24.453 1 96.88 292 PHE A C 1
ATOM 2233 O O . PHE A 1 292 ? 1.143 10.039 24.234 1 96.88 292 PHE A O 1
ATOM 2240 N N . LEU A 1 293 ? 2.145 8.594 25.672 1 97 293 LEU A N 1
ATOM 2241 C CA . LEU A 1 293 ? 1.642 9.273 26.859 1 97 293 LEU A CA 1
ATOM 2242 C C . LEU A 1 293 ? 2.48 10.5 27.188 1 97 293 LEU A C 1
ATOM 2244 O O . LEU A 1 293 ? 1.941 11.594 27.359 1 97 293 LEU A O 1
ATOM 2248 N N . VAL A 1 294 ? 3.867 10.25 27.125 1 96.94 294 VAL A N 1
ATOM 2249 C CA . VAL A 1 294 ? 4.68 11.305 27.719 1 96.94 294 VAL A CA 1
ATOM 2250 C C . VAL A 1 294 ? 5.906 11.57 26.844 1 96.94 294 VAL A C 1
ATOM 2252 O O . VAL A 1 294 ? 6.805 12.32 27.234 1 96.94 294 VAL A O 1
ATOM 2255 N N . GLY A 1 295 ? 5.992 11.031 25.734 1 96.31 295 GLY A N 1
ATOM 2256 C CA . GLY A 1 295 ? 7.188 11.133 24.922 1 96.31 295 GLY A CA 1
ATOM 2257 C C . GLY A 1 295 ? 7.18 12.344 24 1 96.31 295 GLY A C 1
ATOM 2258 O O . GLY A 1 295 ? 6.402 13.281 24.203 1 96.31 295 GLY A O 1
ATOM 2259 N N . THR A 1 296 ? 8.211 12.352 23.031 1 96.44 296 THR A N 1
ATOM 2260 C CA . THR A 1 296 ? 8.32 13.391 22.016 1 96.44 296 THR A CA 1
ATOM 2261 C C . THR A 1 296 ? 7.195 13.266 20.984 1 96.44 296 THR A C 1
ATOM 2263 O O . THR A 1 296 ? 6.473 12.266 20.969 1 96.44 296 THR A O 1
ATOM 2266 N N . GLY A 1 297 ? 6.992 14.305 20.219 1 95.94 297 GLY A N 1
ATOM 2267 C CA . GLY A 1 297 ? 5.902 14.312 19.25 1 95.94 297 GLY A CA 1
ATOM 2268 C C . GLY A 1 297 ? 4.566 14.688 19.859 1 95.94 297 GLY A C 1
ATOM 2269 O O . GLY A 1 297 ? 4.516 15.43 20.844 1 95.94 297 GLY A O 1
ATOM 2270 N N . VAL A 1 298 ? 3.541 14.305 19.25 1 97.5 298 VAL A N 1
ATOM 2271 C CA . VAL A 1 298 ? 2.203 14.594 19.766 1 97.5 298 VAL A CA 1
ATOM 2272 C C . VAL A 1 298 ? 1.804 13.539 20.797 1 97.5 298 VAL A C 1
ATOM 2274 O O . VAL A 1 298 ? 1.23 12.508 20.438 1 97.5 298 VAL A O 1
ATOM 2277 N N . SER A 1 299 ? 2.064 13.812 22.031 1 97.62 299 SER A N 1
ATOM 2278 C CA . SER A 1 299 ? 1.73 12.93 23.141 1 97.62 299 SER A CA 1
ATOM 2279 C C . SER A 1 299 ? 0.506 13.43 23.906 1 97.62 299 SER A C 1
ATOM 2281 O O . SER A 1 299 ? 0.047 14.555 23.672 1 97.62 299 SER A O 1
ATOM 2283 N N . ALA A 1 300 ? -0.059 12.531 24.75 1 97.88 300 ALA A N 1
ATOM 2284 C CA . ALA A 1 300 ? -1.163 12.953 25.609 1 97.88 300 ALA A CA 1
ATOM 2285 C C . ALA A 1 300 ? -0.755 14.133 26.484 1 97.88 300 ALA A C 1
ATOM 2287 O O . ALA A 1 300 ? -1.526 15.078 26.656 1 97.88 300 ALA A O 1
ATOM 2288 N N . ALA A 1 301 ? 0.439 14.07 27 1 98.12 301 ALA A N 1
ATOM 2289 C CA . ALA A 1 301 ? 0.964 15.164 27.812 1 98.12 301 ALA A CA 1
ATOM 2290 C C . ALA A 1 301 ? 1.026 16.453 27 1 98.12 301 ALA A C 1
ATOM 2292 O O . ALA A 1 301 ? 0.703 17.531 27.531 1 98.12 301 ALA A O 1
ATOM 2293 N N . ALA A 1 302 ? 1.496 16.359 25.781 1 98.38 302 ALA A N 1
ATOM 2294 C CA . ALA A 1 302 ? 1.593 17.531 24.906 1 98.38 302 ALA A CA 1
ATOM 2295 C C . ALA A 1 302 ? 0.222 18.156 24.688 1 98.38 302 ALA A C 1
ATOM 2297 O O . ALA A 1 302 ? 0.083 19.391 24.734 1 98.38 302 ALA A O 1
ATOM 2298 N N . ILE A 1 303 ? -0.781 17.359 24.453 1 98.5 303 ILE A N 1
ATOM 2299 C CA . ILE A 1 303 ? -2.135 17.828 24.188 1 98.5 303 ILE A CA 1
ATOM 2300 C C . ILE A 1 303 ? -2.699 18.5 25.438 1 98.5 303 ILE A C 1
ATOM 2302 O O . ILE A 1 303 ? -3.283 19.578 25.375 1 98.5 303 ILE A O 1
ATOM 2306 N N . TRP A 1 304 ? -2.527 17.875 26.578 1 98.56 304 TRP A N 1
ATOM 2307 C CA . TRP A 1 304 ? -2.982 18.453 27.844 1 98.56 304 TRP A CA 1
ATOM 2308 C C . TRP A 1 304 ? -2.26 19.766 28.141 1 98.56 304 TRP A C 1
ATOM 2310 O O . TRP A 1 304 ? -2.869 20.719 28.625 1 98.56 304 TRP A O 1
ATOM 2320 N N . ARG A 1 305 ? -0.933 19.766 27.875 1 98.62 305 ARG A N 1
ATOM 2321 C CA . ARG A 1 305 ? -0.169 20.984 28.109 1 98.62 305 ARG A CA 1
ATOM 2322 C C . ARG A 1 305 ? -0.712 22.141 27.266 1 98.62 305 ARG A C 1
ATOM 2324 O O . ARG A 1 305 ? -0.818 23.266 27.734 1 98.62 305 ARG A O 1
ATOM 2331 N N . MET A 1 306 ? -0.995 21.859 25.984 1 98.75 306 MET A N 1
ATOM 2332 C CA . MET A 1 306 ? -1.594 22.875 25.109 1 98.75 306 MET A CA 1
ATOM 2333 C C . MET A 1 306 ? -2.926 23.359 25.672 1 98.75 306 MET A C 1
ATOM 2335 O O . MET A 1 306 ? -3.188 24.562 25.719 1 98.75 306 MET A O 1
ATOM 2339 N N . ARG A 1 307 ? -3.762 22.453 26.094 1 98.75 307 ARG A N 1
ATOM 2340 C CA . ARG A 1 307 ? -5.055 22.797 26.672 1 98.75 307 ARG A CA 1
ATOM 2341 C C . ARG A 1 307 ? -4.879 23.688 27.906 1 98.75 307 ARG A C 1
ATOM 2343 O O . ARG A 1 307 ? -5.574 24.703 28.047 1 98.75 307 ARG A O 1
ATOM 2350 N N . GLU A 1 308 ? -3.945 23.344 28.812 1 98.62 308 GLU A N 1
ATOM 2351 C CA . GLU A 1 308 ? -3.652 24.141 29.984 1 98.62 308 GLU A CA 1
ATOM 2352 C C . GLU A 1 308 ? -3.283 25.578 29.609 1 98.62 308 GLU A C 1
ATOM 2354 O O . GLU A 1 308 ? -3.768 26.531 30.203 1 98.62 308 GLU A O 1
ATOM 2359 N N . ALA A 1 309 ? -2.412 25.656 28.656 1 98.69 309 ALA A N 1
ATOM 2360 C CA . ALA A 1 309 ? -1.91 26.969 28.234 1 98.69 309 ALA A CA 1
ATOM 2361 C C . ALA A 1 309 ? -3.031 27.828 27.656 1 98.69 309 ALA A C 1
ATOM 2363 O O . ALA A 1 309 ? -3.139 29 27.969 1 98.69 309 ALA A O 1
ATOM 2364 N N . LEU A 1 310 ? -3.852 27.234 26.797 1 98.75 310 LEU A N 1
ATOM 2365 C CA . LEU A 1 310 ? -4.969 27.938 26.188 1 98.75 310 LEU A CA 1
ATOM 2366 C C . LEU A 1 310 ? -5.965 28.391 27.25 1 98.75 310 LEU A C 1
ATOM 2368 O O . LEU A 1 310 ? -6.402 29.547 27.234 1 98.75 310 LEU A O 1
ATOM 2372 N N . ASP A 1 311 ? -6.281 27.516 28.188 1 98.62 311 ASP A N 1
ATOM 2373 C CA . ASP A 1 311 ? -7.242 27.844 29.25 1 98.62 311 ASP A CA 1
ATOM 2374 C C . ASP A 1 311 ? -6.711 28.953 30.156 1 98.62 311 ASP A C 1
ATOM 2376 O O . ASP A 1 311 ? -7.441 29.891 30.484 1 98.62 311 ASP A O 1
ATOM 2380 N N . LYS A 1 312 ? -5.473 28.781 30.547 1 98.5 312 LYS A N 1
ATOM 2381 C CA . LYS A 1 312 ? -4.852 29.781 31.406 1 98.5 312 LYS A CA 1
ATOM 2382 C C . LYS A 1 312 ? -4.855 31.156 30.75 1 98.5 312 LYS A C 1
ATOM 2384 O O . LYS A 1 312 ? -5 32.188 31.438 1 98.5 312 LYS A O 1
ATOM 2389 N N . ALA A 1 313 ? -4.711 31.188 29.438 1 98.56 313 ALA A N 1
ATOM 2390 C CA . ALA A 1 313 ? -4.645 32.438 28.688 1 98.56 313 ALA A CA 1
ATOM 2391 C C . ALA A 1 313 ? -6.043 32.969 28.391 1 98.56 313 ALA A C 1
ATOM 2393 O O . ALA A 1 313 ? -6.195 34.031 27.797 1 98.56 313 ALA A O 1
ATOM 2394 N N . GLY A 1 314 ? -7.098 32.25 28.734 1 98.5 314 GLY A N 1
ATOM 2395 C CA . GLY A 1 314 ? -8.469 32.688 28.562 1 98.5 314 GLY A CA 1
ATOM 2396 C C . GLY A 1 314 ? -9.086 32.25 27.266 1 98.5 314 GLY A C 1
ATOM 2397 O O . GLY A 1 314 ? -10 32.906 26.75 1 98.5 314 GLY A O 1
ATOM 2398 N N . PHE A 1 315 ? -8.633 31.203 26.656 1 98.69 315 PHE A N 1
ATOM 2399 C CA . PHE A 1 315 ? -9.148 30.734 25.375 1 98.69 315 PHE A CA 1
ATOM 2400 C C . PHE A 1 315 ? -9.688 29.312 25.5 1 98.69 315 PHE A C 1
ATOM 2402 O O . PHE A 1 315 ? -9.258 28.406 24.781 1 98.69 315 PHE A O 1
ATOM 2409 N N . PRO A 1 316 ? -10.688 29.078 26.297 1 98.44 316 PRO A N 1
ATOM 2410 C CA . PRO A 1 316 ? -11.172 27.719 26.562 1 98.44 316 PRO A CA 1
ATOM 2411 C C . PRO A 1 316 ? -11.922 27.125 25.359 1 98.44 316 PRO A C 1
ATOM 2413 O O . PRO A 1 316 ? -12.102 25.906 25.281 1 98.44 316 PRO A O 1
ATOM 2416 N N . LYS A 1 317 ? -12.336 27.953 24.406 1 98.62 317 LYS A N 1
ATOM 2417 C CA . LYS A 1 317 ? -13.148 27.469 23.297 1 98.62 317 LYS A CA 1
ATOM 2418 C C . LYS A 1 317 ? -12.281 27.141 22.094 1 98.62 317 LYS A C 1
ATOM 2420 O O . LYS A 1 317 ? -12.758 26.547 21.125 1 98.62 317 LYS A O 1
ATOM 2425 N N . VAL A 1 318 ? -10.984 27.516 22.125 1 98.75 318 VAL A N 1
ATOM 2426 C CA . VAL A 1 318 ? -10.086 27.188 21.031 1 98.75 318 VAL A CA 1
ATOM 2427 C C . VAL A 1 318 ? -9.914 25.672 20.922 1 98.75 318 VAL A C 1
ATOM 2429 O O . VAL A 1 318 ? -9.672 25 21.938 1 98.75 318 VAL A O 1
ATOM 2432 N N . ARG A 1 319 ? -10.031 25.172 19.75 1 98.31 319 ARG A N 1
ATOM 2433 C CA . ARG A 1 319 ? -10.023 23.719 19.531 1 98.31 319 ARG A CA 1
ATOM 2434 C C . ARG A 1 319 ? -8.602 23.219 19.281 1 98.31 319 ARG A C 1
ATOM 2436 O O . ARG A 1 319 ? -7.73 23.969 18.859 1 98.31 319 ARG A O 1
ATOM 2443 N N . ILE A 1 320 ? -8.398 21.938 19.609 1 98.44 320 ILE A N 1
ATOM 2444 C CA . ILE A 1 320 ? -7.105 21.297 19.406 1 98.44 320 ILE A CA 1
ATOM 2445 C C . ILE A 1 320 ? -7.266 20.141 18.422 1 98.44 320 ILE A C 1
ATOM 2447 O O . ILE A 1 320 ? -8.047 19.203 18.656 1 98.44 320 ILE A O 1
ATOM 2451 N N . ILE A 1 321 ? -6.582 20.219 17.344 1 97.31 321 ILE A N 1
ATOM 2452 C CA . ILE A 1 321 ? -6.512 19.172 16.312 1 97.31 321 ILE A CA 1
ATOM 2453 C C . ILE A 1 321 ? -5.141 18.5 16.359 1 97.31 321 ILE A C 1
ATOM 2455 O O . ILE A 1 321 ? -4.117 19.172 16.531 1 97.31 321 ILE A O 1
ATOM 2459 N N . ALA A 1 322 ? -5.141 17.234 16.344 1 96.62 322 ALA A N 1
ATOM 2460 C CA . ALA A 1 322 ? -3.863 16.531 16.344 1 96.62 322 ALA A CA 1
ATOM 2461 C C . ALA A 1 322 ? -3.693 15.695 15.078 1 96.62 322 ALA A C 1
ATOM 2463 O O . ALA A 1 322 ? -4.676 15.227 14.5 1 96.62 322 ALA A O 1
ATOM 2464 N N . SER A 1 323 ? -2.52 15.602 14.688 1 93 323 SER A N 1
ATOM 2465 C CA . SER A 1 323 ? -2.123 14.703 13.602 1 93 323 SER A CA 1
ATOM 2466 C C . SER A 1 323 ? -0.786 14.039 13.891 1 93 323 SER A C 1
ATOM 2468 O O . SER A 1 323 ? -0.18 14.281 14.938 1 93 323 SER A O 1
ATOM 2470 N N . SER A 1 324 ? -0.362 13.078 13.164 1 86.69 324 SER A N 1
ATOM 2471 C CA . SER A 1 324 ? 0.936 12.414 13.234 1 86.69 324 SER A CA 1
ATOM 2472 C C . SER A 1 324 ? 0.809 11.016 13.828 1 86.69 324 SER A C 1
ATOM 2474 O O . SER A 1 324 ? 1.034 10.82 15.031 1 86.69 324 SER A O 1
ATOM 2476 N N . GLY A 1 325 ? 0.579 10.094 13.031 1 88.56 325 GLY A N 1
ATOM 2477 C CA . GLY A 1 325 ? 0.765 8.672 13.289 1 88.56 325 GLY A CA 1
ATOM 2478 C C . GLY A 1 325 ? -0.222 8.117 14.305 1 88.56 325 GLY A C 1
ATOM 2479 O O . GLY A 1 325 ? 0.171 7.445 15.258 1 88.56 325 GLY A O 1
ATOM 2480 N N . PHE A 1 326 ? -1.464 8.453 14.266 1 95.19 326 PHE A N 1
ATOM 2481 C CA . PHE A 1 326 ? -2.482 7.918 15.156 1 95.19 326 PHE A CA 1
ATOM 2482 C C . PHE A 1 326 ? -2.855 6.492 14.766 1 95.19 326 PHE A C 1
ATOM 2484 O O . PHE A 1 326 ? -3.777 6.281 13.977 1 95.19 326 PHE A O 1
ATOM 2491 N N . SER A 1 327 ? -2.234 5.523 15.352 1 93.25 327 SER A N 1
ATOM 2492 C CA . SER A 1 327 ? -2.572 4.109 15.234 1 93.25 327 SER A CA 1
ATOM 2493 C C . SER A 1 327 ? -3.701 3.729 16.188 1 93.25 327 SER A C 1
ATOM 2495 O O . SER A 1 327 ? -4.133 4.547 17 1 93.25 327 SER A O 1
ATOM 2497 N N . VAL A 1 328 ? -4.156 2.506 16.078 1 96 328 VAL A N 1
ATOM 2498 C CA . VAL A 1 328 ? -5.168 1.988 17 1 96 328 VAL A CA 1
ATOM 2499 C C . VAL A 1 328 ? -4.664 2.096 18.438 1 96 328 VAL A C 1
ATOM 2501 O O . VAL A 1 328 ? -5.391 2.545 19.328 1 96 328 VAL A O 1
ATOM 2504 N N . ALA A 1 329 ? -3.428 1.777 18.625 1 94.75 329 ALA A N 1
ATOM 2505 C CA . ALA A 1 329 ? -2.83 1.837 19.969 1 94.75 329 ALA A CA 1
ATOM 2506 C C . ALA A 1 329 ? -2.77 3.273 20.469 1 94.75 329 ALA A C 1
ATOM 2508 O O . ALA A 1 329 ? -3.059 3.537 21.641 1 94.75 329 ALA A O 1
ATOM 2509 N N . LYS A 1 330 ? -2.342 4.176 19.672 1 96.5 330 LYS A N 1
ATOM 2510 C CA . LYS A 1 330 ? -2.258 5.574 20.078 1 96.5 330 LYS A CA 1
ATOM 2511 C C . LYS A 1 330 ? -3.641 6.137 20.391 1 96.5 330 LYS A C 1
ATOM 2513 O O . LYS A 1 330 ? -3.799 6.902 21.344 1 96.5 330 LYS A O 1
ATOM 2518 N N . CYS A 1 331 ? -4.621 5.773 19.578 1 98.19 331 CYS A N 1
ATOM 2519 C CA . CYS A 1 331 ? -5.992 6.184 19.844 1 98.19 331 CYS A CA 1
ATOM 2520 C C . CYS A 1 331 ? -6.449 5.695 21.219 1 98.19 331 CYS A C 1
ATOM 2522 O O . CYS A 1 331 ? -7.078 6.441 21.969 1 98.19 331 CYS A O 1
ATOM 2524 N N . ARG A 1 332 ? -6.168 4.465 21.516 1 96.5 332 ARG A N 1
ATOM 2525 C CA . ARG A 1 332 ? -6.523 3.908 22.828 1 96.5 332 ARG A CA 1
ATOM 2526 C C . ARG A 1 332 ? -5.887 4.707 23.953 1 96.5 332 ARG A C 1
ATOM 2528 O O . ARG A 1 332 ? -6.559 5.059 24.922 1 96.5 332 ARG A O 1
ATOM 2535 N N . VAL A 1 333 ? -4.633 5 23.797 1 96.5 333 VAL A N 1
ATOM 2536 C CA . VAL A 1 333 ? -3.885 5.742 24.812 1 96.5 333 VAL A CA 1
ATOM 2537 C C . VAL A 1 333 ? -4.492 7.133 24.984 1 96.5 333 VAL A C 1
ATOM 2539 O O . VAL A 1 333 ? -4.672 7.598 26.109 1 96.5 333 VAL A O 1
ATOM 2542 N N . MET A 1 334 ? -4.793 7.797 23.891 1 97.62 334 MET A N 1
ATOM 2543 C CA . MET A 1 334 ? -5.402 9.125 23.938 1 97.62 334 MET A CA 1
ATOM 2544 C C . MET A 1 334 ? -6.75 9.078 24.656 1 97.62 334 MET A C 1
ATOM 2546 O O . MET A 1 334 ? -7.09 10 25.391 1 97.62 334 MET A O 1
ATOM 2550 N N . SER A 1 335 ? -7.484 8.039 24.375 1 96.94 335 SER A N 1
ATOM 2551 C CA . SER A 1 335 ? -8.789 7.871 25 1 96.94 335 SER A CA 1
ATOM 2552 C C . SER A 1 335 ? -8.648 7.652 26.516 1 96.94 335 SER A C 1
ATOM 2554 O O . SER A 1 335 ? -9.336 8.297 27.297 1 96.94 335 SER A O 1
ATOM 2556 N N . GLU A 1 336 ? -7.77 6.797 26.891 1 94.81 336 GLU A N 1
ATOM 2557 C CA . GLU A 1 336 ? -7.551 6.48 28.312 1 94.81 336 GLU A CA 1
ATOM 2558 C C . GLU A 1 336 ? -7.039 7.695 29.078 1 94.81 336 GLU A C 1
ATOM 2560 O O . GLU A 1 336 ? -7.375 7.883 30.25 1 94.81 336 GLU A O 1
ATOM 2565 N N . ALA A 1 337 ? -6.258 8.445 28.391 1 97 337 ALA A N 1
ATOM 2566 C CA . ALA A 1 337 ? -5.699 9.641 29 1 97 337 ALA A CA 1
ATOM 2567 C C . ALA A 1 337 ? -6.68 10.812 28.922 1 97 337 ALA A C 1
ATOM 2569 O O . ALA A 1 337 ? -6.363 11.93 29.328 1 97 337 ALA A O 1
ATOM 2570 N N . ARG A 1 338 ? -7.82 10.578 28.281 1 97.06 338 ARG A N 1
ATOM 2571 C CA . ARG A 1 338 ? -8.836 11.602 28.094 1 97.06 338 ARG A CA 1
ATOM 2572 C C . ARG A 1 338 ? -8.234 12.867 27.5 1 97.06 338 ARG A C 1
ATOM 2574 O O . ARG A 1 338 ? -8.477 13.969 27.984 1 97.06 338 ARG A O 1
ATOM 2581 N N . ALA A 1 339 ? -7.332 12.641 26.531 1 97.81 339 ALA A N 1
ATOM 2582 C CA . ALA A 1 339 ? -6.707 13.781 25.875 1 97.81 339 ALA A CA 1
ATOM 2583 C C . ALA A 1 339 ? -7.758 14.742 25.312 1 97.81 339 ALA A C 1
ATOM 2585 O O . ALA A 1 339 ? -8.727 14.305 24.688 1 97.81 339 ALA A O 1
ATOM 2586 N N . PRO A 1 340 ? -7.621 16.031 25.594 1 98.25 340 PRO A N 1
ATOM 2587 C CA . PRO A 1 340 ? -8.625 17 25.141 1 98.25 340 PRO A CA 1
ATOM 2588 C C . PRO A 1 340 ? -8.469 17.359 23.656 1 98.25 340 PRO A C 1
ATOM 2590 O O . PRO A 1 340 ? -8.156 18.5 23.328 1 98.25 340 PRO A O 1
ATOM 2593 N N . LEU A 1 341 ? -8.82 16.438 22.781 1 98.06 341 LEU A N 1
ATOM 2594 C CA . LEU A 1 341 ? -8.781 16.578 21.328 1 98.06 341 LEU A CA 1
ATOM 2595 C C . LEU A 1 341 ? -10.164 16.891 20.781 1 98.06 341 LEU A C 1
ATOM 2597 O O . LEU A 1 341 ? -11.164 16.344 21.266 1 98.06 341 LEU A O 1
ATOM 2601 N N . ASP A 1 342 ? -10.125 17.688 19.828 1 98.12 342 ASP A N 1
ATOM 2602 C CA . ASP A 1 342 ? -11.391 17.969 19.141 1 98.12 342 ASP A CA 1
ATOM 2603 C C . ASP A 1 342 ? -11.492 17.203 17.828 1 98.12 342 ASP A C 1
ATOM 2605 O O . ASP A 1 342 ? -12.594 16.844 17.406 1 98.12 342 ASP A O 1
ATOM 2609 N N . VAL A 1 343 ? -10.414 17.016 17.156 1 97.31 343 VAL A N 1
ATOM 2610 C CA . VAL A 1 343 ? -10.359 16.312 15.883 1 97.31 343 VAL A CA 1
ATOM 2611 C C . VAL A 1 343 ? -9 15.641 15.719 1 97.31 343 VAL A C 1
ATOM 2613 O O . VAL A 1 343 ? -7.992 16.141 16.234 1 97.31 343 VAL A O 1
ATOM 2616 N N . VAL A 1 344 ? -8.961 14.508 15.062 1 97.75 344 VAL A N 1
ATOM 2617 C CA . VAL A 1 344 ? -7.711 13.867 14.672 1 97.75 344 VAL A CA 1
ATOM 2618 C C . VAL A 1 344 ? -7.648 13.742 13.148 1 97.75 344 VAL A C 1
ATOM 2620 O O . VAL A 1 344 ? -8.562 13.188 12.523 1 97.75 344 VAL A O 1
ATOM 2623 N N . GLY A 1 345 ? -6.703 14.359 12.523 1 96.12 345 GLY A N 1
ATOM 2624 C CA . GLY A 1 345 ? -6.391 14.109 11.125 1 96.12 345 GLY A CA 1
ATOM 2625 C C . GLY A 1 345 ? -5.348 13.023 10.93 1 96.12 345 GLY A C 1
ATOM 2626 O O . GLY A 1 345 ? -4.238 13.117 11.461 1 96.12 345 GLY A O 1
ATOM 2627 N N . THR A 1 346 ? -5.695 12.023 10.156 1 95.75 346 THR A N 1
ATOM 2628 C CA . THR A 1 346 ? -4.746 10.914 10.109 1 95.75 346 THR A CA 1
ATOM 2629 C C . THR A 1 346 ? -4.871 10.156 8.789 1 95.75 346 THR A C 1
ATOM 2631 O O . THR A 1 346 ? -5.934 10.148 8.164 1 95.75 346 THR A O 1
ATOM 2634 N N . GLY A 1 347 ? -3.783 9.586 8.344 1 96 347 GLY A N 1
ATOM 2635 C CA . GLY A 1 347 ? -3.744 8.602 7.273 1 96 347 GLY A CA 1
ATOM 2636 C C . GLY A 1 347 ? -3.355 7.219 7.75 1 96 347 GLY A C 1
ATOM 2637 O O . GLY A 1 347 ? -3.184 6.305 6.941 1 96 347 GLY A O 1
ATOM 2638 N N . SER A 1 348 ? -3.322 7.023 9.047 1 95.31 348 SER A N 1
ATOM 2639 C CA . SER A 1 348 ? -2.764 5.816 9.641 1 95.31 348 SER A CA 1
ATOM 2640 C C . SER A 1 348 ? -3.738 4.648 9.531 1 95.31 348 SER A C 1
ATOM 2642 O O . SER A 1 348 ? -3.391 3.512 9.867 1 95.31 348 SER A O 1
ATOM 2644 N N . PHE A 1 349 ? -4.926 4.953 8.977 1 97.62 349 PHE A N 1
ATOM 2645 C CA . PHE A 1 349 ? -5.832 3.836 8.734 1 97.62 349 PHE A CA 1
ATOM 2646 C C . PHE A 1 349 ? -5.383 3.029 7.523 1 97.62 349 PHE A C 1
ATOM 2648 O O . PHE A 1 349 ? -5.852 1.908 7.312 1 97.62 349 PHE A O 1
ATOM 2655 N N . ILE A 1 350 ? -4.523 3.629 6.703 1 97.5 350 ILE A N 1
ATOM 2656 C CA . ILE A 1 350 ? -3.848 2.791 5.719 1 97.5 350 ILE A CA 1
ATOM 2657 C C . ILE A 1 350 ? -3.068 1.687 6.426 1 97.5 350 ILE A C 1
ATOM 2659 O O . ILE A 1 350 ? -2.295 1.957 7.348 1 97.5 350 ILE A O 1
ATOM 2663 N N . PRO A 1 351 ? -3.277 0.498 5.953 1 95.25 351 PRO A N 1
ATOM 2664 C CA . PRO A 1 351 ? -2.645 -0.617 6.66 1 95.25 351 PRO A CA 1
ATOM 2665 C C . PRO A 1 351 ? -1.124 -0.488 6.723 1 95.25 351 PRO A C 1
ATOM 2667 O O . PRO A 1 351 ? -0.474 -0.292 5.695 1 95.25 351 PRO A O 1
ATOM 2670 N N . ASP A 1 352 ? -0.625 -0.638 7.938 1 94.69 352 ASP A N 1
ATOM 2671 C CA . ASP A 1 352 ? 0.824 -0.618 8.109 1 94.69 352 ASP A CA 1
ATOM 2672 C C . ASP A 1 352 ? 1.47 -1.841 7.457 1 94.69 352 ASP A C 1
ATOM 2674 O O . ASP A 1 352 ? 2.436 -1.712 6.703 1 94.69 352 ASP A O 1
ATOM 2678 N N . ARG A 1 353 ? 0.925 -2.979 7.777 1 95 353 ARG A N 1
ATOM 2679 C CA . ARG A 1 353 ? 1.36 -4.203 7.117 1 95 353 ARG A CA 1
ATOM 2680 C C . ARG A 1 353 ? 0.577 -4.438 5.828 1 95 353 ARG A C 1
ATOM 2682 O O . ARG A 1 353 ? -0.504 -5.031 5.852 1 95 353 ARG A O 1
ATOM 2689 N N . TRP A 1 354 ? 1.189 -4.168 4.762 1 96.81 354 TRP A N 1
ATOM 2690 C CA . TRP A 1 354 ? 0.481 -4.199 3.486 1 96.81 354 TRP A CA 1
ATOM 2691 C C . TRP A 1 354 ? 0.175 -5.637 3.07 1 96.81 354 TRP A C 1
ATOM 2693 O O . TRP A 1 354 ? -0.846 -5.898 2.432 1 96.81 354 TRP A O 1
ATOM 2703 N N . SER A 1 355 ? 0.996 -6.605 3.488 1 94.75 355 SER A N 1
ATOM 2704 C CA . SER A 1 355 ? 0.814 -7.996 3.088 1 94.75 355 SER A CA 1
ATOM 2705 C C . SER A 1 355 ? -0.478 -8.57 3.658 1 94.75 355 SER A C 1
ATOM 2707 O O . SER A 1 355 ? -0.972 -9.594 3.18 1 94.75 355 SER A O 1
ATOM 2709 N N . GLU A 1 356 ? -1.013 -7.922 4.617 1 95.88 356 GLU A N 1
ATOM 2710 C CA . GLU A 1 356 ? -2.275 -8.367 5.199 1 95.88 356 GLU A CA 1
ATOM 2711 C C . GLU A 1 356 ? -3.449 -8.047 4.277 1 95.88 356 GLU A C 1
ATOM 2713 O O . GLU A 1 356 ? -4.551 -8.562 4.465 1 95.88 356 GLU A O 1
ATOM 2718 N N . THR A 1 357 ? -3.203 -7.234 3.273 1 97.62 357 THR A N 1
ATOM 2719 C CA . THR A 1 357 ? -4.281 -6.793 2.398 1 97.62 357 THR A CA 1
ATOM 2720 C C . THR A 1 357 ? -4.5 -7.785 1.262 1 97.62 357 THR A C 1
ATOM 2722 O O . THR A 1 357 ? -5.398 -7.609 0.437 1 97.62 357 THR A O 1
ATOM 2725 N N . TYR A 1 358 ? -3.748 -8.812 1.179 1 95.69 358 TYR A N 1
ATOM 2726 C CA . TYR A 1 358 ? -3.803 -9.758 0.069 1 95.69 358 TYR A CA 1
ATOM 2727 C C . TYR A 1 358 ? -5.059 -10.617 0.145 1 95.69 358 TYR A C 1
ATOM 2729 O O . TYR A 1 358 ? -5.117 -11.578 0.916 1 95.69 358 TYR A O 1
ATOM 2737 N N . ALA A 1 359 ? -5.996 -10.227 -0.688 1 97.06 359 ALA A N 1
ATOM 2738 C CA . ALA A 1 359 ? -7.18 -11.07 -0.837 1 97.06 359 ALA A CA 1
ATOM 2739 C C . ALA A 1 359 ? -6.891 -12.266 -1.744 1 97.06 359 ALA A C 1
ATOM 2741 O O . ALA A 1 359 ? -5.914 -12.258 -2.496 1 97.06 359 ALA A O 1
ATOM 2742 N N . THR A 1 360 ? -7.746 -13.266 -1.613 1 96.12 360 THR A N 1
ATOM 2743 C CA . THR A 1 360 ? -7.598 -14.477 -2.408 1 96.12 360 THR A CA 1
ATOM 2744 C C . THR A 1 360 ? -8.922 -14.852 -3.074 1 96.12 360 THR A C 1
ATOM 2746 O O . THR A 1 360 ? -9.992 -14.641 -2.5 1 96.12 360 THR A O 1
ATOM 2749 N N . ALA A 1 361 ? -8.828 -15.289 -4.238 1 97.06 361 ALA A N 1
ATOM 2750 C CA . ALA A 1 361 ? -9.961 -15.883 -4.953 1 97.06 361 ALA A CA 1
ATOM 2751 C C . ALA A 1 361 ? -9.68 -17.328 -5.316 1 97.06 361 ALA A C 1
ATOM 2753 O O . ALA A 1 361 ? -8.695 -17.625 -6.008 1 97.06 361 ALA A O 1
ATOM 2754 N N . ASP A 1 362 ? -10.5 -18.234 -4.867 1 96.75 362 ASP A N 1
ATOM 2755 C CA . ASP A 1 362 ? -10.391 -19.641 -5.188 1 96.75 362 ASP A CA 1
ATOM 2756 C C . ASP A 1 362 ? -11.672 -20.172 -5.832 1 96.75 362 ASP A C 1
ATOM 2758 O O . ASP A 1 362 ? -12.773 -19.797 -5.422 1 96.75 362 ASP A O 1
ATOM 2762 N N . ILE A 1 363 ? -11.516 -20.906 -6.879 1 98.12 363 ILE A N 1
ATOM 2763 C CA . ILE A 1 363 ? -12.688 -21.609 -7.398 1 98.12 363 ILE A CA 1
ATOM 2764 C C . ILE A 1 363 ? -13.039 -22.781 -6.484 1 98.12 363 ILE A C 1
ATOM 2766 O O . ILE A 1 363 ? -12.172 -23.594 -6.145 1 98.12 363 ILE A O 1
ATOM 2770 N N . VAL A 1 364 ? -14.344 -22.859 -6.188 1 97.75 364 VAL A N 1
ATOM 2771 C CA . VAL A 1 364 ? -14.75 -23.875 -5.215 1 97.75 364 VAL A CA 1
ATOM 2772 C C . VAL A 1 364 ? -15.695 -24.875 -5.871 1 97.75 364 VAL A C 1
ATOM 2774 O O . VAL A 1 364 ? -16.109 -25.859 -5.242 1 97.75 364 VAL A O 1
ATOM 2777 N N . ALA A 1 365 ? -16.078 -24.609 -7.062 1 97.81 365 ALA A N 1
ATOM 2778 C CA . ALA A 1 365 ? -16.938 -25.562 -7.781 1 97.81 365 ALA A CA 1
ATOM 2779 C C . ALA A 1 365 ? -16.781 -25.391 -9.289 1 97.81 365 ALA A C 1
ATOM 2781 O O . ALA A 1 365 ? -16.656 -24.266 -9.781 1 97.81 365 ALA A O 1
ATOM 2782 N N . TYR A 1 366 ? -16.75 -26.422 -10.016 1 98.12 366 TYR A N 1
ATOM 2783 C CA . TYR A 1 366 ? -16.797 -26.516 -11.469 1 98.12 366 TYR A CA 1
ATOM 2784 C C . TYR A 1 366 ? -18.031 -27.266 -11.93 1 98.12 366 TYR A C 1
ATOM 2786 O O . TYR A 1 366 ? -18.203 -28.453 -11.625 1 98.12 366 TYR A O 1
ATOM 2794 N N . ASP A 1 367 ? -18.891 -26.578 -12.688 1 97.62 367 ASP A N 1
ATOM 2795 C CA . ASP A 1 367 ? -20.188 -27.125 -13.102 1 97.62 367 ASP A CA 1
ATOM 2796 C C . ASP A 1 367 ? -20.938 -27.719 -11.914 1 97.62 367 ASP A C 1
ATOM 2798 O O . ASP A 1 367 ? -21.469 -28.828 -11.992 1 97.62 367 ASP A O 1
ATOM 2802 N N . GLY A 1 368 ? -20.828 -27 -10.891 1 95.5 368 GLY A N 1
ATOM 2803 C CA . GLY A 1 368 ? -21.594 -27.375 -9.711 1 95.5 368 GLY A CA 1
ATOM 2804 C C . GLY A 1 368 ? -20.922 -28.438 -8.875 1 95.5 368 GLY A C 1
ATOM 2805 O O . GLY A 1 368 ? -21.359 -28.734 -7.762 1 95.5 368 GLY A O 1
ATOM 2806 N N . VAL A 1 369 ? -19.859 -29.047 -9.266 1 96.38 369 VAL A N 1
ATOM 2807 C CA . VAL A 1 369 ? -19.141 -30.078 -8.531 1 96.38 369 VAL A CA 1
ATOM 2808 C C . VAL A 1 369 ? -18.078 -29.438 -7.645 1 96.38 369 VAL A C 1
ATOM 2810 O O . VAL A 1 369 ? -17.156 -28.766 -8.141 1 96.38 369 VAL A O 1
ATOM 2813 N N . PRO A 1 370 ? -18.203 -29.656 -6.359 1 95.94 370 PRO A N 1
ATOM 2814 C CA . PRO A 1 370 ? -17.234 -29.047 -5.445 1 95.94 370 PRO A CA 1
ATOM 2815 C C . PRO A 1 370 ? -15.812 -29.531 -5.691 1 95.94 370 PRO A C 1
ATOM 2817 O O . PRO A 1 370 ? -15.578 -30.734 -5.836 1 95.94 370 PRO A O 1
ATOM 2820 N N . ARG A 1 371 ? -14.852 -28.672 -5.828 1 95 371 ARG A N 1
ATOM 2821 C CA . ARG A 1 371 ? -13.422 -28.906 -5.977 1 95 371 ARG A CA 1
ATOM 2822 C C . ARG A 1 371 ? -12.617 -27.672 -5.605 1 95 371 ARG A C 1
ATOM 2824 O O . ARG A 1 371 ? -12.898 -26.562 -6.078 1 95 371 ARG A O 1
ATOM 2831 N N . VAL A 1 372 ? -11.672 -27.922 -4.703 1 93.5 372 VAL A N 1
ATOM 2832 C CA . VAL A 1 372 ? -10.867 -26.797 -4.246 1 93.5 372 VAL A CA 1
ATOM 2833 C C . VAL A 1 372 ? -9.469 -27.281 -3.863 1 93.5 372 VAL A C 1
ATOM 2835 O O . VAL A 1 372 ? -9.273 -28.469 -3.578 1 93.5 372 VAL A O 1
ATOM 2838 N N . LYS A 1 373 ? -8.562 -26.391 -3.982 1 92.19 373 LYS A N 1
ATOM 2839 C CA . LYS A 1 373 ? -7.195 -26.719 -3.582 1 92.19 373 LYS A CA 1
ATOM 2840 C C . LYS A 1 373 ? -7.152 -27.234 -2.15 1 92.19 373 LYS A C 1
ATOM 2842 O O . LYS A 1 373 ? -7.836 -26.719 -1.269 1 92.19 373 LYS A O 1
ATOM 2847 N N . VAL A 1 374 ? -6.316 -28.266 -1.946 1 90.19 374 VAL A N 1
ATOM 2848 C CA . VAL A 1 374 ? -6.152 -28.844 -0.616 1 90.19 374 VAL A CA 1
ATOM 2849 C C . VAL A 1 374 ? -5.746 -27.75 0.374 1 90.19 374 VAL A C 1
ATOM 2851 O O . VAL A 1 374 ? -4.852 -26.953 0.093 1 90.19 374 VAL A O 1
ATOM 2854 N N . GLY A 1 375 ? -6.441 -27.703 1.565 1 85.62 375 GLY A N 1
ATOM 2855 C CA . GLY A 1 375 ? -6.203 -26.688 2.574 1 85.62 375 GLY A CA 1
ATOM 2856 C C . GLY A 1 375 ? -7.219 -25.562 2.537 1 85.62 375 GLY A C 1
ATOM 2857 O O . GLY A 1 375 ? -7.242 -24.703 3.43 1 85.62 375 GLY A O 1
ATOM 2858 N N . ARG A 1 376 ? -8.062 -25.562 1.501 1 89.81 376 ARG A N 1
ATOM 2859 C CA . ARG A 1 376 ? -9.039 -24.5 1.345 1 89.81 376 ARG A CA 1
ATOM 2860 C C . ARG A 1 376 ? -10.461 -25.031 1.44 1 89.81 376 ARG A C 1
ATOM 2862 O O . ARG A 1 376 ? -11.398 -24.406 0.956 1 89.81 376 ARG A O 1
ATOM 2869 N N . GLU A 1 377 ? -10.664 -26.125 2.037 1 90 377 GLU A N 1
ATOM 2870 C CA . GLU A 1 377 ? -11.961 -26.781 2.119 1 90 377 GLU A CA 1
ATOM 2871 C C . GLU A 1 377 ? -12.961 -25.953 2.924 1 90 377 GLU A C 1
ATOM 2873 O O . GLU A 1 377 ? -14.172 -26.109 2.762 1 90 377 GLU A O 1
ATOM 2878 N N . PHE A 1 378 ? -12.469 -25.031 3.697 1 87 378 PHE A N 1
ATOM 2879 C CA . PHE A 1 378 ? -13.32 -24.188 4.523 1 87 378 PHE A CA 1
ATOM 2880 C C . PHE A 1 378 ? -14.141 -23.234 3.658 1 87 378 PHE A C 1
ATOM 2882 O O . PHE A 1 378 ? -15.094 -22.625 4.137 1 87 378 PHE A O 1
ATOM 2889 N N . LEU A 1 379 ? -13.883 -23.156 2.367 1 89.88 379 LEU A N 1
ATOM 2890 C CA . LEU A 1 379 ? -14.57 -22.266 1.445 1 89.88 379 LEU A CA 1
ATOM 2891 C C . LEU A 1 379 ? -15.789 -22.938 0.833 1 89.88 379 LEU A C 1
ATOM 2893 O O . LEU A 1 379 ? -16.641 -22.281 0.226 1 89.88 379 LEU A O 1
ATOM 2897 N N . LEU A 1 380 ? -15.906 -24.281 0.896 1 88.81 380 LEU A N 1
ATOM 2898 C CA . LEU A 1 380 ? -17 -25.016 0.274 1 88.81 380 LEU A CA 1
ATOM 2899 C C . LEU A 1 380 ? -18.328 -24.688 0.949 1 88.81 380 LEU A C 1
ATOM 2901 O O . LEU A 1 380 ? -18.406 -24.609 2.178 1 88.81 380 LEU A O 1
ATOM 2905 N N . ARG A 1 381 ? -19.312 -24.406 0.07 1 76.56 381 ARG A N 1
ATOM 2906 C CA . ARG A 1 381 ? -20.656 -24.109 0.564 1 76.56 381 ARG A CA 1
ATOM 2907 C C . ARG A 1 381 ? -21.312 -25.359 1.155 1 76.56 381 ARG A C 1
ATOM 2909 O O . ARG A 1 381 ? -21.141 -26.453 0.631 1 76.56 381 ARG A O 1
ATOM 2916 N N . GLY A 1 382 ? -21.922 -25.344 2.352 1 63.22 382 GLY A N 1
ATOM 2917 C CA . GLY A 1 382 ? -22.594 -26.469 2.98 1 63.22 382 GLY A CA 1
ATOM 2918 C C . GLY A 1 382 ? -21.719 -27.188 3.998 1 63.22 382 GLY A C 1
ATOM 2919 O O . GLY A 1 382 ? -22.203 -28.078 4.707 1 63.22 382 GLY A O 1
ATOM 2920 N N . GLY A 1 383 ? -20.438 -27.25 3.826 1 49.44 383 GLY A N 1
ATOM 2921 C CA . GLY A 1 383 ? -19.547 -28 4.707 1 49.44 383 GLY A CA 1
ATOM 2922 C C . GLY A 1 383 ? -19.438 -27.406 6.098 1 49.44 383 GLY A C 1
ATOM 2923 O O . GLY A 1 383 ? -18.531 -27.734 6.855 1 49.44 383 GLY A O 1
ATOM 2924 N N . ARG A 1 384 ? -19.828 -26.266 6.281 1 41.19 384 ARG A N 1
ATOM 2925 C CA . ARG A 1 384 ? -19.734 -25.875 7.684 1 41.19 384 ARG A CA 1
ATOM 2926 C C . ARG A 1 384 ? -20.438 -26.891 8.578 1 41.19 384 ARG A C 1
ATOM 2928 O O . ARG A 1 384 ? -21.562 -27.312 8.273 1 41.19 384 ARG A O 1
ATOM 2935 N N . PRO A 1 385 ? -19.625 -27.609 9.312 1 36.81 385 PRO A N 1
ATOM 2936 C CA . PRO A 1 385 ? -20.344 -28.453 10.266 1 36.81 385 PRO A CA 1
ATOM 2937 C C . PRO A 1 385 ? -21.5 -27.719 10.938 1 36.81 385 PRO A C 1
ATOM 2939 O O . PRO A 1 385 ? -21.375 -26.547 11.289 1 36.81 385 PRO A O 1
ATOM 2942 N N . GLY A 1 386 ? -22.812 -27.891 10.414 1 26.91 386 GLY A N 1
ATOM 2943 C CA . GLY A 1 386 ? -23.875 -27.625 11.375 1 26.91 386 GLY A CA 1
ATOM 2944 C C . GLY A 1 386 ? -23.516 -28.047 12.789 1 26.91 386 GLY A C 1
ATOM 2945 O O . GLY A 1 386 ? -22.719 -28.984 12.984 1 26.91 386 GLY A O 1
ATOM 2946 N N . MET B 1 1 ? 9.812 -0.889 -30.156 1 21.2 1 MET B N 1
ATOM 2947 C CA . MET B 1 1 ? 8.617 -1.44 -29.531 1 21.2 1 MET B CA 1
ATOM 2948 C C . MET B 1 1 ? 7.688 -0.327 -29.062 1 21.2 1 MET B C 1
ATOM 2950 O O . MET B 1 1 ? 8.086 0.54 -28.281 1 21.2 1 MET B O 1
ATOM 2954 N N . ALA B 1 2 ? 6.648 -0.164 -29.766 1 32.03 2 ALA B N 1
ATOM 2955 C CA . ALA B 1 2 ? 5.766 1 -29.734 1 32.03 2 ALA B CA 1
ATOM 2956 C C . ALA B 1 2 ? 5.082 1.135 -28.375 1 32.03 2 ALA B C 1
ATOM 2958 O O . ALA B 1 2 ? 4.625 0.144 -27.812 1 32.03 2 ALA B O 1
ATOM 2959 N N . GLU B 1 3 ? 5.461 2.094 -27.578 1 32.56 3 GLU B N 1
ATOM 2960 C CA . GLU B 1 3 ? 4.773 2.5 -26.344 1 32.56 3 GLU B CA 1
ATOM 2961 C C . GLU B 1 3 ? 3.262 2.344 -26.484 1 32.56 3 GLU B C 1
ATOM 2963 O O . GLU B 1 3 ? 2.699 2.621 -27.547 1 32.56 3 GLU B O 1
ATOM 2968 N N . PRO B 1 4 ? 2.691 1.416 -25.766 1 36.94 4 PRO B N 1
ATOM 2969 C CA . PRO B 1 4 ? 1.241 1.309 -25.938 1 36.94 4 PRO B CA 1
ATOM 2970 C C . PRO B 1 4 ? 0.571 2.664 -26.156 1 36.94 4 PRO B C 1
ATOM 2972 O O . PRO B 1 4 ? 1.07 3.686 -25.672 1 36.94 4 PRO B O 1
ATOM 2975 N N . PRO B 1 5 ? -0.301 2.713 -27.109 1 36.06 5 PRO B N 1
ATOM 2976 C CA . PRO B 1 5 ? -0.917 4.004 -27.422 1 36.06 5 PRO B CA 1
ATOM 2977 C C . PRO B 1 5 ? -1.627 4.629 -26.219 1 36.06 5 PRO B C 1
ATOM 2979 O O . PRO B 1 5 ? -2.414 3.959 -25.547 1 36.06 5 PRO B O 1
ATOM 2982 N N . ALA B 1 6 ? -0.984 5.422 -25.562 1 46.22 6 ALA B N 1
ATOM 2983 C CA . ALA B 1 6 ? -1.572 6.25 -24.516 1 46.22 6 ALA B CA 1
ATOM 2984 C C . ALA B 1 6 ? -2.887 6.871 -24.969 1 46.22 6 ALA B C 1
ATOM 2986 O O . ALA B 1 6 ? -3.01 7.289 -26.125 1 46.22 6 ALA B O 1
ATOM 2987 N N . GLY B 1 7 ? -4.043 6.367 -24.547 1 46.97 7 GLY B N 1
ATOM 2988 C CA . GLY B 1 7 ? -5.227 7.16 -24.828 1 46.97 7 GLY B CA 1
ATOM 2989 C C . GLY B 1 7 ? -4.934 8.641 -24.984 1 46.97 7 GLY B C 1
ATOM 2990 O O . GLY B 1 7 ? -3.82 9.086 -24.703 1 46.97 7 GLY B O 1
ATOM 2991 N N . PRO B 1 8 ? -5.824 9.328 -25.656 1 56.62 8 PRO B N 1
ATOM 2992 C CA . PRO B 1 8 ? -5.504 10.742 -25.859 1 56.62 8 PRO B CA 1
ATOM 2993 C C . PRO B 1 8 ? -5.094 11.445 -24.562 1 56.62 8 PRO B C 1
ATOM 2995 O O . PRO B 1 8 ? -5.605 11.117 -23.5 1 56.62 8 PRO B O 1
ATOM 2998 N N . ALA B 1 9 ? -4.023 12.109 -24.656 1 68.88 9 ALA B N 1
ATOM 2999 C CA . ALA B 1 9 ? -3.531 12.914 -23.547 1 68.88 9 ALA B CA 1
ATOM 3000 C C . ALA B 1 9 ? -4.59 13.914 -23.078 1 68.88 9 ALA B C 1
ATOM 3002 O O . ALA B 1 9 ? -5.25 14.555 -23.891 1 68.88 9 ALA B O 1
ATOM 3003 N N . PRO B 1 10 ? -4.922 13.812 -21.734 1 77.75 10 PRO B N 1
ATOM 3004 C CA . PRO B 1 10 ? -5.887 14.789 -21.219 1 77.75 10 PRO B CA 1
ATOM 3005 C C . PRO B 1 10 ? -5.547 16.219 -21.625 1 77.75 10 PRO B C 1
ATOM 3007 O O . PRO B 1 10 ? -4.371 16.562 -21.797 1 77.75 10 PRO B O 1
ATOM 3010 N N . SER B 1 11 ? -6.562 17.016 -21.891 1 86.69 11 SER B N 1
ATOM 3011 C CA . SER B 1 11 ? -6.375 18.438 -22.141 1 86.69 11 SER B CA 1
ATOM 3012 C C . SER B 1 11 ? -5.793 19.141 -20.922 1 86.69 11 SER B C 1
ATOM 3014 O O . SER B 1 11 ? -5.789 18.578 -19.812 1 86.69 11 SER B O 1
ATOM 3016 N N . ARG B 1 12 ? -5.316 20.312 -21.156 1 90.12 12 ARG B N 1
ATOM 3017 C CA . ARG B 1 12 ? -4.789 21.109 -20.062 1 90.12 12 ARG B CA 1
ATOM 3018 C C . ARG B 1 12 ? -5.848 21.344 -18.984 1 90.12 12 ARG B C 1
ATOM 3020 O O . ARG B 1 12 ? -5.562 21.234 -17.797 1 90.12 12 ARG B O 1
ATOM 3027 N N . ALA B 1 13 ? -7.035 21.641 -19.391 1 92.31 13 ALA B N 1
ATOM 3028 C CA . ALA B 1 13 ? -8.133 21.891 -18.453 1 92.31 13 ALA B CA 1
ATOM 3029 C C . ALA B 1 13 ? -8.445 20.656 -17.625 1 92.31 13 ALA B C 1
ATOM 3031 O O . ALA B 1 13 ? -8.688 20.75 -16.422 1 92.31 13 ALA B O 1
ATOM 3032 N N . GLU B 1 14 ? -8.438 19.531 -18.266 1 91.81 14 GLU B N 1
ATOM 3033 C CA . GLU B 1 14 ? -8.695 18.281 -17.578 1 91.81 14 GLU B CA 1
ATOM 3034 C C . GLU B 1 14 ? -7.59 17.953 -16.578 1 91.81 14 GLU B C 1
ATOM 3036 O O . GLU B 1 14 ? -7.863 17.484 -15.461 1 91.81 14 GLU B O 1
ATOM 3041 N N . MET B 1 15 ? -6.438 18.203 -16.938 1 94 15 MET B N 1
ATOM 3042 C CA . MET B 1 15 ? -5.281 17.984 -16.062 1 94 15 MET B CA 1
ATOM 3043 C C . MET B 1 15 ? -5.348 18.859 -14.828 1 94 15 MET B C 1
ATOM 3045 O O . MET B 1 15 ? -5.156 18.375 -13.711 1 94 15 MET B O 1
ATOM 3049 N N . GLU B 1 16 ? -5.691 20.125 -15.047 1 95.88 16 GLU B N 1
ATOM 3050 C CA . GLU B 1 16 ? -5.777 21.062 -13.93 1 95.88 16 GLU B CA 1
ATOM 3051 C C . GLU B 1 16 ? -6.922 20.688 -12.984 1 95.88 16 GLU B C 1
ATOM 3053 O O . GLU B 1 16 ? -6.789 20.812 -11.766 1 95.88 16 GLU B O 1
ATOM 3058 N N . ALA B 1 17 ? -7.992 20.297 -13.57 1 95.88 17 ALA B N 1
ATOM 3059 C CA . ALA B 1 17 ? -9.133 19.875 -12.766 1 95.88 17 ALA B CA 1
ATOM 3060 C C . ALA B 1 17 ? -8.789 18.672 -11.898 1 95.88 17 ALA B C 1
ATOM 3062 O O . ALA B 1 17 ? -9.195 18.594 -10.734 1 95.88 17 ALA B O 1
ATOM 3063 N N . GLU B 1 18 ? -8.102 17.766 -12.516 1 96.06 18 GLU B N 1
ATOM 3064 C CA . GLU B 1 18 ? -7.695 16.562 -11.789 1 96.06 18 GLU B CA 1
ATOM 3065 C C . GLU B 1 18 ? -6.719 16.906 -10.664 1 96.06 18 GLU B C 1
ATOM 3067 O O . GLU B 1 18 ? -6.836 16.391 -9.555 1 96.06 18 GLU B O 1
ATOM 3072 N N . ILE B 1 19 ? -5.781 17.75 -10.945 1 97.75 19 ILE B N 1
ATOM 3073 C CA . ILE B 1 19 ? -4.812 18.172 -9.938 1 97.75 19 ILE B CA 1
ATOM 3074 C C . ILE B 1 19 ? -5.531 18.828 -8.766 1 97.75 19 ILE B C 1
ATOM 3076 O O . ILE B 1 19 ? -5.324 18.453 -7.609 1 97.75 19 ILE B O 1
ATOM 3080 N N . THR B 1 20 ? -6.43 19.703 -9.039 1 96.81 20 THR B N 1
ATOM 3081 C CA . THR B 1 20 ? -7.176 20.406 -8 1 96.81 20 THR B CA 1
ATOM 3082 C C . THR B 1 20 ? -8.016 19.438 -7.176 1 96.81 20 THR B C 1
ATOM 3084 O O . THR B 1 20 ? -8.094 19.562 -5.953 1 96.81 20 THR B O 1
ATOM 3087 N N . ALA B 1 21 ? -8.594 18.484 -7.863 1 97.12 21 ALA B N 1
ATOM 3088 C CA . ALA B 1 21 ? -9.508 17.547 -7.211 1 97.12 21 ALA B CA 1
ATOM 3089 C C . ALA B 1 21 ? -8.75 16.594 -6.297 1 97.12 21 ALA B C 1
ATOM 3091 O O . ALA B 1 21 ? -9.242 16.219 -5.227 1 97.12 21 ALA B O 1
ATOM 3092 N N . ARG B 1 22 ? -7.547 16.234 -6.668 1 97.31 22 ARG B N 1
ATOM 3093 C CA . ARG B 1 22 ? -6.875 15.133 -5.984 1 97.31 22 ARG B CA 1
ATOM 3094 C C . ARG B 1 22 ? -5.848 15.656 -4.984 1 97.31 22 ARG B C 1
ATOM 3096 O O . ARG B 1 22 ? -5.352 14.898 -4.145 1 97.31 22 ARG B O 1
ATOM 3103 N N . THR B 1 23 ? -5.547 16.906 -5.062 1 96.94 23 THR B N 1
ATOM 3104 C CA . THR B 1 23 ? -4.625 17.531 -4.121 1 96.94 23 THR B CA 1
ATOM 3105 C C . THR B 1 23 ? -5.34 17.891 -2.822 1 96.94 23 THR B C 1
ATOM 3107 O O . THR B 1 23 ? -6.531 18.203 -2.83 1 96.94 23 THR B O 1
ATOM 3110 N N . ASP B 1 24 ? -4.609 17.75 -1.722 1 95.44 24 ASP B N 1
ATOM 3111 C CA . ASP B 1 24 ? -5.18 18.203 -0.452 1 95.44 24 ASP B CA 1
ATOM 3112 C C . ASP B 1 24 ? -5.645 19.656 -0.534 1 95.44 24 ASP B C 1
ATOM 3114 O O . ASP B 1 24 ? -4.922 20.516 -1.04 1 95.44 24 ASP B O 1
ATOM 3118 N N . SER B 1 25 ? -6.742 19.922 -0.018 1 94.12 25 SER B N 1
ATOM 3119 C CA . SER B 1 25 ? -7.414 21.219 -0.164 1 94.12 25 SER B CA 1
ATOM 3120 C C . SER B 1 25 ? -6.586 22.344 0.448 1 94.12 25 SER B C 1
ATOM 3122 O O . SER B 1 25 ? -6.645 23.484 -0.013 1 94.12 25 SER B O 1
ATOM 3124 N N . TYR B 1 26 ? -5.816 22.016 1.436 1 93.06 26 TYR B N 1
ATOM 3125 C CA . TYR B 1 26 ? -5.043 23.078 2.07 1 93.06 26 TYR B CA 1
ATOM 3126 C C . TYR B 1 26 ? -3.93 23.562 1.152 1 93.06 26 TYR B C 1
ATOM 3128 O O . TYR B 1 26 ? -3.439 24.688 1.301 1 93.06 26 TYR B O 1
ATOM 3136 N N . PHE B 1 27 ? -3.539 22.812 0.153 1 96.88 27 PHE B N 1
ATOM 3137 C CA . PHE B 1 27 ? -2.592 23.297 -0.843 1 96.88 27 PHE B CA 1
ATOM 3138 C C . PHE B 1 27 ? -3.291 24.156 -1.88 1 96.88 27 PHE B C 1
ATOM 3140 O O . PHE B 1 27 ? -2.717 25.141 -2.373 1 96.88 27 PHE B O 1
ATOM 3147 N N . ASN B 1 28 ? -4.508 23.766 -2.225 1 96.31 28 ASN B N 1
ATOM 3148 C CA . ASN B 1 28 ? -5.297 24.641 -3.094 1 96.31 28 ASN B CA 1
ATOM 3149 C C . ASN B 1 28 ? -5.531 26 -2.463 1 96.31 28 ASN B C 1
ATOM 3151 O O . ASN B 1 28 ? -5.426 27.031 -3.139 1 96.31 28 ASN B O 1
ATOM 3155 N N . ARG B 1 29 ? -5.848 26.031 -1.238 1 95.94 29 ARG B N 1
ATOM 3156 C CA . ARG B 1 29 ? -6.055 27.281 -0.525 1 95.94 29 ARG B CA 1
ATOM 3157 C C . ARG B 1 29 ? -4.758 28.094 -0.447 1 95.94 29 ARG B C 1
ATOM 3159 O O . ARG B 1 29 ? -4.773 29.312 -0.581 1 95.94 29 ARG B O 1
ATOM 3166 N N . THR B 1 30 ? -3.711 27.375 -0.169 1 97.62 30 THR B N 1
ATOM 3167 C CA . THR B 1 30 ? -2.418 28.047 -0.134 1 97.62 30 THR B CA 1
ATOM 3168 C C . THR B 1 30 ? -2.113 28.703 -1.476 1 97.62 30 THR B C 1
ATOM 3170 O O . THR B 1 30 ? -1.615 29.828 -1.52 1 97.62 30 THR B O 1
ATOM 3173 N N . LYS B 1 31 ? -2.363 28 -2.535 1 97.81 31 LYS B N 1
ATOM 3174 C CA . LYS B 1 31 ? -2.191 28.562 -3.871 1 97.81 31 LYS B CA 1
ATOM 3175 C C . LYS B 1 31 ? -2.959 29.875 -4.02 1 97.81 31 LYS B C 1
ATOM 3177 O O . LYS B 1 31 ? -2.42 30.859 -4.523 1 97.81 31 LYS B O 1
ATOM 3182 N N . ALA B 1 32 ? -4.188 29.891 -3.564 1 97.19 32 ALA B N 1
ATOM 3183 C CA . ALA B 1 32 ? -5.02 31.094 -3.635 1 97.19 32 ALA B CA 1
ATOM 3184 C C . ALA B 1 32 ? -4.441 32.219 -2.777 1 97.19 32 ALA B C 1
ATOM 3186 O O . ALA B 1 32 ? -4.41 33.375 -3.197 1 97.19 32 ALA B O 1
ATOM 3187 N N . ILE B 1 33 ? -4.012 31.906 -1.626 1 98.06 33 ILE B N 1
ATOM 3188 C CA . ILE B 1 33 ? -3.467 32.875 -0.695 1 98.06 33 ILE B CA 1
ATOM 3189 C C . ILE B 1 33 ? -2.213 33.531 -1.292 1 98.06 33 ILE B C 1
ATOM 3191 O O . ILE B 1 33 ? -2.082 34.75 -1.313 1 98.06 33 ILE B O 1
ATOM 3195 N N . VAL B 1 34 ? -1.32 32.688 -1.747 1 98.44 34 VAL B N 1
ATOM 3196 C CA . VAL B 1 34 ? -0.059 33.156 -2.291 1 98.44 34 VAL B CA 1
ATOM 3197 C C . VAL B 1 34 ? -0.326 33.969 -3.557 1 98.44 34 VAL B C 1
ATOM 3199 O O . VAL B 1 34 ? 0.366 34.969 -3.826 1 98.44 34 VAL B O 1
ATOM 3202 N N . THR B 1 35 ? -1.309 33.562 -4.336 1 98.38 35 THR B N 1
ATOM 3203 C CA . THR B 1 35 ? -1.7 34.344 -5.504 1 98.38 35 THR B CA 1
ATOM 3204 C C . THR B 1 35 ? -2.154 35.75 -5.094 1 98.38 35 THR B C 1
ATOM 3206 O O . THR B 1 35 ? -1.807 36.719 -5.742 1 98.38 35 THR B O 1
ATOM 3209 N N . ALA B 1 36 ? -2.867 35.875 -4.07 1 98.06 36 ALA B N 1
ATOM 3210 C CA . ALA B 1 36 ? -3.43 37.125 -3.602 1 98.06 36 ALA B CA 1
ATOM 3211 C C . ALA B 1 36 ? -2.354 38 -2.963 1 98.06 36 ALA B C 1
ATOM 3213 O O . ALA B 1 36 ? -2.432 39.25 -3.016 1 98.06 36 ALA B O 1
ATOM 3214 N N . HIS B 1 37 ? -1.352 37.438 -2.365 1 98.12 37 HIS B N 1
ATOM 3215 C CA . HIS B 1 37 ? -0.397 38.219 -1.566 1 98.12 37 HIS B CA 1
ATOM 3216 C C . HIS B 1 37 ? 0.936 38.344 -2.293 1 98.12 37 HIS B C 1
ATOM 3218 O O . HIS B 1 37 ? 1.84 39.031 -1.807 1 98.12 37 HIS B O 1
ATOM 3224 N N . GLY B 1 38 ? 1.091 37.688 -3.357 1 98.25 38 GLY B N 1
ATOM 3225 C CA . GLY B 1 38 ? 2.301 37.781 -4.156 1 98.25 38 GLY B CA 1
ATOM 3226 C C . GLY B 1 38 ? 3.098 36.5 -4.219 1 98.25 38 GLY B C 1
ATOM 3227 O O . GLY B 1 38 ? 3.492 35.969 -3.184 1 98.25 38 GLY B O 1
ATOM 3228 N N . ASP B 1 39 ? 3.305 36.094 -5.418 1 98.31 39 ASP B N 1
ATOM 3229 C CA . ASP B 1 39 ? 4.062 34.875 -5.66 1 98.31 39 ASP B CA 1
ATOM 3230 C C . ASP B 1 39 ? 5.523 35.031 -5.246 1 98.31 39 ASP B C 1
ATOM 3232 O O . ASP B 1 39 ? 5.984 36.156 -5.02 1 98.31 39 ASP B O 1
ATOM 3236 N N . CYS B 1 40 ? 6.254 33.938 -4.98 1 98.25 40 CYS B N 1
ATOM 3237 C CA . CYS B 1 40 ? 7.699 33.906 -4.785 1 98.25 40 CYS B CA 1
ATOM 3238 C C . CYS B 1 40 ? 8.305 32.625 -5.348 1 98.25 40 CYS B C 1
ATOM 3240 O O . CYS B 1 40 ? 7.574 31.719 -5.758 1 98.25 40 CYS B O 1
ATOM 3242 N N . ARG B 1 41 ? 9.547 32.688 -5.504 1 98.44 41 ARG B N 1
ATOM 3243 C CA . ARG B 1 41 ? 10.266 31.5 -5.93 1 98.44 41 ARG B CA 1
ATOM 3244 C C . ARG B 1 41 ? 10.602 30.609 -4.734 1 98.44 41 ARG B C 1
ATOM 3246 O O . ARG B 1 41 ? 11.109 31.094 -3.721 1 98.44 41 ARG B O 1
ATOM 3253 N N . VAL B 1 42 ? 10.242 29.312 -4.828 1 98.62 42 VAL B N 1
ATOM 3254 C CA . VAL B 1 42 ? 10.508 28.406 -3.713 1 98.62 42 VAL B CA 1
ATOM 3255 C C . VAL B 1 42 ? 11.391 27.25 -4.18 1 98.62 42 VAL B C 1
ATOM 3257 O O . VAL B 1 42 ? 11.453 26.953 -5.375 1 98.62 42 VAL B O 1
ATOM 3260 N N . THR B 1 43 ? 12.078 26.656 -3.244 1 98.5 43 THR B N 1
ATOM 3261 C CA . THR B 1 43 ? 12.82 25.422 -3.457 1 98.5 43 THR B CA 1
ATOM 3262 C C . THR B 1 43 ? 12.32 24.328 -2.516 1 98.5 43 THR B C 1
ATOM 3264 O O . THR B 1 43 ? 12.398 24.469 -1.294 1 98.5 43 THR B O 1
ATOM 3267 N N . TYR B 1 44 ? 11.781 23.281 -3.102 1 98.38 44 TYR B N 1
ATOM 3268 C CA . TYR B 1 44 ? 11.367 22.109 -2.357 1 98.38 44 TYR B CA 1
ATOM 3269 C C . TYR B 1 44 ? 12.516 21.094 -2.262 1 98.38 44 TYR B C 1
ATOM 3271 O O . TYR B 1 44 ? 13.258 20.906 -3.225 1 98.38 44 TYR B O 1
ATOM 3279 N N . ALA B 1 45 ? 12.641 20.469 -1.121 1 98.25 45 ALA B N 1
ATOM 3280 C CA . ALA B 1 45 ? 13.414 19.234 -0.977 1 98.25 45 ALA B CA 1
ATOM 3281 C C . ALA B 1 45 ? 12.5 18.031 -0.772 1 98.25 45 ALA B C 1
ATOM 3283 O O . ALA B 1 45 ? 11.602 18.062 0.071 1 98.25 45 ALA B O 1
ATOM 3284 N N . VAL B 1 46 ? 12.695 17 -1.57 1 98.19 46 VAL B N 1
ATOM 3285 C CA . VAL B 1 46 ? 11.93 15.758 -1.448 1 98.19 46 VAL B CA 1
ATOM 3286 C C . VAL B 1 46 ? 12.836 14.641 -0.922 1 98.19 46 VAL B C 1
ATOM 3288 O O . VAL B 1 46 ? 13.914 14.391 -1.474 1 98.19 46 VAL B O 1
ATOM 3291 N N . PHE B 1 47 ? 12.375 13.977 0.161 1 97.56 47 PHE B N 1
ATOM 3292 C CA . PHE B 1 47 ? 13.234 12.977 0.776 1 97.56 47 PHE B CA 1
ATOM 3293 C C . PHE B 1 47 ? 12.414 11.914 1.485 1 97.56 47 PHE B C 1
ATOM 3295 O O . PHE B 1 47 ? 11.195 12.055 1.634 1 97.56 47 PHE B O 1
ATOM 3302 N N . LEU B 1 48 ? 13.062 10.828 1.781 1 97.19 48 LEU B N 1
ATOM 3303 C CA . LEU B 1 48 ? 12.5 9.75 2.59 1 97.19 48 LEU B CA 1
ATOM 3304 C C . LEU B 1 48 ? 13.289 9.562 3.881 1 97.19 48 LEU B C 1
ATOM 3306 O O . LEU B 1 48 ? 14.477 9.891 3.936 1 97.19 48 LEU B O 1
ATOM 3310 N N . ARG B 1 49 ? 12.664 9.016 4.855 1 94.06 49 ARG B N 1
ATOM 3311 C CA . ARG B 1 49 ? 13.258 8.922 6.184 1 94.06 49 ARG B CA 1
ATOM 3312 C C . ARG B 1 49 ? 13.984 7.59 6.359 1 94.06 49 ARG B C 1
ATOM 3314 O O . ARG B 1 49 ? 14.367 7.23 7.477 1 94.06 49 ARG B O 1
ATOM 3321 N N . ARG B 1 50 ? 14.141 6.836 5.367 1 96.94 50 ARG B N 1
ATOM 3322 C CA . ARG B 1 50 ? 14.867 5.566 5.348 1 96.94 50 ARG B CA 1
ATOM 3323 C C . ARG B 1 50 ? 15.719 5.441 4.09 1 96.94 50 ARG B C 1
ATOM 3325 O O . ARG B 1 50 ? 15.5 6.164 3.111 1 96.94 50 ARG B O 1
ATOM 3332 N N . PRO B 1 51 ? 16.688 4.535 4.172 1 98 51 PRO B N 1
ATOM 3333 C CA . PRO B 1 51 ? 17.438 4.281 2.936 1 98 51 PRO B CA 1
ATOM 3334 C C . PRO B 1 51 ? 16.562 3.709 1.825 1 98 51 PRO B C 1
ATOM 3336 O O . PRO B 1 51 ? 15.641 2.932 2.098 1 98 51 PRO B O 1
ATOM 3339 N N . VAL B 1 52 ? 16.875 4.074 0.627 1 98.75 52 VAL B N 1
ATOM 3340 C CA . VAL B 1 52 ? 16.094 3.596 -0.507 1 98.75 52 VAL B CA 1
ATOM 3341 C C . VAL B 1 52 ? 16.984 3.459 -1.734 1 98.75 52 VAL B C 1
ATOM 3343 O O . VAL B 1 52 ? 18.188 3.771 -1.677 1 98.75 52 VAL B O 1
ATOM 3346 N N . ILE B 1 53 ? 16.484 2.871 -2.775 1 98.88 53 ILE B N 1
ATOM 3347 C CA . ILE B 1 53 ? 17 2.998 -4.133 1 98.88 53 ILE B CA 1
ATOM 3348 C C . ILE B 1 53 ? 16.234 4.086 -4.879 1 98.88 53 ILE B C 1
ATOM 3350 O O . ILE B 1 53 ? 15 4.102 -4.867 1 98.88 53 ILE B O 1
ATOM 3354 N N . SER B 1 54 ? 16.969 5 -5.465 1 98.81 54 SER B N 1
ATOM 3355 C CA . SER B 1 54 ? 16.359 6.117 -6.18 1 98.81 54 SER B CA 1
ATOM 3356 C C . SER B 1 54 ? 15.547 5.633 -7.367 1 98.81 54 SER B C 1
ATOM 3358 O O . SER B 1 54 ? 16.078 4.977 -8.266 1 98.81 54 SER B O 1
ATOM 3360 N N . ALA B 1 55 ? 14.266 5.883 -7.375 1 98.88 55 ALA B N 1
ATOM 3361 C CA . ALA B 1 55 ? 13.344 5.574 -8.469 1 98.88 55 ALA B CA 1
ATOM 3362 C C . ALA B 1 55 ? 12.461 6.77 -8.797 1 98.88 55 ALA B C 1
ATOM 3364 O O . ALA B 1 55 ? 11.242 6.715 -8.609 1 98.88 55 ALA B O 1
ATOM 3365 N N . PRO B 1 56 ? 12.969 7.801 -9.383 1 98.62 56 PRO B N 1
ATOM 3366 C CA . PRO B 1 56 ? 12.273 9.078 -9.516 1 98.62 56 PRO B CA 1
ATOM 3367 C C . PRO B 1 56 ? 11.578 9.242 -10.867 1 98.62 56 PRO B C 1
ATOM 3369 O O . PRO B 1 56 ? 10.891 10.234 -11.094 1 98.62 56 PRO B O 1
ATOM 3372 N N . ARG B 1 57 ? 11.688 8.352 -11.805 1 98.5 57 ARG B N 1
ATOM 3373 C CA . ARG B 1 57 ? 11.367 8.57 -13.211 1 98.5 57 ARG B CA 1
ATOM 3374 C C . ARG B 1 57 ? 9.898 8.938 -13.375 1 98.5 57 ARG B C 1
ATOM 3376 O O . ARG B 1 57 ? 9.57 9.922 -14.039 1 98.5 57 ARG B O 1
ATOM 3383 N N . LEU B 1 58 ? 9.039 8.109 -12.82 1 98.44 58 LEU B N 1
ATOM 3384 C CA . LEU B 1 58 ? 7.613 8.359 -12.984 1 98.44 58 LEU B CA 1
ATOM 3385 C C . LEU B 1 58 ? 7.234 9.727 -12.43 1 98.44 58 LEU B C 1
ATOM 3387 O O . LEU B 1 58 ? 6.477 10.469 -13.062 1 98.44 58 LEU B O 1
ATOM 3391 N N . ALA B 1 59 ? 7.738 10.078 -11.289 1 98.38 59 ALA B N 1
ATOM 3392 C CA . ALA B 1 59 ? 7.473 11.375 -10.664 1 98.38 59 ALA B CA 1
ATOM 3393 C C . ALA B 1 59 ? 8 12.523 -11.516 1 98.38 59 ALA B C 1
ATOM 3395 O O . ALA B 1 59 ? 7.309 13.523 -11.719 1 98.38 59 ALA B O 1
ATOM 3396 N N . LEU B 1 60 ? 9.188 12.359 -12.016 1 98.5 60 LEU B N 1
ATOM 3397 C CA . LEU B 1 60 ? 9.828 13.414 -12.797 1 98.5 60 LEU B CA 1
ATOM 3398 C C . LEU B 1 60 ? 9.109 13.609 -14.133 1 98.5 60 LEU B C 1
ATOM 3400 O O . LEU B 1 60 ? 8.93 14.742 -14.586 1 98.5 60 LEU B O 1
ATOM 3404 N N . GLU B 1 61 ? 8.781 12.477 -14.781 1 98.12 61 GLU B N 1
ATOM 3405 C CA . GLU B 1 61 ? 8.031 12.578 -16.031 1 98.12 61 GLU B CA 1
ATOM 3406 C C . GLU B 1 61 ? 6.711 13.305 -15.828 1 98.12 61 GLU B C 1
ATOM 3408 O O . GLU B 1 61 ? 6.336 14.156 -16.641 1 98.12 61 GLU B O 1
ATOM 3413 N N . TRP B 1 62 ? 6.012 12.977 -14.766 1 97.69 62 TRP B N 1
ATOM 3414 C CA . TRP B 1 62 ? 4.75 13.633 -14.445 1 97.69 62 TRP B CA 1
ATOM 3415 C C . TRP B 1 62 ? 4.965 15.117 -14.188 1 97.69 62 TRP B C 1
ATOM 3417 O O . TRP B 1 62 ? 4.242 15.961 -14.719 1 97.69 62 TRP B O 1
ATOM 3427 N N . LEU B 1 63 ? 5.969 15.461 -13.367 1 98.12 63 LEU B N 1
ATOM 3428 C CA . LEU B 1 63 ? 6.25 16.844 -13 1 98.12 63 LEU B CA 1
ATOM 3429 C C . LEU B 1 63 ? 6.602 17.672 -14.227 1 98.12 63 LEU B C 1
ATOM 3431 O O . LEU B 1 63 ? 6.109 18.797 -14.391 1 98.12 63 LEU B O 1
ATOM 3435 N N . ARG B 1 64 ? 7.438 17.141 -15.078 1 98 64 ARG B N 1
ATOM 3436 C CA . ARG B 1 64 ? 7.848 17.844 -16.297 1 98 64 ARG B CA 1
ATOM 3437 C C . ARG B 1 64 ? 6.66 18.078 -17.219 1 98 64 ARG B C 1
ATOM 3439 O O . ARG B 1 64 ? 6.539 19.141 -17.828 1 98 64 ARG B O 1
ATOM 3446 N N . ARG B 1 65 ? 5.832 17.078 -17.312 1 97.06 65 ARG B N 1
ATOM 3447 C CA . ARG B 1 65 ? 4.645 17.219 -18.141 1 97.06 65 ARG B CA 1
ATOM 3448 C C . ARG B 1 65 ? 3.738 18.328 -17.609 1 97.06 65 ARG B C 1
ATOM 3450 O O . ARG B 1 65 ? 3.297 19.188 -18.375 1 97.06 65 ARG B O 1
ATOM 3457 N N . VAL B 1 66 ? 3.449 18.312 -16.344 1 97.75 66 VAL B N 1
ATOM 3458 C CA . VAL B 1 66 ? 2.543 19.281 -15.734 1 97.75 66 VAL B CA 1
ATOM 3459 C C . VAL B 1 66 ? 3.123 20.688 -15.859 1 97.75 66 VAL B C 1
ATOM 3461 O O . VAL B 1 66 ? 2.418 21.625 -16.234 1 97.75 66 VAL B O 1
ATOM 3464 N N . THR B 1 67 ? 4.363 20.859 -15.555 1 97.81 67 THR B N 1
ATOM 3465 C CA . THR B 1 67 ? 4.965 22.188 -15.562 1 97.81 67 THR B CA 1
ATOM 3466 C C . THR B 1 67 ? 5.086 22.719 -16.984 1 97.81 67 THR B C 1
ATOM 3468 O O . THR B 1 67 ? 4.957 23.922 -17.219 1 97.81 67 THR B O 1
ATOM 3471 N N . ALA B 1 68 ? 5.363 21.812 -17.922 1 97 68 ALA B N 1
ATOM 3472 C CA . ALA B 1 68 ? 5.383 22.219 -19.328 1 97 68 ALA B CA 1
ATOM 3473 C C . ALA B 1 68 ? 4.008 22.703 -19.781 1 97 68 ALA B C 1
ATOM 3475 O O . ALA B 1 68 ? 3.904 23.734 -20.453 1 97 68 ALA B O 1
ATOM 3476 N N . GLU B 1 69 ? 2.994 21.984 -19.453 1 96.75 69 GLU B N 1
ATOM 3477 C CA . GLU B 1 69 ? 1.633 22.359 -19.812 1 96.75 69 GLU B CA 1
ATOM 3478 C C . GLU B 1 69 ? 1.25 23.703 -19.188 1 96.75 69 GLU B C 1
ATOM 3480 O O . GLU B 1 69 ? 0.495 24.469 -19.781 1 96.75 69 GLU B O 1
ATOM 3485 N N . ARG B 1 70 ? 1.802 23.969 -18.016 1 96.75 70 ARG B N 1
ATOM 3486 C CA . ARG B 1 70 ? 1.542 25.234 -17.312 1 96.75 70 ARG B CA 1
ATOM 3487 C C . ARG B 1 70 ? 2.395 26.359 -17.891 1 96.75 70 ARG B C 1
ATOM 3489 O O . ARG B 1 70 ? 2.199 27.531 -17.547 1 96.75 70 ARG B O 1
ATOM 3496 N N . GLY B 1 71 ? 3.314 26.031 -18.688 1 96.69 71 GLY B N 1
ATOM 3497 C CA . GLY B 1 71 ? 4.273 27.031 -19.141 1 96.69 71 GLY B CA 1
ATOM 3498 C C . GLY B 1 71 ? 5.172 27.547 -18.031 1 96.69 71 GLY B C 1
ATOM 3499 O O . GLY B 1 71 ? 5.578 28.703 -18.031 1 96.69 71 GLY B O 1
ATOM 3500 N N . LEU B 1 72 ? 5.391 26.734 -17.031 1 96.69 72 LEU B N 1
ATOM 3501 C CA . LEU B 1 72 ? 6.176 27.109 -15.867 1 96.69 72 LEU B CA 1
ATOM 3502 C C . LEU B 1 72 ? 7.629 26.672 -16.016 1 96.69 72 LEU B C 1
ATOM 3504 O O . LEU B 1 72 ? 7.898 25.516 -16.359 1 96.69 72 LEU B O 1
ATOM 3508 N N . GLU B 1 73 ? 8.516 27.578 -15.859 1 96.19 73 GLU B N 1
ATOM 3509 C CA . GLU B 1 73 ? 9.922 27.219 -15.773 1 96.19 73 GLU B CA 1
ATOM 3510 C C . GLU B 1 73 ? 10.273 26.672 -14.391 1 96.19 73 GLU B C 1
ATOM 3512 O O . GLU B 1 73 ? 10.133 27.375 -13.391 1 96.19 73 GLU B O 1
ATOM 3517 N N . VAL B 1 74 ? 10.68 25.469 -14.32 1 98 74 VAL B N 1
ATOM 3518 C CA . VAL B 1 74 ? 11 24.797 -13.062 1 98 74 VAL B CA 1
ATOM 3519 C C . VAL B 1 74 ? 12.391 24.172 -13.141 1 98 74 VAL B C 1
ATOM 3521 O O . VAL B 1 74 ? 12.742 23.562 -14.156 1 98 74 VAL B O 1
ATOM 3524 N N . GLN B 1 75 ? 13.227 24.438 -12.148 1 98.38 75 GLN B N 1
ATOM 3525 C CA . GLN B 1 75 ? 14.523 23.781 -12.016 1 98.38 75 GLN B CA 1
ATOM 3526 C C . GLN B 1 75 ? 14.414 22.516 -11.172 1 98.38 75 GLN B C 1
ATOM 3528 O O . GLN B 1 75 ? 13.914 22.547 -10.047 1 98.38 75 GLN B O 1
ATOM 3533 N N . ILE B 1 76 ? 14.812 21.438 -11.719 1 98.31 76 ILE B N 1
ATOM 3534 C CA . ILE B 1 76 ? 14.82 20.156 -11.016 1 98.31 76 ILE B CA 1
ATOM 3535 C C . ILE B 1 76 ? 16.266 19.672 -10.828 1 98.31 76 ILE B C 1
ATOM 3537 O O . ILE B 1 76 ? 16.969 19.406 -11.805 1 98.31 76 ILE B O 1
ATOM 3541 N N . ASP B 1 77 ? 16.734 19.656 -9.617 1 98.06 77 ASP B N 1
ATOM 3542 C CA . ASP B 1 77 ? 18.031 19.078 -9.273 1 98.06 77 ASP B CA 1
ATOM 3543 C C . ASP B 1 77 ? 17.875 17.656 -8.727 1 98.06 77 ASP B C 1
ATOM 3545 O O . ASP B 1 77 ? 17.578 17.469 -7.551 1 98.06 77 ASP B O 1
ATOM 3549 N N . LEU B 1 78 ? 18.109 16.719 -9.586 1 98.06 78 LEU B N 1
ATOM 3550 C CA . LEU B 1 78 ? 18.125 15.32 -9.156 1 98.06 78 LEU B CA 1
ATOM 3551 C C . LEU B 1 78 ? 19.438 14.969 -8.469 1 98.06 78 LEU B C 1
ATOM 3553 O O . LEU B 1 78 ? 20.5 14.977 -9.102 1 98.06 78 LEU B O 1
ATOM 3557 N N . MET B 1 79 ? 19.406 14.617 -7.25 1 97.69 79 MET B N 1
ATOM 3558 C CA . MET B 1 79 ? 20.609 14.469 -6.441 1 97.69 79 MET B CA 1
ATOM 3559 C C . MET B 1 79 ? 21.172 13.055 -6.57 1 97.69 79 MET B C 1
ATOM 3561 O O . MET B 1 79 ? 22.375 12.836 -6.352 1 97.69 79 MET B O 1
ATOM 3565 N N . HIS B 1 80 ? 20.344 12.133 -6.875 1 97.81 80 HIS B N 1
ATOM 3566 C CA . HIS B 1 80 ? 20.703 10.727 -7.008 1 97.81 80 HIS B CA 1
ATOM 3567 C C . HIS B 1 80 ? 20.094 10.117 -8.266 1 97.81 80 HIS B C 1
ATOM 3569 O O . HIS B 1 80 ? 18.859 10.039 -8.383 1 97.81 80 HIS B O 1
ATOM 3575 N N . PRO B 1 81 ? 20.906 9.672 -9.148 1 97.56 81 PRO B N 1
ATOM 3576 C CA . PRO B 1 81 ? 20.359 9.062 -10.359 1 97.56 81 PRO B CA 1
ATOM 3577 C C . PRO B 1 81 ? 19.531 7.812 -10.07 1 97.56 81 PRO B C 1
ATOM 3579 O O . PRO B 1 81 ? 19.672 7.215 -9 1 97.56 81 PRO B O 1
ATOM 3582 N N . GLU B 1 82 ? 18.734 7.477 -10.977 1 98.44 82 GLU B N 1
ATOM 3583 C CA . GLU B 1 82 ? 17.922 6.273 -10.852 1 98.44 82 GLU B CA 1
ATOM 3584 C C . GLU B 1 82 ? 18.781 5.047 -10.586 1 98.44 82 GLU B C 1
ATOM 3586 O O . GLU B 1 82 ? 19.812 4.852 -11.234 1 98.44 82 GLU B O 1
ATOM 3591 N N . GLY B 1 83 ? 18.359 4.254 -9.609 1 98.56 83 GLY B N 1
ATOM 3592 C CA . GLY B 1 83 ? 19.047 3.014 -9.305 1 98.56 83 GLY B CA 1
ATOM 3593 C C . GLY B 1 83 ? 20.109 3.17 -8.227 1 98.56 83 GLY B C 1
ATOM 3594 O O . GLY B 1 83 ? 20.625 2.178 -7.707 1 98.56 83 GLY B O 1
ATOM 3595 N N . SER B 1 84 ? 20.391 4.391 -7.82 1 98.12 84 SER B N 1
ATOM 3596 C CA . SER B 1 84 ? 21.438 4.609 -6.824 1 98.12 84 SER B CA 1
ATOM 3597 C C . SER B 1 84 ? 20.875 4.492 -5.41 1 98.12 84 SER B C 1
ATOM 3599 O O . SER B 1 84 ? 19.688 4.754 -5.18 1 98.12 84 SER B O 1
ATOM 3601 N N . TRP B 1 85 ? 21.766 4.086 -4.535 1 97.69 85 TRP B N 1
ATOM 3602 C CA . TRP B 1 85 ? 21.438 4.035 -3.117 1 97.69 85 TRP B CA 1
ATOM 3603 C C . TRP B 1 85 ? 21.391 5.438 -2.52 1 97.69 85 TRP B C 1
ATOM 3605 O O . TRP B 1 85 ? 22.219 6.281 -2.832 1 97.69 85 TRP B O 1
ATOM 3615 N N . VAL B 1 86 ? 20.359 5.715 -1.732 1 98 86 VAL B N 1
ATOM 3616 C CA . VAL B 1 86 ? 20.141 7.004 -1.082 1 98 86 VAL B CA 1
ATOM 3617 C C . VAL B 1 86 ? 20.047 6.809 0.43 1 98 86 VAL B C 1
ATOM 3619 O O . VAL B 1 86 ? 19.25 5.996 0.908 1 98 86 VAL B O 1
ATOM 3622 N N . GLY B 1 87 ? 20.781 7.559 1.191 1 97.38 87 GLY B N 1
ATOM 3623 C CA . GLY B 1 87 ? 20.734 7.461 2.641 1 97.38 87 GLY B CA 1
ATOM 3624 C C . GLY B 1 87 ? 19.484 8.062 3.248 1 97.38 87 GLY B C 1
ATOM 3625 O O . GLY B 1 87 ? 18.828 8.898 2.625 1 97.38 87 GLY B O 1
ATOM 3626 N N . ALA B 1 88 ? 19.234 7.633 4.449 1 96.12 88 ALA B N 1
ATOM 3627 C CA . ALA B 1 88 ? 18.094 8.164 5.18 1 96.12 88 ALA B CA 1
ATOM 3628 C C . ALA B 1 88 ? 18.203 9.68 5.352 1 96.12 88 ALA B C 1
ATOM 3630 O O . ALA B 1 88 ? 19.219 10.18 5.828 1 96.12 88 ALA B O 1
ATOM 3631 N N . GLY B 1 89 ? 17.156 10.367 4.875 1 94.94 89 GLY B N 1
ATOM 3632 C CA . GLY B 1 89 ? 17.125 11.805 5.082 1 94.94 89 GLY B CA 1
ATOM 3633 C C . GLY B 1 89 ? 17.812 12.586 3.98 1 94.94 89 GLY B C 1
ATOM 3634 O O . GLY B 1 89 ? 17.656 13.805 3.881 1 94.94 89 GLY B O 1
ATOM 3635 N N . ASP B 1 90 ? 18.547 11.875 3.127 1 96.25 90 ASP B N 1
ATOM 3636 C CA . ASP B 1 90 ? 19.172 12.562 2.002 1 96.25 90 ASP B CA 1
ATOM 3637 C C . ASP B 1 90 ? 18.125 12.984 0.969 1 96.25 90 ASP B C 1
ATOM 3639 O O . ASP B 1 90 ? 17.297 12.18 0.54 1 96.25 90 ASP B O 1
ATOM 3643 N N . PRO B 1 91 ? 18.172 14.211 0.587 1 97.38 91 PRO B N 1
ATOM 3644 C CA . PRO B 1 91 ? 17.219 14.641 -0.439 1 97.38 91 PRO B CA 1
ATOM 3645 C C . PRO B 1 91 ? 17.406 13.891 -1.76 1 97.38 91 PRO B C 1
ATOM 3647 O O . PRO B 1 91 ? 18.531 13.758 -2.248 1 97.38 91 PRO B O 1
ATOM 3650 N N . LEU B 1 92 ? 16.344 13.438 -2.348 1 97.81 92 LEU B N 1
ATOM 3651 C CA . LEU B 1 92 ? 16.344 12.797 -3.66 1 97.81 92 LEU B CA 1
ATOM 3652 C C . LEU B 1 92 ? 16.406 13.844 -4.77 1 97.81 92 LEU B C 1
ATOM 3654 O O . LEU B 1 92 ? 17.078 13.633 -5.785 1 97.81 92 LEU B O 1
ATOM 3658 N N . LEU B 1 93 ? 15.688 14.875 -4.594 1 97.12 93 LEU B N 1
ATOM 3659 C CA . LEU B 1 93 ? 15.664 15.945 -5.582 1 97.12 93 LEU B CA 1
ATOM 3660 C C . LEU B 1 93 ? 15.258 17.266 -4.941 1 97.12 93 LEU B C 1
ATOM 3662 O O . LEU B 1 93 ? 14.641 17.281 -3.873 1 97.12 93 LEU B O 1
ATOM 3666 N N . TYR B 1 94 ? 15.68 18.328 -5.539 1 98.19 94 TYR B N 1
ATOM 3667 C CA . TYR B 1 94 ? 15.188 19.672 -5.277 1 98.19 94 TYR B CA 1
ATOM 3668 C C . TYR B 1 94 ? 14.383 20.203 -6.461 1 98.19 94 TYR B C 1
ATOM 3670 O O . TYR B 1 94 ? 14.734 19.969 -7.617 1 98.19 94 TYR B O 1
ATOM 3678 N N . VAL B 1 95 ? 13.312 20.797 -6.227 1 98.56 95 VAL B N 1
ATOM 3679 C CA . VAL B 1 95 ? 12.477 21.422 -7.242 1 98.56 95 VAL B CA 1
ATOM 3680 C C . VAL B 1 95 ? 12.32 22.922 -6.934 1 98.56 95 VAL B C 1
ATOM 3682 O O . VAL B 1 95 ? 11.844 23.281 -5.855 1 98.56 95 VAL B O 1
ATOM 3685 N N . THR B 1 96 ? 12.734 23.766 -7.852 1 98.62 96 THR B N 1
ATOM 3686 C CA . THR B 1 96 ? 12.688 25.203 -7.652 1 98.62 96 THR B CA 1
ATOM 3687 C C . THR B 1 96 ? 11.82 25.875 -8.719 1 98.62 96 THR B C 1
ATOM 3689 O O . THR B 1 96 ? 11.969 25.594 -9.906 1 98.62 96 THR B O 1
ATOM 3692 N N . GLY B 1 97 ? 10.953 26.656 -8.312 1 98.62 97 GLY B N 1
ATOM 3693 C CA . GLY B 1 97 ? 10.078 27.375 -9.227 1 98.62 97 GLY B CA 1
ATOM 3694 C C . GLY B 1 97 ? 9.047 28.234 -8.516 1 98.62 97 GLY B C 1
ATOM 3695 O O . GLY B 1 97 ? 9.195 28.531 -7.328 1 98.62 97 GLY B O 1
ATOM 3696 N N . SER B 1 98 ? 8.055 28.75 -9.273 1 98.69 98 SER B N 1
ATOM 3697 C CA . SER B 1 98 ? 6.961 29.562 -8.75 1 98.69 98 SER B CA 1
ATOM 3698 C C . SER B 1 98 ? 6.199 28.812 -7.66 1 98.69 98 SER B C 1
ATOM 3700 O O . SER B 1 98 ? 5.82 27.641 -7.852 1 98.69 98 SER B O 1
ATOM 3702 N N . PHE B 1 99 ? 6.043 29.484 -6.484 1 98.75 99 PHE B N 1
ATOM 3703 C CA . PHE B 1 99 ? 5.285 28.875 -5.406 1 98.75 99 PHE B CA 1
ATOM 3704 C C . PHE B 1 99 ? 3.848 28.594 -5.84 1 98.75 99 PHE B C 1
ATOM 3706 O O . PHE B 1 99 ? 3.316 27.516 -5.602 1 98.75 99 PHE B O 1
ATOM 3713 N N . VAL B 1 100 ? 3.221 29.5 -6.523 1 98.5 100 VAL B N 1
ATOM 3714 C CA . VAL B 1 100 ? 1.857 29.359 -7.023 1 98.5 100 VAL B CA 1
ATOM 3715 C C . VAL B 1 100 ? 1.779 28.172 -7.98 1 98.5 100 VAL B C 1
ATOM 3717 O O . VAL B 1 100 ? 0.797 27.422 -7.977 1 98.5 100 VAL B O 1
ATOM 3720 N N . GLY B 1 101 ? 2.777 27.984 -8.727 1 98.44 101 GLY B N 1
ATOM 3721 C CA . GLY B 1 101 ? 2.787 26.938 -9.75 1 98.44 101 GLY B CA 1
ATOM 3722 C C . GLY B 1 101 ? 3.09 25.562 -9.195 1 98.44 101 GLY B C 1
ATOM 3723 O O . GLY B 1 101 ? 2.756 24.547 -9.812 1 98.44 101 GLY B O 1
ATOM 3724 N N . LEU B 1 102 ? 3.686 25.469 -7.969 1 98.69 102 LEU B N 1
ATOM 3725 C CA . LEU B 1 102 ? 4.211 24.188 -7.508 1 98.69 102 LEU B CA 1
ATOM 3726 C C . LEU B 1 102 ? 3.414 23.672 -6.312 1 98.69 102 LEU B C 1
ATOM 3728 O O . LEU B 1 102 ? 3.371 22.469 -6.062 1 98.69 102 LEU B O 1
ATOM 3732 N N . VAL B 1 103 ? 2.775 24.547 -5.578 1 98.44 103 VAL B N 1
ATOM 3733 C CA . VAL B 1 103 ? 2.285 24.219 -4.242 1 98.44 103 VAL B CA 1
ATOM 3734 C C . VAL B 1 103 ? 1.212 23.141 -4.324 1 98.44 103 VAL B C 1
ATOM 3736 O O . VAL B 1 103 ? 1.144 22.266 -3.467 1 98.44 103 VAL B O 1
ATOM 3739 N N . ASP B 1 104 ? 0.365 23.172 -5.363 1 98.06 104 ASP B N 1
ATOM 3740 C CA . ASP B 1 104 ? -0.729 22.203 -5.465 1 98.06 104 ASP B CA 1
ATOM 3741 C C . ASP B 1 104 ? -0.253 20.906 -6.094 1 98.06 104 ASP B C 1
ATOM 3743 O O . ASP B 1 104 ? -1.047 19.984 -6.301 1 98.06 104 ASP B O 1
ATOM 3747 N N . LEU B 1 105 ? 1.025 20.75 -6.367 1 98.5 105 LEU B N 1
ATOM 3748 C CA . LEU B 1 105 ? 1.553 19.547 -6.992 1 98.5 105 LEU B CA 1
ATOM 3749 C C . LEU B 1 105 ? 2.148 18.609 -5.945 1 98.5 105 LEU B C 1
ATOM 3751 O O . LEU B 1 105 ? 2.451 17.453 -6.242 1 98.5 105 LEU B O 1
ATOM 3755 N N . GLU B 1 106 ? 2.293 19.047 -4.73 1 97.94 106 GLU B N 1
ATOM 3756 C CA . GLU B 1 106 ? 3.035 18.328 -3.695 1 97.94 106 GLU B CA 1
ATOM 3757 C C . GLU B 1 106 ? 2.424 16.953 -3.424 1 97.94 106 GLU B C 1
ATOM 3759 O O . GLU B 1 106 ? 3.127 15.945 -3.438 1 97.94 106 GLU B O 1
ATOM 3764 N N . THR B 1 107 ? 1.077 16.891 -3.186 1 97.75 107 THR B N 1
ATOM 3765 C CA . THR B 1 107 ? 0.389 15.656 -2.855 1 97.75 107 THR B CA 1
ATOM 3766 C C . THR B 1 107 ? 0.645 14.594 -3.922 1 97.75 107 THR B C 1
ATOM 3768 O O . THR B 1 107 ? 1.031 13.469 -3.604 1 97.75 107 THR B O 1
ATOM 3771 N N . LEU B 1 108 ? 0.479 14.992 -5.129 1 98.31 108 LEU B N 1
ATOM 3772 C CA . LEU B 1 108 ? 0.557 14.055 -6.242 1 98.31 108 LEU B CA 1
ATOM 3773 C C . LEU B 1 108 ? 2.002 13.641 -6.504 1 98.31 108 LEU B C 1
ATOM 3775 O O . LEU B 1 108 ? 2.262 12.5 -6.895 1 98.31 108 LEU B O 1
ATOM 3779 N N . LEU B 1 109 ? 2.912 14.57 -6.324 1 98.44 109 LEU B N 1
ATOM 3780 C CA . LEU B 1 109 ? 4.328 14.25 -6.457 1 98.44 109 LEU B CA 1
ATOM 3781 C C . LEU B 1 109 ? 4.742 13.188 -5.449 1 98.44 109 LEU B C 1
ATOM 3783 O O . LEU B 1 109 ? 5.426 12.219 -5.801 1 98.44 109 LEU B O 1
ATOM 3787 N N . LEU B 1 110 ? 4.305 13.352 -4.246 1 98.25 110 LEU B N 1
ATOM 3788 C CA . LEU B 1 110 ? 4.691 12.445 -3.17 1 98.25 110 LEU B CA 1
ATOM 3789 C C . LEU B 1 110 ? 4.109 11.055 -3.395 1 98.25 110 LEU B C 1
ATOM 3791 O O . LEU B 1 110 ? 4.738 10.047 -3.051 1 98.25 110 LEU B O 1
ATOM 3795 N N . GLN B 1 111 ? 2.934 10.945 -4.027 1 98.19 111 GLN B N 1
ATOM 3796 C CA . GLN B 1 111 ? 2.312 9.664 -4.359 1 98.19 111 GLN B CA 1
ATOM 3797 C C . GLN B 1 111 ? 3.207 8.844 -5.281 1 98.19 111 GLN B C 1
ATOM 3799 O O . GLN B 1 111 ? 3.098 7.617 -5.328 1 98.19 111 GLN B O 1
ATOM 3804 N N . GLN B 1 112 ? 4.047 9.531 -5.965 1 98.06 112 GLN B N 1
ATOM 3805 C CA . GLN B 1 112 ? 4.773 8.875 -7.051 1 98.06 112 GLN B CA 1
ATOM 3806 C C . GLN B 1 112 ? 6.23 8.633 -6.668 1 98.06 112 GLN B C 1
ATOM 3808 O O . GLN B 1 112 ? 6.957 7.941 -7.387 1 98.06 112 GLN B O 1
ATOM 3813 N N . VAL B 1 113 ? 6.703 9.125 -5.559 1 98.06 113 VAL B N 1
ATOM 3814 C CA . VAL B 1 113 ? 8.117 9.062 -5.227 1 98.06 113 VAL B CA 1
ATOM 3815 C C . VAL B 1 113 ? 8.352 8.023 -4.133 1 98.06 113 VAL B C 1
ATOM 3817 O O . VAL B 1 113 ? 9.211 7.152 -4.27 1 98.06 113 VAL B O 1
ATOM 3820 N N . GLY B 1 114 ? 7.559 8.07 -3.121 1 98.25 114 GLY B N 1
ATOM 3821 C CA . GLY B 1 114 ? 7.805 7.273 -1.93 1 98.25 114 GLY B CA 1
ATOM 3822 C C . GLY B 1 114 ? 7.703 5.781 -2.178 1 98.25 114 GLY B C 1
ATOM 3823 O O . GLY B 1 114 ? 8.68 5.051 -2.012 1 98.25 114 GLY B O 1
ATOM 3824 N N . PRO B 1 115 ? 6.555 5.352 -2.715 1 98.5 115 PRO B N 1
ATOM 3825 C CA . PRO B 1 115 ? 6.32 3.914 -2.852 1 98.5 115 PRO B CA 1
ATOM 3826 C C . PRO B 1 115 ? 7.316 3.24 -3.795 1 98.5 115 PRO B C 1
ATOM 3828 O O . PRO B 1 115 ? 7.93 2.232 -3.434 1 98.5 115 PRO B O 1
ATOM 3831 N N . PRO B 1 116 ? 7.602 3.799 -4.965 1 98.75 116 PRO B N 1
ATOM 3832 C CA . PRO B 1 116 ? 8.531 3.1 -5.852 1 98.75 116 PRO B CA 1
ATOM 3833 C C . PRO B 1 116 ? 9.953 3.037 -5.289 1 98.75 116 PRO B C 1
ATOM 3835 O O . PRO B 1 116 ? 10.656 2.045 -5.488 1 98.75 116 PRO B O 1
ATOM 3838 N N . CYS B 1 117 ? 10.406 4.074 -4.582 1 98.88 117 CYS B N 1
ATOM 3839 C CA . CYS B 1 117 ? 11.758 4.074 -4.039 1 98.88 117 CYS B CA 1
ATOM 3840 C C . CYS B 1 117 ? 11.93 2.971 -3.002 1 98.88 117 CYS B C 1
ATOM 3842 O O . CYS B 1 117 ? 12.945 2.271 -3 1 98.88 117 CYS B O 1
ATOM 3844 N N . VAL B 1 118 ? 10.977 2.816 -2.139 1 98.75 118 VAL B N 1
ATOM 3845 C CA . VAL B 1 118 ? 11.07 1.813 -1.083 1 98.75 118 VAL B CA 1
ATOM 3846 C C . VAL B 1 118 ? 10.93 0.416 -1.683 1 98.75 118 VAL B C 1
ATOM 3848 O O . VAL B 1 118 ? 11.648 -0.509 -1.295 1 98.75 118 VAL B O 1
ATOM 3851 N N . ALA B 1 119 ? 10.016 0.235 -2.592 1 98.81 119 ALA B N 1
ATOM 3852 C CA . ALA B 1 119 ? 9.844 -1.055 -3.256 1 98.81 119 ALA B CA 1
ATOM 3853 C C . ALA B 1 119 ? 11.102 -1.443 -4.027 1 98.81 119 ALA B C 1
ATOM 3855 O O . ALA B 1 119 ? 11.5 -2.609 -4.027 1 98.81 119 ALA B O 1
ATOM 3856 N N . ALA B 1 120 ? 11.688 -0.471 -4.727 1 98.94 120 ALA B N 1
ATOM 3857 C CA . ALA B 1 120 ? 12.938 -0.727 -5.445 1 98.94 120 ALA B CA 1
ATOM 3858 C C . ALA B 1 120 ? 14.031 -1.188 -4.488 1 98.94 120 ALA B C 1
ATOM 3860 O O . ALA B 1 120 ? 14.82 -2.076 -4.824 1 98.94 120 ALA B O 1
ATOM 3861 N N . HIS B 1 121 ? 14.086 -0.568 -3.387 1 98.88 121 HIS B N 1
ATOM 3862 C CA . HIS B 1 121 ? 15.078 -0.948 -2.385 1 98.88 121 HIS B CA 1
ATOM 3863 C C . HIS B 1 121 ? 14.859 -2.383 -1.915 1 98.88 121 HIS B C 1
ATOM 3865 O O . HIS B 1 121 ? 15.82 -3.146 -1.778 1 98.88 121 HIS B O 1
ATOM 3871 N N . ASN B 1 122 ? 13.609 -2.717 -1.653 1 98.44 122 ASN B N 1
ATOM 3872 C CA . ASN B 1 122 ? 13.312 -4.094 -1.272 1 98.44 122 ASN B CA 1
ATOM 3873 C C . ASN B 1 122 ? 13.727 -5.078 -2.361 1 98.44 122 ASN B C 1
ATOM 3875 O O . ASN B 1 122 ? 14.312 -6.125 -2.066 1 98.44 122 ASN B O 1
ATOM 3879 N N . ALA B 1 123 ? 13.336 -4.766 -3.572 1 98.75 123 ALA B N 1
ATOM 3880 C CA . ALA B 1 123 ? 13.719 -5.609 -4.703 1 98.75 123 ALA B CA 1
ATOM 3881 C C . ALA B 1 123 ? 15.234 -5.77 -4.777 1 98.75 123 ALA B C 1
ATOM 3883 O O . ALA B 1 123 ? 15.742 -6.879 -4.953 1 98.75 123 ALA B O 1
ATOM 3884 N N . TYR B 1 124 ? 15.953 -4.645 -4.621 1 98.88 124 TYR B N 1
ATOM 3885 C CA . TYR B 1 124 ? 17.406 -4.617 -4.633 1 98.88 124 TYR B CA 1
ATOM 3886 C C . TYR B 1 124 ? 17.984 -5.535 -3.562 1 98.88 124 TYR B C 1
ATOM 3888 O O . TYR B 1 124 ? 18.828 -6.379 -3.85 1 98.88 124 TYR B O 1
ATOM 3896 N N . GLN B 1 125 ? 17.453 -5.453 -2.377 1 98.75 125 GLN B N 1
ATOM 3897 C CA . GLN B 1 125 ? 17.953 -6.246 -1.258 1 98.75 125 GLN B CA 1
ATOM 3898 C C . GLN B 1 125 ? 17.688 -7.73 -1.475 1 98.75 125 GLN B C 1
ATOM 3900 O O . GLN B 1 125 ? 18.531 -8.57 -1.176 1 98.75 125 GLN B O 1
ATOM 3905 N N . MET B 1 126 ? 16.562 -8.055 -1.937 1 98.56 126 MET B N 1
ATOM 3906 C CA . MET B 1 126 ? 16.219 -9.453 -2.217 1 98.56 126 MET B CA 1
ATOM 3907 C C . MET B 1 126 ? 17.219 -10.055 -3.207 1 98.56 126 MET B C 1
ATOM 3909 O O . MET B 1 126 ? 17.719 -11.156 -2.99 1 98.56 126 MET B O 1
ATOM 3913 N N . CYS B 1 127 ? 17.453 -9.312 -4.262 1 98.75 127 CYS B N 1
ATOM 3914 C CA . CYS B 1 127 ? 18.359 -9.781 -5.305 1 98.75 127 CYS B CA 1
ATOM 3915 C C . CYS B 1 127 ? 19.766 -9.969 -4.758 1 98.75 127 CYS B C 1
ATOM 3917 O O . CYS B 1 127 ? 20.469 -10.906 -5.148 1 98.75 127 CYS B O 1
ATOM 3919 N N . LEU B 1 128 ? 20.172 -9.109 -3.889 1 98.62 128 LEU B N 1
ATOM 3920 C CA . LEU B 1 128 ? 21.5 -9.227 -3.318 1 98.62 128 LEU B CA 1
ATOM 3921 C C . LEU B 1 128 ? 21.609 -10.453 -2.42 1 98.62 128 LEU B C 1
ATOM 3923 O O . LEU B 1 128 ? 22.672 -11.078 -2.334 1 98.62 128 LEU B O 1
ATOM 3927 N N . GLU B 1 129 ? 20.516 -10.758 -1.739 1 98.38 129 GLU B N 1
ATOM 3928 C CA . GLU B 1 129 ? 20.531 -11.898 -0.821 1 98.38 129 GLU B CA 1
ATOM 3929 C C . GLU B 1 129 ? 20.453 -13.219 -1.578 1 98.38 129 GLU B C 1
ATOM 3931 O O . GLU B 1 129 ? 20.828 -14.266 -1.054 1 98.38 129 GLU B O 1
ATOM 3936 N N . LEU B 1 130 ? 19.953 -13.242 -2.688 1 98.5 130 LEU B N 1
ATOM 3937 C CA . LEU B 1 130 ? 19.812 -14.414 -3.539 1 98.5 130 LEU B CA 1
ATOM 3938 C C . LEU B 1 130 ? 20.281 -14.117 -4.961 1 98.5 130 LEU B C 1
ATOM 3940 O O . LEU B 1 130 ? 19.5 -14.188 -5.906 1 98.5 130 LEU B O 1
ATOM 3944 N N . PRO B 1 131 ? 21.562 -13.867 -5.129 1 98.44 131 PRO B N 1
ATOM 3945 C CA . PRO B 1 131 ? 22.078 -13.227 -6.34 1 98.44 131 PRO B CA 1
ATOM 3946 C C . PRO B 1 131 ? 22.094 -14.164 -7.547 1 98.44 131 PRO B C 1
ATOM 3948 O O . PRO B 1 131 ? 22.062 -13.703 -8.688 1 98.44 131 PRO B O 1
ATOM 3951 N N . ARG B 1 132 ? 22.062 -15.43 -7.367 1 98.12 132 ARG B N 1
ATOM 3952 C CA . ARG B 1 132 ? 22.25 -16.375 -8.469 1 98.12 132 ARG B CA 1
ATOM 3953 C C . ARG B 1 132 ? 20.906 -16.734 -9.102 1 98.12 132 ARG B C 1
ATOM 3955 O O . ARG B 1 132 ? 20.859 -17.375 -10.156 1 98.12 132 ARG B O 1
ATOM 3962 N N . ILE B 1 133 ? 19.875 -16.375 -8.469 1 98.44 133 ILE B N 1
ATOM 3963 C CA . ILE B 1 133 ? 18.547 -16.797 -8.891 1 98.44 133 ILE B CA 1
ATOM 3964 C C . ILE B 1 133 ? 17.781 -15.602 -9.461 1 98.44 133 ILE B C 1
ATOM 3966 O O . ILE B 1 133 ? 17.688 -14.547 -8.828 1 98.44 133 ILE B O 1
ATOM 3970 N N . PRO B 1 134 ? 17.297 -15.695 -10.719 1 98.06 134 PRO B N 1
ATOM 3971 C CA . PRO B 1 134 ? 16.453 -14.617 -11.25 1 98.06 134 PRO B CA 1
ATOM 3972 C C . PRO B 1 134 ? 15.086 -14.562 -10.586 1 98.06 134 PRO B C 1
ATOM 3974 O O . PRO B 1 134 ? 14.562 -15.586 -10.141 1 98.06 134 PRO B O 1
ATOM 3977 N N . PHE B 1 135 ? 14.555 -13.328 -10.555 1 98.12 135 PHE B N 1
ATOM 3978 C CA . PHE B 1 135 ? 13.234 -13.109 -9.977 1 98.12 135 PHE B CA 1
ATOM 3979 C C . PHE B 1 135 ? 12.219 -12.75 -11.055 1 98.12 135 PHE B C 1
ATOM 3981 O O . PHE B 1 135 ? 12.578 -12.133 -12.062 1 98.12 135 PHE B O 1
ATOM 3988 N N . LEU B 1 136 ? 11.008 -13.172 -10.867 1 97 136 LEU B N 1
ATOM 3989 C CA . LEU B 1 136 ? 9.844 -12.711 -11.609 1 97 136 LEU B CA 1
ATOM 3990 C C . LEU B 1 136 ? 8.906 -11.914 -10.719 1 97 136 LEU B C 1
ATOM 3992 O O . LEU B 1 136 ? 8.531 -12.367 -9.633 1 97 136 LEU B O 1
ATOM 3996 N N . ALA B 1 137 ? 8.508 -10.711 -11.172 1 97 137 ALA B N 1
ATOM 3997 C CA . ALA B 1 137 ? 7.59 -9.875 -10.406 1 97 137 ALA B CA 1
ATOM 3998 C C . ALA B 1 137 ? 6.148 -10.352 -10.57 1 97 137 ALA B C 1
ATOM 4000 O O . ALA B 1 137 ? 5.574 -10.25 -11.656 1 97 137 ALA B O 1
ATOM 4001 N N . MET B 1 138 ? 5.602 -10.82 -9.523 1 95.25 138 MET B N 1
ATOM 4002 C CA . MET B 1 138 ? 4.219 -11.273 -9.477 1 95.25 138 MET B CA 1
ATOM 4003 C C . MET B 1 138 ? 3.422 -10.492 -8.438 1 95.25 138 MET B C 1
ATOM 4005 O O . MET B 1 138 ? 2.809 -11.086 -7.547 1 95.25 138 MET B O 1
ATOM 4009 N N . ASP B 1 139 ? 3.283 -9.203 -8.672 1 94.56 139 ASP B N 1
ATOM 4010 C CA . ASP B 1 139 ? 2.809 -8.289 -7.641 1 94.56 139 ASP B CA 1
ATOM 4011 C C . ASP B 1 139 ? 1.391 -7.809 -7.945 1 94.56 139 ASP B C 1
ATOM 4013 O O . ASP B 1 139 ? 0.723 -7.238 -7.078 1 94.56 139 ASP B O 1
ATOM 4017 N N . ALA B 1 140 ? 0.86 -8.062 -9.078 1 95.75 140 ALA B N 1
ATOM 4018 C CA . ALA B 1 140 ? -0.297 -7.328 -9.578 1 95.75 140 ALA B CA 1
ATOM 4019 C C . ALA B 1 140 ? -1.496 -7.488 -8.648 1 95.75 140 ALA B C 1
ATOM 4021 O O . ALA B 1 140 ? -2.121 -6.5 -8.258 1 95.75 140 ALA B O 1
ATOM 4022 N N . ARG B 1 141 ? -1.795 -8.68 -8.281 1 94.81 141 ARG B N 1
ATOM 4023 C CA . ARG B 1 141 ? -2.998 -8.953 -7.504 1 94.81 141 ARG B CA 1
ATOM 4024 C C . ARG B 1 141 ? -2.891 -8.359 -6.105 1 94.81 141 ARG B C 1
ATOM 4026 O O . ARG B 1 141 ? -3.883 -8.289 -5.379 1 94.81 141 ARG B O 1
ATOM 4033 N N . HIS B 1 142 ? -1.7 -7.934 -5.699 1 96.62 142 HIS B N 1
ATOM 4034 C CA . HIS B 1 142 ? -1.467 -7.406 -4.359 1 96.62 142 HIS B CA 1
ATOM 4035 C C . HIS B 1 142 ? -1.466 -5.883 -4.359 1 96.62 142 HIS B C 1
ATOM 4037 O O . HIS B 1 142 ? -1.306 -5.258 -3.309 1 96.62 142 HIS B O 1
ATOM 4043 N N . CYS B 1 143 ? -1.644 -5.285 -5.508 1 98.25 143 CYS B N 1
ATOM 4044 C CA . CYS B 1 143 ? -1.633 -3.834 -5.641 1 98.25 143 CYS B CA 1
ATOM 4045 C C . CYS B 1 143 ? -3.033 -3.26 -5.461 1 98.25 143 CYS B C 1
ATOM 4047 O O . CYS B 1 143 ? -4.023 -3.98 -5.574 1 98.25 143 CYS B O 1
ATOM 4049 N N . ALA B 1 144 ? -3.066 -1.993 -5.109 1 98.31 144 ALA B N 1
ATOM 4050 C CA . ALA B 1 144 ? -4.32 -1.249 -5.059 1 98.31 144 ALA B CA 1
ATOM 4051 C C . ALA B 1 144 ? -4.531 -0.437 -6.332 1 98.31 144 ALA B C 1
ATOM 4053 O O . ALA B 1 144 ? -4.355 0.784 -6.332 1 98.31 144 ALA B O 1
ATOM 4054 N N . GLY B 1 145 ? -4.949 -1.127 -7.395 1 98 145 GLY B N 1
ATOM 4055 C CA . GLY B 1 145 ? -5.293 -0.45 -8.633 1 98 145 GLY B CA 1
ATOM 4056 C C . GLY B 1 145 ? -4.137 -0.373 -9.617 1 98 145 GLY B C 1
ATOM 4057 O O . GLY B 1 145 ? -3.039 -0.855 -9.328 1 98 145 GLY B O 1
ATOM 4058 N N . ALA B 1 146 ? -4.43 0.265 -10.781 1 97.75 146 ALA B N 1
ATOM 4059 C CA . ALA B 1 146 ? -3.525 0.296 -11.922 1 97.75 146 ALA B CA 1
ATOM 4060 C C . ALA B 1 146 ? -2.295 1.147 -11.625 1 97.75 146 ALA B C 1
ATOM 4062 O O . ALA B 1 146 ? -1.184 0.809 -12.047 1 97.75 146 ALA B O 1
ATOM 4063 N N . ASP B 1 147 ? -2.473 2.244 -10.914 1 98.06 147 ASP B N 1
ATOM 4064 C CA . ASP B 1 147 ? -1.354 3.137 -10.625 1 98.06 147 ASP B CA 1
ATOM 4065 C C . ASP B 1 147 ? -0.292 2.434 -9.781 1 98.06 147 ASP B C 1
ATOM 4067 O O . ASP B 1 147 ? 0.897 2.482 -10.102 1 98.06 147 ASP B O 1
ATOM 4071 N N . MET B 1 148 ? -0.768 1.816 -8.758 1 98.56 148 MET B N 1
ATOM 4072 C CA . MET B 1 148 ? 0.17 1.102 -7.895 1 98.56 148 MET B CA 1
ATOM 4073 C C . MET B 1 148 ? 0.832 -0.048 -8.648 1 98.56 148 MET B C 1
ATOM 4075 O O . MET B 1 148 ? 2.02 -0.317 -8.461 1 98.56 148 MET B O 1
ATOM 4079 N N . GLN B 1 149 ? 0.057 -0.725 -9.469 1 98.5 149 GLN B N 1
ATOM 4080 C CA . GLN B 1 149 ? 0.605 -1.816 -10.273 1 98.5 149 GLN B CA 1
ATOM 4081 C C . GLN B 1 149 ? 1.761 -1.333 -11.141 1 98.5 149 GLN B C 1
ATOM 4083 O O . GLN B 1 149 ? 2.807 -1.982 -11.211 1 98.5 149 GLN B O 1
ATOM 4088 N N . GLU B 1 150 ? 1.578 -0.231 -11.781 1 98.38 150 GLU B N 1
ATOM 4089 C CA . GLU B 1 150 ? 2.621 0.367 -12.609 1 98.38 150 GLU B CA 1
ATOM 4090 C C . GLU B 1 150 ? 3.855 0.712 -11.781 1 98.38 150 GLU B C 1
ATOM 4092 O O . GLU B 1 150 ? 4.98 0.387 -12.172 1 98.38 150 GLU B O 1
ATOM 4097 N N . MET B 1 151 ? 3.656 1.296 -10.68 1 98.69 151 MET B N 1
ATOM 4098 C CA . MET B 1 151 ? 4.746 1.769 -9.836 1 98.69 151 MET B CA 1
ATOM 4099 C C . MET B 1 151 ? 5.551 0.598 -9.281 1 98.69 151 MET B C 1
ATOM 4101 O O . MET B 1 151 ? 6.781 0.663 -9.203 1 98.69 151 MET B O 1
ATOM 4105 N N . MET B 1 152 ? 4.855 -0.449 -8.891 1 98.69 152 MET B N 1
ATOM 4106 C CA . MET B 1 152 ? 5.547 -1.59 -8.297 1 98.69 152 MET B CA 1
ATOM 4107 C C . MET B 1 152 ? 6.371 -2.332 -9.344 1 98.69 152 MET B C 1
ATOM 4109 O O . MET B 1 152 ? 7.5 -2.75 -9.0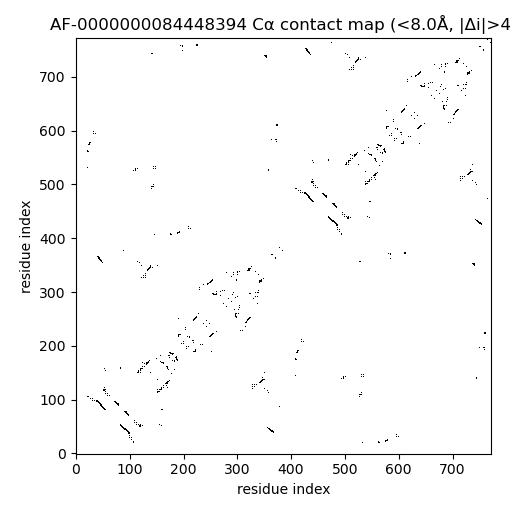7 1 98.69 152 MET B O 1
ATOM 4113 N N . ALA B 1 153 ? 5.797 -2.508 -10.523 1 98.56 153 ALA B N 1
ATOM 4114 C CA . ALA B 1 153 ? 6.57 -3.143 -11.586 1 98.56 153 ALA B CA 1
ATOM 4115 C C . ALA B 1 153 ? 7.812 -2.324 -11.922 1 98.56 153 ALA B C 1
ATOM 4117 O O . ALA B 1 153 ? 8.906 -2.873 -12.055 1 98.56 153 ALA B O 1
ATOM 4118 N N . TYR B 1 154 ? 7.641 -1.041 -12.047 1 98.75 154 TYR B N 1
ATOM 4119 C CA . TYR B 1 154 ? 8.75 -0.12 -12.266 1 98.75 154 TYR B CA 1
ATOM 4120 C C . TYR B 1 154 ? 9.805 -0.26 -11.172 1 98.75 154 TYR B C 1
ATOM 4122 O O . TYR B 1 154 ? 10.992 -0.365 -11.461 1 98.75 154 TYR B O 1
ATOM 4130 N N . ALA B 1 155 ? 9.375 -0.29 -9.984 1 98.88 155 ALA B N 1
ATOM 4131 C CA . ALA B 1 155 ? 10.258 -0.377 -8.828 1 98.88 155 ALA B CA 1
ATOM 4132 C C . ALA B 1 155 ? 11.07 -1.67 -8.852 1 98.88 155 ALA B C 1
ATOM 4134 O O . ALA B 1 155 ? 12.273 -1.658 -8.609 1 98.88 155 ALA B O 1
ATOM 4135 N N . ALA B 1 156 ? 10.391 -2.785 -9.102 1 98.81 156 ALA B N 1
ATOM 4136 C CA . ALA B 1 156 ? 11.078 -4.07 -9.18 1 98.81 156 ALA B CA 1
ATOM 4137 C C . ALA B 1 156 ? 12.164 -4.055 -10.25 1 98.81 156 ALA B C 1
ATOM 4139 O O . ALA B 1 156 ? 13.258 -4.582 -10.047 1 98.81 156 ALA B O 1
ATOM 4140 N N . ALA B 1 157 ? 11.844 -3.445 -11.383 1 98.81 157 ALA B N 1
ATOM 4141 C CA . ALA B 1 157 ? 12.812 -3.338 -12.477 1 98.81 157 ALA B CA 1
ATOM 4142 C C . ALA B 1 157 ? 14.023 -2.52 -12.062 1 98.81 157 ALA B C 1
ATOM 4144 O O . ALA B 1 157 ? 15.164 -2.928 -12.289 1 98.81 157 ALA B O 1
ATOM 4145 N N . VAL B 1 158 ? 13.797 -1.398 -11.453 1 98.88 158 VAL B N 1
ATOM 4146 C CA . VAL B 1 158 ? 14.867 -0.499 -11.039 1 98.88 158 VAL B CA 1
ATOM 4147 C C . VAL B 1 158 ? 15.742 -1.186 -9.992 1 98.88 158 VAL B C 1
ATOM 4149 O O . VAL B 1 158 ? 16.969 -1.144 -10.078 1 98.88 158 VAL B O 1
ATOM 4152 N N . GLY B 1 159 ? 15.117 -1.775 -9.008 1 98.88 159 GLY B N 1
ATOM 4153 C CA . GLY B 1 159 ? 15.875 -2.5 -7.996 1 98.88 159 GLY B CA 1
ATOM 4154 C C . GLY B 1 159 ? 16.672 -3.66 -8.562 1 98.88 159 GLY B C 1
ATOM 4155 O O . GLY B 1 159 ? 17.812 -3.885 -8.164 1 98.88 159 GLY B O 1
ATOM 4156 N N . GLY B 1 160 ? 16 -4.414 -9.438 1 98.75 160 GLY B N 1
ATOM 4157 C CA . GLY B 1 160 ? 16.688 -5.5 -10.109 1 98.75 160 GLY B CA 1
ATOM 4158 C C . GLY B 1 160 ? 17.906 -5.035 -10.891 1 98.75 160 GLY B C 1
ATOM 4159 O O . GLY B 1 160 ? 18.969 -5.664 -10.844 1 98.75 160 GLY B O 1
ATOM 4160 N N . ASP B 1 161 ? 17.734 -3.947 -11.648 1 98.69 161 ASP B N 1
ATOM 4161 C CA . ASP B 1 161 ? 18.844 -3.389 -12.43 1 98.69 161 ASP B CA 1
ATOM 4162 C C . ASP B 1 161 ? 20 -2.955 -11.531 1 98.69 161 ASP B C 1
ATOM 4164 O O . ASP B 1 161 ? 21.156 -3.18 -11.852 1 98.69 161 ASP B O 1
ATOM 4168 N N . ALA B 1 162 ? 19.656 -2.291 -10.461 1 98.75 162 ALA B N 1
ATOM 4169 C CA . ALA B 1 162 ? 20.688 -1.888 -9.5 1 98.75 162 ALA B CA 1
ATOM 4170 C C . ALA B 1 162 ? 21.469 -3.096 -8.992 1 98.75 162 ALA B C 1
ATOM 4172 O O . ALA B 1 162 ? 22.703 -3.041 -8.867 1 98.75 162 ALA B O 1
ATOM 4173 N N . ALA B 1 163 ? 20.781 -4.152 -8.672 1 98.75 163 ALA B N 1
ATOM 4174 C CA . ALA B 1 163 ? 21.422 -5.367 -8.172 1 98.75 163 ALA B CA 1
ATOM 4175 C C . ALA B 1 163 ? 22.266 -6.035 -9.25 1 98.75 163 ALA B C 1
ATOM 4177 O O . ALA B 1 163 ? 23.312 -6.617 -8.961 1 98.75 163 ALA B O 1
ATOM 4178 N N . ARG B 1 164 ? 21.828 -6.016 -10.508 1 98.56 164 ARG B N 1
ATOM 4179 C CA . ARG B 1 164 ? 22.562 -6.602 -11.625 1 98.56 164 ARG B CA 1
ATOM 4180 C C . ARG B 1 164 ? 23.938 -5.961 -11.766 1 98.56 164 ARG B C 1
ATOM 4182 O O . ARG B 1 164 ? 24.906 -6.637 -12.125 1 98.56 164 ARG B O 1
ATOM 4189 N N . LYS B 1 165 ? 23.969 -4.715 -11.539 1 98.06 165 LYS B N 1
ATOM 4190 C CA . LYS B 1 165 ? 25.25 -3.996 -11.602 1 98.06 165 LYS B CA 1
ATOM 4191 C C . LYS B 1 165 ? 26.234 -4.531 -10.562 1 98.06 165 LYS B C 1
ATOM 4193 O O . LYS B 1 165 ? 27.438 -4.316 -10.68 1 98.06 165 LYS B O 1
ATOM 4198 N N . GLU B 1 166 ? 25.719 -5.242 -9.609 1 98 166 GLU B N 1
ATOM 4199 C CA . GLU B 1 166 ? 26.562 -5.793 -8.555 1 98 166 GLU B CA 1
ATOM 4200 C C . GLU B 1 166 ? 26.703 -7.305 -8.703 1 98 166 GLU B C 1
ATOM 4202 O O . GLU B 1 166 ? 27.172 -7.98 -7.777 1 98 166 GLU B O 1
ATOM 4207 N N . GLY B 1 167 ? 26.203 -7.84 -9.727 1 98.19 167 GLY B N 1
ATOM 4208 C CA . GLY B 1 167 ? 26.5 -9.227 -10.07 1 98.19 167 GLY B CA 1
ATOM 4209 C C . GLY B 1 167 ? 25.312 -10.148 -9.875 1 98.19 167 GLY B C 1
ATOM 4210 O O . GLY B 1 167 ? 25.422 -11.352 -10.109 1 98.19 167 GLY B O 1
ATOM 4211 N N . ALA B 1 168 ? 24.172 -9.617 -9.438 1 98.75 168 ALA B N 1
ATOM 4212 C CA . ALA B 1 168 ? 22.984 -10.453 -9.25 1 98.75 168 ALA B CA 1
ATOM 4213 C C . ALA B 1 168 ? 22.234 -10.648 -10.562 1 98.75 168 ALA B C 1
ATOM 4215 O O . ALA B 1 168 ? 22.453 -9.914 -11.531 1 98.75 168 ALA B O 1
ATOM 4216 N N . ARG B 1 169 ? 21.391 -11.617 -10.609 1 98.44 169 ARG B N 1
ATOM 4217 C CA . ARG B 1 169 ? 20.562 -11.852 -11.789 1 98.44 169 ARG B CA 1
ATOM 4218 C C . ARG B 1 169 ? 19.438 -10.836 -11.883 1 98.44 169 ARG B C 1
ATOM 4220 O O . ARG B 1 169 ? 19.062 -10.406 -12.977 1 98.44 169 ARG B O 1
ATOM 4227 N N . GLY B 1 170 ? 18.844 -10.453 -10.625 1 98.44 170 GLY B N 1
ATOM 4228 C CA . GLY B 1 170 ? 17.812 -9.414 -10.562 1 98.44 170 GLY B CA 1
ATOM 4229 C C . GLY B 1 170 ? 16.453 -9.891 -11.031 1 98.44 170 GLY B C 1
ATOM 4230 O O . GLY B 1 170 ? 16.203 -11.094 -11.109 1 98.44 170 GLY B O 1
ATOM 4231 N N . PHE B 1 171 ? 15.562 -8.969 -11.227 1 98.5 171 PHE B N 1
ATOM 4232 C CA . PHE B 1 171 ? 14.25 -9.234 -11.797 1 98.5 171 PHE B CA 1
ATOM 4233 C C . PHE B 1 171 ? 14.32 -9.273 -13.32 1 98.5 171 PHE B C 1
ATOM 4235 O O . PHE B 1 171 ? 14.727 -8.297 -13.953 1 98.5 171 PHE B O 1
ATOM 4242 N N . VAL B 1 172 ? 13.812 -10.375 -13.867 1 97.44 172 VAL B N 1
ATOM 4243 C CA . VAL B 1 172 ? 14.055 -10.562 -15.297 1 97.44 172 VAL B CA 1
ATOM 4244 C C . VAL B 1 172 ? 12.734 -10.469 -16.062 1 97.44 172 VAL B C 1
ATOM 4246 O O . VAL B 1 172 ? 12.711 -10.555 -17.297 1 97.44 172 VAL B O 1
ATOM 4249 N N . GLY B 1 173 ? 11.641 -10.305 -15.375 1 96.94 173 GLY B N 1
ATOM 4250 C CA . GLY B 1 173 ? 10.32 -10.219 -15.969 1 96.94 173 GLY B CA 1
ATOM 4251 C C . GLY B 1 173 ? 9.211 -10.055 -14.953 1 96.94 173 GLY B C 1
ATOM 4252 O O . GLY B 1 173 ? 9.477 -9.906 -13.758 1 96.94 173 GLY B O 1
ATOM 4253 N N . ASN B 1 174 ? 7.965 -9.977 -15.453 1 96.75 174 ASN B N 1
ATOM 4254 C CA . ASN B 1 174 ? 6.781 -9.906 -14.602 1 96.75 174 ASN B CA 1
ATOM 4255 C C . ASN B 1 174 ? 5.625 -10.711 -15.195 1 96.75 174 ASN B C 1
ATOM 4257 O O . ASN B 1 174 ? 5.781 -11.359 -16.234 1 96.75 174 ASN B O 1
ATOM 4261 N N . ALA B 1 175 ? 4.5 -10.664 -14.5 1 95.38 175 ALA B N 1
ATOM 4262 C CA . ALA B 1 175 ? 3.391 -11.539 -14.875 1 95.38 175 ALA B CA 1
ATOM 4263 C C . ALA B 1 175 ? 2.377 -10.797 -15.742 1 95.38 175 ALA B C 1
ATOM 4265 O O . ALA B 1 175 ? 1.483 -11.414 -16.328 1 95.38 175 ALA B O 1
ATOM 4266 N N . SER B 1 176 ? 2.471 -9.523 -15.961 1 96.44 176 SER B N 1
ATOM 4267 C CA . SER B 1 176 ? 1.446 -8.773 -16.688 1 96.44 176 SER B CA 1
ATOM 4268 C C . SER B 1 176 ? 2.025 -8.102 -17.922 1 96.44 176 SER B C 1
ATOM 4270 O O . SER B 1 176 ? 3.15 -7.605 -17.906 1 96.44 176 SER B O 1
ATOM 4272 N N . ASN B 1 177 ? 1.199 -8.016 -18.969 1 96.62 177 ASN B N 1
ATOM 4273 C CA . ASN B 1 177 ? 1.639 -7.402 -20.219 1 96.62 177 ASN B CA 1
ATOM 4274 C C . ASN B 1 177 ? 1.822 -5.895 -20.062 1 96.62 177 ASN B C 1
ATOM 4276 O O . ASN B 1 177 ? 2.752 -5.316 -20.625 1 96.62 177 ASN B O 1
ATOM 4280 N N . ALA B 1 178 ? 0.972 -5.27 -19.328 1 96.88 178 ALA B N 1
ATOM 4281 C CA . ALA B 1 178 ? 0.934 -3.814 -19.203 1 96.88 178 ALA B CA 1
ATOM 4282 C C . ALA B 1 178 ? 2.264 -3.27 -18.688 1 96.88 178 ALA B C 1
ATOM 4284 O O . ALA B 1 178 ? 2.643 -2.139 -19.016 1 96.88 178 ALA B O 1
ATOM 4285 N N . THR B 1 179 ? 2.969 -4.059 -17.938 1 97.69 179 THR B N 1
ATOM 4286 C CA . THR B 1 179 ? 4.168 -3.543 -17.281 1 97.69 179 THR B CA 1
ATOM 4287 C C . THR B 1 179 ? 5.402 -4.324 -17.719 1 97.69 179 THR B C 1
ATOM 4289 O O . THR B 1 179 ? 6.484 -4.16 -17.156 1 97.69 179 THR B O 1
ATOM 4292 N N . ALA B 1 180 ? 5.305 -5.168 -18.734 1 97.62 180 ALA B N 1
ATOM 4293 C CA . ALA B 1 180 ? 6.391 -6.02 -19.219 1 97.62 180 ALA B CA 1
ATOM 4294 C C . ALA B 1 180 ? 7.535 -5.184 -19.781 1 97.62 180 ALA B C 1
ATOM 4296 O O . ALA B 1 180 ? 8.695 -5.59 -19.719 1 97.62 180 ALA B O 1
ATOM 4297 N N . HIS B 1 181 ? 7.227 -3.99 -20.266 1 97.31 181 HIS B N 1
ATOM 4298 C CA . HIS B 1 181 ? 8.211 -3.115 -20.891 1 97.31 181 HIS B CA 1
ATOM 4299 C C . HIS B 1 181 ? 9.289 -2.693 -19.891 1 97.31 181 HIS B C 1
ATOM 4301 O O . HIS B 1 181 ? 10.422 -2.418 -20.281 1 97.31 181 HIS B O 1
ATOM 4307 N N . TRP B 1 182 ? 9 -2.629 -18.625 1 97.94 182 TRP B N 1
ATOM 4308 C CA . TRP B 1 182 ? 9.992 -2.244 -17.625 1 97.94 182 TRP B CA 1
ATOM 4309 C C . TRP B 1 182 ? 11.117 -3.271 -17.547 1 97.94 182 TRP B C 1
ATOM 4311 O O . TRP B 1 182 ? 12.219 -2.961 -17.094 1 97.94 182 TRP B O 1
ATOM 4321 N N . PHE B 1 183 ? 10.875 -4.477 -17.969 1 97.81 183 PHE B N 1
ATOM 4322 C CA . PHE B 1 183 ? 11.844 -5.562 -17.875 1 97.81 183 PHE B CA 1
ATOM 4323 C C . PHE B 1 183 ? 12.422 -5.895 -19.25 1 97.81 183 PHE B C 1
ATOM 4325 O O . PHE B 1 183 ? 13.148 -6.879 -19.391 1 97.81 183 PHE B O 1
ATOM 4332 N N . GLY B 1 184 ? 11.984 -5.18 -20.281 1 96.44 184 GLY B N 1
ATOM 4333 C CA . GLY B 1 184 ? 12.469 -5.406 -21.625 1 96.44 184 GLY B CA 1
ATOM 4334 C C . GLY B 1 184 ? 11.891 -6.656 -22.266 1 96.44 184 GLY B C 1
ATOM 4335 O O . GLY B 1 184 ? 12.5 -7.246 -23.156 1 96.44 184 GLY B O 1
ATOM 4336 N N . THR B 1 185 ? 10.812 -7.156 -21.703 1 95.12 185 THR B N 1
ATOM 4337 C CA . THR B 1 185 ? 10.141 -8.328 -22.266 1 95.12 185 THR B CA 1
ATOM 4338 C C . THR B 1 185 ? 8.867 -7.922 -23 1 95.12 185 THR B C 1
ATOM 4340 O O . THR B 1 185 ? 8.25 -6.906 -22.688 1 95.12 185 THR B O 1
ATOM 4343 N N . PRO B 1 186 ? 8.508 -8.656 -24.047 1 92.62 186 PRO B N 1
ATOM 4344 C CA . PRO B 1 186 ? 7.348 -8.281 -24.859 1 92.62 186 PRO B CA 1
ATOM 4345 C C . PRO B 1 186 ? 6.023 -8.539 -24.141 1 92.62 186 PRO B C 1
ATOM 4347 O O . PRO B 1 186 ? 5.016 -7.895 -24.438 1 92.62 186 PRO B O 1
ATOM 4350 N N . ALA B 1 187 ? 6.02 -9.5 -23.25 1 92.88 187 ALA B N 1
ATOM 4351 C CA . ALA B 1 187 ? 4.797 -9.891 -22.547 1 92.88 187 ALA B CA 1
ATOM 4352 C C . ALA B 1 187 ? 5.109 -10.445 -21.156 1 92.88 187 ALA B C 1
ATOM 4354 O O . ALA B 1 187 ? 6.266 -10.734 -20.844 1 92.88 187 ALA B O 1
ATOM 4355 N N . GLY B 1 188 ? 4.043 -10.375 -20.375 1 90.75 188 GLY B N 1
ATOM 4356 C CA . GLY B 1 188 ? 4.176 -10.984 -19.062 1 90.75 188 GLY B CA 1
ATOM 4357 C C . GLY B 1 188 ? 4.438 -12.477 -19.125 1 90.75 188 GLY B C 1
ATOM 4358 O O . GLY B 1 188 ? 4.078 -13.133 -20.094 1 90.75 188 GLY B O 1
ATOM 4359 N N . LEU B 1 189 ? 5.098 -12.883 -18.031 1 83.81 189 LEU B N 1
ATOM 4360 C CA . LEU B 1 189 ? 5.406 -14.305 -17.891 1 83.81 189 LEU B CA 1
ATOM 4361 C C . LEU B 1 189 ? 4.457 -14.969 -16.891 1 83.81 189 LEU B C 1
ATOM 4363 O O . LEU B 1 189 ? 3.77 -14.289 -16.141 1 83.81 189 LEU B O 1
ATOM 4367 N N . GLY B 1 190 ? 4.324 -16.25 -17.094 1 72.94 190 GLY B N 1
ATOM 4368 C CA . GLY B 1 190 ? 3.457 -16.875 -16.109 1 72.94 190 GLY B CA 1
ATOM 4369 C C . GLY B 1 190 ? 3.338 -18.375 -16.297 1 72.94 190 GLY B C 1
ATOM 4370 O O . GLY B 1 190 ? 3.803 -18.922 -17.312 1 72.94 190 GLY B O 1
ATOM 4371 N N . THR B 1 191 ? 2.879 -18.844 -15.188 1 79.88 191 THR B N 1
ATOM 4372 C CA . THR B 1 191 ? 2.752 -20.297 -15.102 1 79.88 191 THR B CA 1
ATOM 4373 C C . THR B 1 191 ? 1.314 -20.734 -15.375 1 79.88 191 THR B C 1
ATOM 4375 O O . THR B 1 191 ? 0.762 -20.438 -16.438 1 79.88 191 THR B O 1
ATOM 4378 N N . MET B 1 192 ? 0.786 -21.594 -14.695 1 90.31 192 MET B N 1
ATOM 4379 C CA . MET B 1 192 ? -0.62 -21.984 -14.641 1 90.31 192 MET B CA 1
ATOM 4380 C C . MET B 1 192 ? -1.193 -21.75 -13.242 1 90.31 192 MET B C 1
ATOM 4382 O O . MET B 1 192 ? -0.496 -21.922 -12.242 1 90.31 192 MET B O 1
ATOM 4386 N N . PRO B 1 193 ? -2.428 -21.234 -13.203 1 94.06 193 PRO B N 1
ATOM 4387 C CA . PRO B 1 193 ? -3.062 -21 -11.906 1 94.06 193 PRO B CA 1
ATOM 4388 C C . PRO B 1 193 ? -3.771 -22.25 -11.367 1 94.06 193 PRO B C 1
ATOM 4390 O O . PRO B 1 193 ? -3.998 -23.203 -12.109 1 94.06 193 PRO B O 1
ATOM 4393 N N . HIS B 1 194 ? -4.094 -22.234 -10.078 1 95.06 194 HIS B N 1
ATOM 4394 C CA . HIS B 1 194 ? -4.879 -23.281 -9.445 1 95.06 194 HIS B CA 1
ATOM 4395 C C . HIS B 1 194 ? -6.207 -23.484 -10.164 1 95.06 194 HIS B C 1
ATOM 4397 O O . HIS B 1 194 ? -6.695 -24.625 -10.266 1 95.06 194 HIS B O 1
ATOM 4403 N N . ALA B 1 195 ? -6.711 -22.484 -10.688 1 96.75 195 ALA B N 1
ATOM 4404 C CA . ALA B 1 195 ? -8 -22.5 -11.367 1 96.75 195 ALA B CA 1
ATOM 4405 C C . ALA B 1 195 ? -7.98 -23.469 -12.547 1 96.75 195 ALA B C 1
ATOM 4407 O O . ALA B 1 195 ? -8.961 -24.188 -12.797 1 96.75 195 ALA B O 1
ATOM 4408 N N . LEU B 1 196 ? -6.883 -23.531 -13.258 1 97.81 196 LEU B N 1
ATOM 4409 C CA . LEU B 1 196 ? -6.773 -24.406 -14.414 1 97.81 196 LEU B CA 1
ATOM 4410 C C . LEU B 1 196 ? -6.688 -25.875 -13.977 1 97.81 196 LEU B C 1
ATOM 4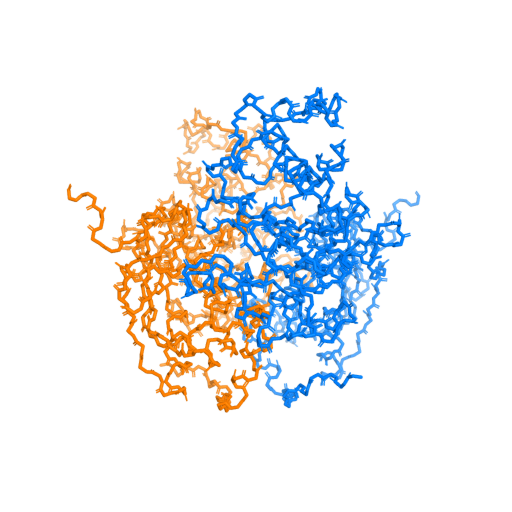412 O O . LEU B 1 196 ? -7.242 -26.75 -14.633 1 97.81 196 LEU B O 1
ATOM 4416 N N . ILE B 1 197 ? -5.957 -26.125 -12.891 1 98 197 ILE B N 1
ATOM 4417 C CA . ILE B 1 197 ? -5.809 -27.484 -12.383 1 98 197 ILE B CA 1
ATOM 4418 C C . ILE B 1 197 ? -7.16 -28 -11.898 1 98 197 ILE B C 1
ATOM 4420 O O . ILE B 1 197 ? -7.531 -29.156 -12.18 1 98 197 ILE B O 1
ATOM 4424 N N . GLY B 1 198 ? -7.852 -27.188 -11.18 1 97.56 198 GLY B N 1
ATOM 4425 C CA . GLY B 1 198 ? -9.195 -27.562 -10.773 1 97.56 198 GLY B CA 1
ATOM 4426 C C . GLY B 1 198 ? -10.109 -27.859 -11.938 1 97.56 198 GLY B C 1
ATOM 4427 O O . GLY B 1 198 ? -10.859 -28.844 -11.914 1 97.56 198 GLY B O 1
ATOM 4428 N N . TYR B 1 199 ? -10.07 -27.047 -12.906 1 98.19 199 TYR B N 1
ATOM 4429 C CA . TYR B 1 199 ? -10.859 -27.219 -14.117 1 98.19 199 TYR B CA 1
ATOM 4430 C C . TYR B 1 199 ? -10.531 -28.562 -14.789 1 98.19 199 TYR B C 1
ATOM 4432 O O . TYR B 1 199 ? -11.43 -29.312 -15.164 1 98.19 199 TYR B O 1
ATOM 4440 N N . ALA B 1 200 ? -9.258 -28.906 -14.898 1 98.06 200 ALA B N 1
ATOM 4441 C CA . ALA B 1 200 ? -8.797 -30.109 -15.609 1 98.06 200 ALA B CA 1
ATOM 4442 C C . ALA B 1 200 ? -9.094 -31.359 -14.805 1 98.06 200 ALA B C 1
ATOM 4444 O O . ALA B 1 200 ? -9.211 -32.469 -15.367 1 98.06 200 ALA B O 1
ATOM 4445 N N . GLY B 1 201 ? -9.102 -31.219 -13.477 1 97.19 201 GLY B N 1
ATOM 4446 C CA . GLY B 1 201 ? -9.375 -32.344 -12.602 1 97.19 201 GLY B CA 1
ATOM 4447 C C . GLY B 1 201 ? -8.125 -33.094 -12.188 1 97.19 201 GLY B C 1
ATOM 4448 O O . GLY B 1 201 ? -8.18 -33.969 -11.328 1 97.19 201 GLY B O 1
ATOM 4449 N N . SER B 1 202 ? -7.059 -32.781 -12.781 1 97.5 202 SER B N 1
ATOM 4450 C CA . SER B 1 202 ? -5.75 -33.312 -12.391 1 97.5 202 SER B CA 1
ATOM 4451 C C . SER B 1 202 ? -4.625 -32.406 -12.883 1 97.5 202 SER B C 1
ATOM 4453 O O . SER B 1 202 ? -4.789 -31.688 -13.875 1 97.5 202 SER B O 1
ATOM 4455 N N . THR B 1 203 ? -3.51 -32.5 -12.172 1 98.12 203 THR B N 1
ATOM 4456 C CA . THR B 1 203 ? -2.348 -31.703 -12.578 1 98.12 203 THR B CA 1
ATOM 4457 C C . THR B 1 203 ? -1.846 -32.156 -13.945 1 98.12 203 THR B C 1
ATOM 4459 O O . THR B 1 203 ? -1.514 -31.312 -14.789 1 98.12 203 THR B O 1
ATOM 4462 N N . LEU B 1 204 ? -1.839 -33.438 -14.148 1 98.62 204 LEU B N 1
ATOM 4463 C CA . LEU B 1 204 ? -1.387 -34 -15.43 1 98.62 204 LEU B CA 1
ATOM 4464 C C . LEU B 1 204 ? -2.283 -33.5 -16.562 1 98.62 204 LEU B C 1
ATOM 4466 O O . LEU B 1 204 ? -1.789 -33.062 -17.609 1 98.62 204 LEU B O 1
ATOM 4470 N N . ARG B 1 205 ? -3.564 -33.625 -16.391 1 98.5 205 ARG B N 1
ATOM 4471 C CA . ARG B 1 205 ? -4.477 -33.219 -17.453 1 98.5 205 ARG B CA 1
ATOM 4472 C C . ARG B 1 205 ? -4.355 -31.734 -17.734 1 98.5 205 ARG B C 1
ATOM 4474 O O . ARG B 1 205 ? -4.465 -31.312 -18.891 1 98.5 205 ARG B O 1
ATOM 4481 N N . ALA B 1 206 ? -4.168 -30.906 -16.703 1 98.38 206 ALA B N 1
ATOM 4482 C CA . ALA B 1 206 ? -3.926 -29.484 -16.906 1 98.38 206 ALA B CA 1
ATOM 4483 C C . ALA B 1 206 ? -2.688 -29.25 -17.766 1 98.38 206 ALA B C 1
ATOM 4485 O O . ALA B 1 206 ? -2.699 -28.422 -18.672 1 98.38 206 ALA B O 1
ATOM 4486 N N . ALA B 1 207 ? -1.653 -30 -17.5 1 98.19 207 ALA B N 1
ATOM 4487 C CA . ALA B 1 207 ? -0.419 -29.906 -18.266 1 98.19 207 ALA B CA 1
ATOM 4488 C C . ALA B 1 207 ? -0.658 -30.297 -19.734 1 98.19 207 ALA B C 1
ATOM 4490 O O . ALA B 1 207 ? -0.145 -29.641 -20.641 1 98.19 207 ALA B O 1
ATOM 4491 N N . GLU B 1 208 ? -1.413 -31.344 -19.906 1 98.5 208 GLU B N 1
ATOM 4492 C CA . GLU B 1 208 ? -1.738 -31.797 -21.266 1 98.5 208 GLU B CA 1
ATOM 4493 C C . GLU B 1 208 ? -2.512 -30.719 -22.016 1 98.5 208 GLU B C 1
ATOM 4495 O O . GLU B 1 208 ? -2.203 -30.422 -23.172 1 98.5 208 GLU B O 1
ATOM 4500 N N . MET B 1 209 ? -3.496 -30.141 -21.375 1 98.12 209 MET B N 1
ATOM 4501 C CA . MET B 1 209 ? -4.301 -29.109 -22.016 1 98.12 209 MET B CA 1
ATOM 4502 C C . MET B 1 209 ? -3.441 -27.906 -22.375 1 98.12 209 MET B C 1
ATOM 4504 O O . MET B 1 209 ? -3.623 -27.297 -23.438 1 98.12 209 MET B O 1
ATOM 4508 N N . PHE B 1 210 ? -2.561 -27.562 -21.469 1 97.31 210 PHE B N 1
ATOM 4509 C CA . PHE B 1 210 ? -1.648 -26.453 -21.734 1 97.31 210 PHE B CA 1
ATOM 4510 C C . PHE B 1 210 ? -0.802 -26.734 -22.969 1 97.31 210 PHE B C 1
ATOM 4512 O O . PHE B 1 210 ? -0.69 -25.891 -23.859 1 97.31 210 PHE B O 1
ATOM 4519 N N . ARG B 1 211 ? -0.247 -27.891 -23.062 1 96.31 211 ARG B N 1
ATOM 4520 C CA . ARG B 1 211 ? 0.607 -28.281 -24.172 1 96.31 211 ARG B CA 1
ATOM 4521 C C . ARG B 1 211 ? -0.178 -28.312 -25.484 1 96.31 211 ARG B C 1
ATOM 4523 O O . ARG B 1 211 ? 0.354 -27.984 -26.531 1 96.31 211 ARG B O 1
ATOM 4530 N N . GLU B 1 212 ? -1.363 -28.781 -25.406 1 97.62 212 GLU B N 1
ATOM 4531 C CA . GLU B 1 212 ? -2.223 -28.859 -26.578 1 97.62 212 GLU B CA 1
ATOM 4532 C C . GLU B 1 212 ? -2.512 -27.469 -27.141 1 97.62 212 GLU B C 1
ATOM 4534 O O . GLU B 1 212 ? -2.605 -27.281 -28.359 1 97.62 212 GLU B O 1
ATOM 4539 N N . THR B 1 213 ? -2.656 -26.516 -26.25 1 96.5 213 THR B N 1
ATOM 4540 C CA . THR B 1 213 ? -3.023 -25.172 -26.656 1 96.5 213 THR B CA 1
ATOM 4541 C C . THR B 1 213 ? -1.781 -24.344 -27 1 96.5 213 THR B C 1
ATOM 4543 O O . THR B 1 213 ? -1.825 -23.484 -27.891 1 96.5 213 THR B O 1
ATOM 4546 N N . TYR B 1 214 ? -0.688 -24.641 -26.297 1 95 214 TYR B N 1
ATOM 4547 C CA . TYR B 1 214 ? 0.567 -23.922 -26.5 1 95 214 TYR B CA 1
ATOM 4548 C C . TYR B 1 214 ? 1.722 -24.906 -26.703 1 95 214 TYR B C 1
ATOM 4550 O O . TYR B 1 214 ? 2.631 -24.969 -25.875 1 95 214 TYR B O 1
ATOM 4558 N N . PRO B 1 215 ? 1.843 -25.469 -27.844 1 95.25 215 PRO B N 1
ATOM 4559 C CA . PRO B 1 215 ? 2.793 -26.562 -28.062 1 95.25 215 PRO B CA 1
ATOM 4560 C C . PRO B 1 215 ? 4.246 -26.094 -28.078 1 95.25 215 PRO B C 1
ATOM 4562 O O . PRO B 1 215 ? 5.156 -26.875 -27.812 1 95.25 215 PRO B O 1
ATOM 4565 N N . ASP B 1 216 ? 4.508 -24.828 -28.359 1 94.19 216 ASP B N 1
ATOM 4566 C CA . ASP B 1 216 ? 5.879 -24.359 -28.531 1 94.19 216 ASP B CA 1
ATOM 4567 C C . ASP B 1 216 ? 6.406 -23.734 -27.234 1 94.19 216 ASP B C 1
ATOM 4569 O O . ASP B 1 216 ? 7.602 -23.438 -27.125 1 94.19 216 ASP B O 1
ATOM 4573 N N . ASP B 1 217 ? 5.555 -23.578 -26.234 1 93.5 217 ASP B N 1
ATOM 4574 C CA . ASP B 1 217 ? 5.949 -22.922 -25 1 93.5 217 ASP B CA 1
ATOM 4575 C C . ASP B 1 217 ? 6.543 -23.922 -24.016 1 93.5 217 ASP B C 1
ATOM 4577 O O . ASP B 1 217 ? 6.238 -25.125 -24.062 1 93.5 217 ASP B O 1
ATOM 4581 N N . ASP B 1 218 ? 7.445 -23.391 -23.141 1 95.25 218 ASP B N 1
ATOM 4582 C CA . ASP B 1 218 ? 7.875 -24.203 -22 1 95.25 218 ASP B CA 1
ATOM 4583 C C . ASP B 1 218 ? 6.707 -24.484 -21.062 1 95.25 218 ASP B C 1
ATOM 4585 O O . ASP B 1 218 ? 5.719 -23.734 -21.047 1 95.25 218 ASP B O 1
ATOM 4589 N N . LEU B 1 219 ? 6.84 -25.594 -20.391 1 96.25 219 LEU B N 1
ATOM 4590 C CA . LEU B 1 219 ? 5.754 -26.031 -19.516 1 96.25 219 LEU B CA 1
ATOM 4591 C C . LEU B 1 219 ? 6.113 -25.812 -18.047 1 96.25 219 LEU B C 1
ATOM 4593 O O . LEU B 1 219 ? 7.039 -26.453 -17.531 1 96.25 219 LEU B O 1
ATOM 4597 N N . THR B 1 220 ? 5.477 -24.875 -17.406 1 96.06 220 THR B N 1
ATOM 4598 C CA . THR B 1 220 ? 5.574 -24.719 -15.969 1 96.06 220 THR B CA 1
ATOM 4599 C C . THR B 1 220 ? 4.309 -25.219 -15.281 1 96.06 220 THR B C 1
ATOM 4601 O O . THR B 1 220 ? 3.211 -24.719 -15.555 1 96.06 220 THR B O 1
ATOM 4604 N N . VAL B 1 221 ? 4.469 -26.125 -14.375 1 96.81 221 VAL B N 1
ATOM 4605 C CA . VAL B 1 221 ? 3.309 -26.766 -13.766 1 96.81 221 VAL B CA 1
ATOM 4606 C C . VAL B 1 221 ? 3.262 -26.453 -12.273 1 96.81 221 VAL B C 1
ATOM 4608 O O . VAL B 1 221 ? 4.273 -26.578 -11.578 1 96.81 221 VAL B O 1
ATOM 4611 N N . LEU B 1 222 ? 2.104 -25.969 -11.852 1 96.38 222 LEU B N 1
ATOM 4612 C CA . LEU B 1 222 ? 1.823 -25.859 -10.422 1 96.38 222 LEU B CA 1
ATOM 4613 C C . LEU B 1 222 ? 1.423 -27.203 -9.844 1 96.38 222 LEU B C 1
ATOM 4615 O O . LEU B 1 222 ? 0.511 -27.859 -10.352 1 96.38 222 LEU B O 1
ATOM 4619 N N . THR B 1 223 ? 2.023 -27.625 -8.742 1 96.19 223 THR B N 1
ATOM 4620 C CA . THR B 1 223 ? 1.857 -29.016 -8.367 1 96.19 223 THR B CA 1
ATOM 4621 C C . THR B 1 223 ? 1.236 -29.141 -6.98 1 96.19 223 THR B C 1
ATOM 4623 O O . THR B 1 223 ? 1.193 -30.234 -6.406 1 96.19 223 THR B O 1
ATOM 4626 N N . ASP B 1 224 ? 0.72 -28.062 -6.445 1 94.75 224 ASP B N 1
ATOM 4627 C CA . ASP B 1 224 ? 0.325 -28.125 -5.039 1 94.75 224 ASP B CA 1
ATOM 4628 C C . ASP B 1 224 ? -1.193 -28.188 -4.898 1 94.75 224 ASP B C 1
ATOM 4630 O O . ASP B 1 224 ? -1.722 -28.141 -3.785 1 94.75 224 ASP B O 1
ATOM 4634 N N . TYR B 1 225 ? -1.939 -28.297 -5.996 1 96 225 TYR B N 1
ATOM 4635 C CA . TYR B 1 225 ? -3.396 -28.25 -5.934 1 96 225 TYR B CA 1
ATOM 4636 C C . TYR B 1 225 ? -3.947 -29.406 -5.113 1 96 225 TYR B C 1
ATOM 4638 O O . TYR B 1 225 ? -4.824 -29.219 -4.27 1 96 225 TYR B O 1
ATOM 4646 N N . PHE B 1 226 ? -3.418 -30.656 -5.285 1 96.12 226 PHE B N 1
ATOM 4647 C CA . PHE B 1 226 ? -3.934 -31.844 -4.637 1 96.12 226 PHE B CA 1
ATOM 4648 C C . PHE B 1 226 ? -3.023 -32.281 -3.49 1 96.12 226 PHE B C 1
ATOM 4650 O O . PHE B 1 226 ? -3.17 -33.375 -2.953 1 96.12 226 PHE B O 1
ATOM 4657 N N . GLY B 1 227 ? -2.053 -31.5 -3.191 1 94.44 227 GLY B N 1
ATOM 4658 C CA . GLY B 1 227 ? -1.121 -31.828 -2.121 1 94.44 227 GLY B CA 1
ATOM 4659 C C . GLY B 1 227 ? -0.16 -32.938 -2.479 1 94.44 227 GLY B C 1
ATOM 4660 O O . GLY B 1 227 ? 0.316 -33.656 -1.601 1 94.44 227 GLY B O 1
ATOM 4661 N N . ARG B 1 228 ? 0.017 -33.125 -3.727 1 96.56 228 ARG B N 1
ATOM 4662 C CA . ARG B 1 228 ? 0.891 -34.188 -4.266 1 96.56 228 ARG B CA 1
ATOM 4663 C C . ARG B 1 228 ? 1.999 -33.562 -5.121 1 96.56 228 ARG B C 1
ATOM 4665 O O . ARG B 1 228 ? 2.18 -33.969 -6.277 1 96.56 228 ARG B O 1
ATOM 4672 N N . GLU B 1 229 ? 2.785 -32.688 -4.508 1 97.56 229 GLU B N 1
ATOM 4673 C CA . GLU B 1 229 ? 3.748 -31.891 -5.258 1 97.56 229 GLU B CA 1
ATOM 4674 C C . GLU B 1 229 ? 4.742 -32.781 -6.004 1 97.56 229 GLU B C 1
ATOM 4676 O O . GLU B 1 229 ? 4.992 -32.562 -7.195 1 97.56 229 GLU B O 1
ATOM 4681 N N . ILE B 1 230 ? 5.277 -33.781 -5.355 1 98.44 230 ILE B N 1
ATOM 4682 C CA . ILE B 1 230 ? 6.301 -34.656 -5.941 1 98.44 230 ILE B CA 1
ATOM 4683 C C . ILE B 1 230 ? 5.66 -35.594 -6.941 1 98.44 230 ILE B C 1
ATOM 4685 O O . ILE B 1 230 ? 6.09 -35.688 -8.094 1 98.44 230 ILE B O 1
ATOM 4689 N N . ALA B 1 231 ? 4.621 -36.281 -6.516 1 98.56 231 ALA B N 1
ATOM 4690 C CA . ALA B 1 231 ? 3.949 -37.281 -7.359 1 98.56 231 ALA B CA 1
ATOM 4691 C C . ALA B 1 231 ? 3.438 -36.625 -8.648 1 98.56 231 ALA B C 1
ATOM 4693 O O . ALA B 1 231 ? 3.643 -37.156 -9.742 1 98.56 231 ALA B O 1
ATOM 4694 N N . ASP B 1 232 ? 2.754 -35.5 -8.547 1 98.31 232 ASP B N 1
ATOM 4695 C CA . ASP B 1 232 ? 2.203 -34.812 -9.703 1 98.31 232 ASP B CA 1
ATOM 4696 C C . ASP B 1 232 ? 3.314 -34.312 -10.625 1 98.31 232 ASP B C 1
ATOM 4698 O O . ASP B 1 232 ? 3.201 -34.375 -11.844 1 98.31 232 ASP B O 1
ATOM 4702 N N . GLY B 1 233 ? 4.383 -33.75 -10.023 1 98.44 233 GLY B N 1
ATOM 4703 C CA . GLY B 1 233 ? 5.52 -33.312 -10.82 1 98.44 233 GLY B CA 1
ATOM 4704 C C . GLY B 1 233 ? 6.145 -34.438 -11.633 1 98.44 233 GLY B C 1
ATOM 4705 O O . GLY B 1 233 ? 6.398 -34.281 -12.828 1 98.44 233 GLY B O 1
ATOM 4706 N N . LEU B 1 234 ? 6.332 -35.562 -10.961 1 98.81 234 LEU B N 1
ATOM 4707 C CA . LEU B 1 234 ? 6.941 -36.719 -11.625 1 98.81 234 LEU B CA 1
ATOM 4708 C C . LEU B 1 234 ? 6.023 -37.25 -12.711 1 98.81 234 LEU B C 1
ATOM 4710 O O . LEU B 1 234 ? 6.492 -37.688 -13.773 1 98.81 234 LEU B O 1
ATOM 4714 N N . GLU B 1 235 ? 4.75 -37.281 -12.414 1 98.75 235 GLU B N 1
ATOM 4715 C CA . GLU B 1 235 ? 3.787 -37.781 -13.398 1 98.75 235 GLU B CA 1
ATOM 4716 C C . GLU B 1 235 ? 3.85 -36.938 -14.68 1 98.75 235 GLU B C 1
ATOM 4718 O O . GLU B 1 235 ? 3.814 -37.469 -15.781 1 98.75 235 GLU B O 1
ATOM 4723 N N . VAL B 1 236 ? 3.943 -35.594 -14.547 1 98.75 236 VAL B N 1
ATOM 4724 C CA . VAL B 1 236 ? 4.016 -34.719 -15.695 1 98.75 236 VAL B CA 1
ATOM 4725 C C . VAL B 1 236 ? 5.316 -34.969 -16.453 1 98.75 236 VAL B C 1
ATOM 4727 O O . VAL B 1 236 ? 5.316 -35.031 -17.688 1 98.75 236 VAL B O 1
ATOM 4730 N N . CYS B 1 237 ? 6.422 -35.125 -15.758 1 98.75 237 CYS B N 1
ATOM 4731 C CA . CYS B 1 237 ? 7.711 -35.344 -16.391 1 98.75 237 CYS B CA 1
ATOM 4732 C C . CYS B 1 237 ? 7.699 -36.656 -17.172 1 98.75 237 CYS B C 1
ATOM 4734 O O . CYS B 1 237 ? 8.242 -36.75 -18.281 1 98.75 237 CYS B O 1
ATOM 4736 N N . ARG B 1 238 ? 7.098 -37.688 -16.594 1 98.81 238 ARG B N 1
ATOM 4737 C CA . ARG B 1 238 ? 7.027 -39 -17.25 1 98.81 238 ARG B CA 1
ATOM 4738 C C . ARG B 1 238 ? 6.156 -38.906 -18.5 1 98.81 238 ARG B C 1
ATOM 4740 O O . ARG B 1 238 ? 6.406 -39.625 -19.469 1 98.81 238 ARG B O 1
ATOM 4747 N N . ARG B 1 239 ? 5.121 -38.094 -18.453 1 98.75 239 ARG B N 1
ATOM 4748 C CA . ARG B 1 239 ? 4.234 -37.906 -19.609 1 98.75 239 ARG B CA 1
ATOM 4749 C C . ARG B 1 239 ? 4.941 -37.188 -20.75 1 98.75 239 ARG B C 1
ATOM 4751 O O . ARG B 1 239 ? 4.664 -37.438 -21.922 1 98.75 239 ARG B O 1
ATOM 4758 N N . PHE B 1 240 ? 5.84 -36.25 -20.391 1 98.44 240 PHE B N 1
ATOM 4759 C CA . PHE B 1 240 ? 6.555 -35.469 -21.391 1 98.44 240 PHE B CA 1
ATOM 4760 C C . PHE B 1 240 ? 8.062 -35.594 -21.203 1 98.44 240 PHE B C 1
ATOM 4762 O O . PHE B 1 240 ? 8.75 -34.594 -20.984 1 98.44 240 PHE B O 1
ATOM 4769 N N . PRO B 1 241 ? 8.617 -36.781 -21.359 1 98.06 241 PRO B N 1
ATOM 4770 C CA . PRO B 1 241 ? 10.023 -37.031 -21.031 1 98.06 241 PRO B CA 1
ATOM 4771 C C . PRO B 1 241 ? 10.984 -36.219 -21.906 1 98.06 241 PRO B C 1
ATOM 4773 O O . PRO B 1 241 ? 12.055 -35.812 -21.438 1 98.06 241 PRO B O 1
ATOM 4776 N N . ASP B 1 242 ? 10.648 -36 -23.141 1 98.06 242 ASP B N 1
ATOM 4777 C CA . ASP B 1 242 ? 11.523 -35.219 -24.016 1 98.06 242 ASP B CA 1
ATOM 4778 C C . ASP B 1 242 ? 11.641 -33.781 -23.578 1 98.06 242 ASP B C 1
ATOM 4780 O O . ASP B 1 242 ? 12.727 -33.188 -23.609 1 98.06 242 ASP B O 1
ATOM 4784 N N . LEU B 1 243 ? 10.469 -33.188 -23.203 1 98.19 243 LEU B N 1
ATOM 4785 C CA . LEU B 1 243 ? 10.477 -31.844 -22.688 1 98.19 243 LEU B CA 1
ATOM 4786 C C . LEU B 1 243 ? 11.297 -31.75 -21.391 1 98.19 243 LEU B C 1
ATOM 4788 O O . LEU B 1 243 ? 12.031 -30.781 -21.188 1 98.19 243 LEU B O 1
ATOM 4792 N N . ALA B 1 244 ? 11.102 -32.688 -20.547 1 98.56 244 ALA B N 1
ATOM 4793 C CA . ALA B 1 244 ? 11.836 -32.75 -19.281 1 98.56 244 ALA B CA 1
ATOM 4794 C C . ALA B 1 244 ? 13.336 -32.844 -19.531 1 98.56 244 ALA B C 1
ATOM 4796 O O . ALA B 1 244 ? 14.125 -32.156 -18.891 1 98.56 244 ALA B O 1
ATOM 4797 N N . ALA B 1 245 ? 13.703 -33.688 -20.469 1 98.19 245 ALA B N 1
ATOM 4798 C CA . ALA B 1 245 ? 15.117 -33.906 -20.781 1 98.19 245 ALA B CA 1
ATOM 4799 C C . ALA B 1 245 ? 15.734 -32.656 -21.375 1 98.19 245 ALA B C 1
ATOM 4801 O O . ALA B 1 245 ? 16.922 -32.375 -21.203 1 98.19 245 ALA B O 1
ATOM 4802 N N . ALA B 1 246 ? 14.922 -31.906 -22.047 1 98.19 246 ALA B N 1
ATOM 4803 C CA . ALA B 1 246 ? 15.398 -30.688 -22.703 1 98.19 246 ALA B CA 1
ATOM 4804 C C . ALA B 1 246 ? 15.43 -29.516 -21.734 1 98.19 246 ALA B C 1
ATOM 4806 O O . ALA B 1 246 ? 15.883 -28.422 -22.078 1 98.19 246 ALA B O 1
ATOM 4807 N N . GLY B 1 247 ? 14.977 -29.719 -20.516 1 97.88 247 GLY B N 1
ATOM 4808 C CA . GLY B 1 247 ? 14.938 -28.641 -19.547 1 97.88 247 GLY B CA 1
ATOM 4809 C C . GLY B 1 247 ? 13.805 -27.656 -19.781 1 97.88 247 GLY B C 1
ATOM 4810 O O . GLY B 1 247 ? 13.898 -26.5 -19.391 1 97.88 247 GLY B O 1
ATOM 4811 N N . ARG B 1 248 ? 12.766 -28.109 -20.438 1 97.69 248 ARG B N 1
ATOM 4812 C CA . ARG B 1 248 ? 11.664 -27.234 -20.828 1 97.69 248 ARG B CA 1
ATOM 4813 C C . ARG B 1 248 ? 10.445 -27.453 -19.922 1 97.69 248 ARG B C 1
ATOM 4815 O O . ARG B 1 248 ? 9.352 -26.984 -20.234 1 97.69 248 ARG B O 1
ATOM 4822 N N . ILE B 1 249 ? 10.602 -28.203 -18.812 1 98 249 ILE B N 1
ATOM 4823 C CA . ILE B 1 249 ? 9.578 -28.359 -17.781 1 98 249 ILE B CA 1
ATOM 4824 C C . ILE B 1 249 ? 10.07 -27.719 -16.484 1 98 249 ILE B C 1
ATOM 4826 O O . ILE B 1 249 ? 11.227 -27.875 -16.094 1 98 249 ILE B O 1
ATOM 4830 N N . SER B 1 250 ? 9.227 -26.938 -15.867 1 97.88 250 SER B N 1
ATOM 4831 C CA . SER B 1 250 ? 9.438 -26.438 -14.516 1 97.88 250 SER B CA 1
ATOM 4832 C C . SER B 1 250 ? 8.297 -26.844 -13.586 1 97.88 250 SER B C 1
ATOM 4834 O O . SER B 1 250 ? 7.133 -26.844 -13.992 1 97.88 250 SER B O 1
ATOM 4836 N N . VAL B 1 251 ? 8.641 -27.203 -12.383 1 98 251 VAL B N 1
ATOM 4837 C CA . VAL B 1 251 ? 7.652 -27.406 -11.328 1 98 251 VAL B CA 1
ATOM 4838 C C . VAL B 1 251 ? 7.629 -26.203 -10.406 1 98 251 VAL B C 1
ATOM 4840 O O . VAL B 1 251 ? 8.672 -25.75 -9.914 1 98 251 VAL B O 1
ATOM 4843 N N . ARG B 1 252 ? 6.461 -25.641 -10.234 1 96.81 252 ARG B N 1
ATOM 4844 C CA . ARG B 1 252 ? 6.32 -24.5 -9.32 1 96.81 252 ARG B CA 1
ATOM 4845 C C . ARG B 1 252 ? 5.809 -24.969 -7.957 1 96.81 252 ARG B C 1
ATOM 4847 O O . ARG B 1 252 ? 4.75 -25.594 -7.863 1 96.81 252 ARG B O 1
ATOM 4854 N N . LEU B 1 253 ? 6.582 -24.641 -6.98 1 96.12 253 LEU B N 1
ATOM 4855 C CA . LEU B 1 253 ? 6.219 -24.93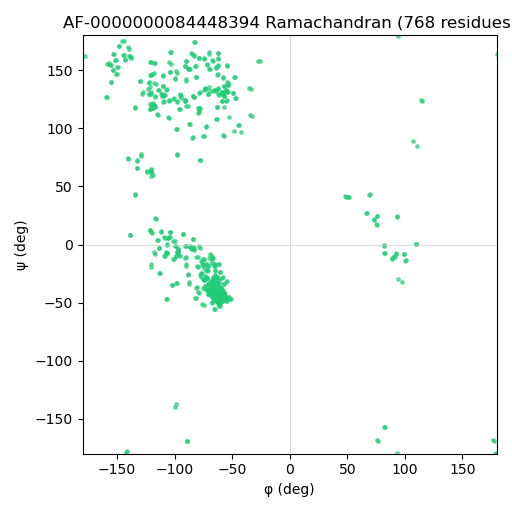8 -5.598 1 96.12 253 LEU B CA 1
ATOM 4856 C C . LEU B 1 253 ? 5.559 -23.734 -4.941 1 96.12 253 LEU B C 1
ATOM 4858 O O . LEU B 1 253 ? 6.16 -22.656 -4.855 1 96.12 253 LEU B O 1
ATOM 4862 N N . ASP B 1 254 ? 4.344 -23.844 -4.562 1 94 254 ASP B N 1
ATOM 4863 C CA . ASP B 1 254 ? 3.555 -22.875 -3.816 1 94 254 ASP B CA 1
ATOM 4864 C C . ASP B 1 254 ? 2.785 -23.531 -2.68 1 94 254 ASP B C 1
ATOM 4866 O O . ASP B 1 254 ? 1.598 -23.266 -2.484 1 94 254 ASP B O 1
ATOM 4870 N N . THR B 1 255 ? 3.473 -24.391 -2.031 1 91.25 255 THR B N 1
ATOM 4871 C CA . THR B 1 255 ? 2.881 -25.188 -0.957 1 91.25 255 THR B CA 1
ATOM 4872 C C . THR B 1 255 ? 2.289 -24.281 0.119 1 91.25 255 THR B C 1
ATOM 4874 O O . THR B 1 255 ? 2.924 -23.297 0.535 1 91.25 255 THR B O 1
ATOM 4877 N N . HIS B 1 256 ? 1.141 -24.641 0.541 1 86.06 256 HIS B N 1
ATOM 4878 C CA . HIS B 1 256 ? 0.41 -23.891 1.56 1 86.06 256 HIS B CA 1
ATOM 4879 C C . HIS B 1 256 ? 1.22 -23.781 2.846 1 86.06 256 HIS B C 1
ATOM 4881 O O . HIS B 1 256 ? 1.875 -24.734 3.258 1 86.06 256 HIS B O 1
ATOM 4887 N N . GLY B 1 257 ? 1.107 -22.672 3.492 1 88.19 257 GLY B N 1
ATOM 4888 C CA . GLY B 1 257 ? 1.895 -22.406 4.684 1 88.19 257 GLY B CA 1
ATOM 4889 C C . GLY B 1 257 ? 1.53 -23.297 5.852 1 88.19 257 GLY B C 1
ATOM 4890 O O . GLY B 1 257 ? 2.307 -23.438 6.801 1 88.19 257 GLY B O 1
ATOM 4891 N N . GLY B 1 258 ? 0.417 -24.047 5.758 1 88.56 258 GLY B N 1
ATOM 4892 C CA . GLY B 1 258 ? -0.043 -24.844 6.875 1 88.56 258 GLY B CA 1
ATOM 4893 C C . GLY B 1 258 ? 0.311 -26.312 6.734 1 88.56 258 GLY B C 1
ATOM 4894 O O . GLY B 1 258 ? -0.008 -27.125 7.609 1 88.56 258 GLY B O 1
ATOM 4895 N N . ARG B 1 259 ? 1.015 -26.641 5.695 1 93 259 ARG B N 1
ATOM 4896 C CA . ARG B 1 259 ? 1.349 -28.047 5.527 1 93 259 ARG B CA 1
ATOM 4897 C C . ARG B 1 259 ? 2.75 -28.219 4.945 1 93 259 ARG B C 1
ATOM 4899 O O . ARG B 1 259 ? 3.285 -27.297 4.332 1 93 259 ARG B O 1
ATOM 4906 N N . TYR B 1 260 ? 3.285 -29.422 5.164 1 96.38 260 TYR B N 1
ATOM 4907 C CA . TYR B 1 260 ? 4.566 -29.797 4.574 1 96.38 260 TYR B CA 1
ATOM 4908 C C . TYR B 1 260 ? 4.391 -30.266 3.135 1 96.38 260 TYR B C 1
ATOM 4910 O O . TYR B 1 260 ? 3.311 -30.719 2.748 1 96.38 260 TYR B O 1
ATOM 4918 N N . LEU B 1 261 ? 5.473 -30.094 2.361 1 96.88 261 LEU B N 1
ATOM 4919 C CA . LEU B 1 261 ? 5.531 -30.75 1.058 1 96.88 261 LEU B CA 1
ATOM 4920 C C . LEU B 1 261 ? 5.301 -32.25 1.19 1 96.88 261 LEU B C 1
ATOM 4922 O O . LEU B 1 261 ? 5.66 -32.844 2.207 1 96.88 261 LEU B O 1
ATOM 4926 N N . GLU B 1 262 ? 4.797 -32.781 0.086 1 96.06 262 GLU B N 1
ATOM 4927 C CA . GLU B 1 262 ? 4.582 -34.219 0.015 1 96.06 262 GLU B CA 1
ATOM 4928 C C . GLU B 1 262 ? 5.805 -35 0.513 1 96.06 262 GLU B C 1
ATOM 4930 O O . GLU B 1 262 ? 6.938 -34.688 0.138 1 96.06 262 GLU B O 1
ATOM 4935 N N . THR B 1 263 ? 5.586 -35.938 1.503 1 95.88 263 THR B N 1
ATOM 4936 C CA . THR B 1 263 ? 6.551 -36.875 2.041 1 95.88 263 THR B CA 1
ATOM 4937 C C . THR B 1 263 ? 7.426 -36.219 3.105 1 95.88 263 THR B C 1
ATOM 4939 O O . THR B 1 263 ? 8.32 -36.875 3.666 1 95.88 263 THR B O 1
ATOM 4942 N N . LEU B 1 264 ? 7.262 -34.938 3.396 1 97.31 264 LEU B N 1
ATOM 4943 C CA . LEU B 1 264 ? 8.07 -34.281 4.41 1 97.31 264 LEU B CA 1
ATOM 4944 C C . LEU B 1 264 ? 7.324 -34.188 5.738 1 97.31 264 LEU B C 1
ATOM 4946 O O . LEU B 1 264 ? 6.09 -34.156 5.758 1 97.31 264 LEU B O 1
ATOM 4950 N N . ASP B 1 265 ? 7.969 -34.219 6.754 1 97.62 265 ASP B N 1
ATOM 4951 C CA . ASP B 1 265 ? 7.613 -33.906 8.133 1 97.62 265 ASP B CA 1
ATOM 4952 C C . ASP B 1 265 ? 8.789 -33.281 8.875 1 97.62 265 ASP B C 1
ATOM 4954 O O . ASP B 1 265 ? 9.836 -33.031 8.273 1 97.62 265 ASP B O 1
ATOM 4958 N N . PRO B 1 266 ? 8.547 -32.875 10.086 1 95.56 266 PRO B N 1
ATOM 4959 C CA . PRO B 1 266 ? 9.656 -32.219 10.766 1 95.56 266 PRO B CA 1
ATOM 4960 C C . PRO B 1 266 ? 10.953 -33 10.727 1 95.56 266 PRO B C 1
ATOM 4962 O O . PRO B 1 266 ? 12.008 -32.469 10.383 1 95.56 266 PRO B O 1
ATOM 4965 N N . GLY B 1 267 ? 10.883 -34.25 11.016 1 96.88 267 GLY B N 1
ATOM 4966 C CA . GLY B 1 267 ? 12.062 -35.094 11.031 1 96.88 267 GLY B CA 1
ATOM 4967 C C . GLY B 1 267 ? 12.734 -35.188 9.672 1 96.88 267 GLY B C 1
ATOM 4968 O O . GLY B 1 267 ? 13.953 -35.031 9.562 1 96.88 267 GLY B O 1
ATOM 4969 N N . GLU B 1 268 ? 11.938 -35.469 8.672 1 97.81 268 GLU B N 1
ATOM 4970 C CA . GLU B 1 268 ? 12.492 -35.625 7.332 1 97.81 268 GLU B CA 1
ATOM 4971 C C . GLU B 1 268 ? 13.023 -34.281 6.797 1 97.81 268 GLU B C 1
ATOM 4973 O O . GLU B 1 268 ? 13.984 -34.281 6.023 1 97.81 268 GLU B O 1
ATOM 4978 N N . SER B 1 269 ? 12.406 -33.188 7.172 1 97.62 269 SER B N 1
ATOM 4979 C CA . SER B 1 269 ? 12.891 -31.875 6.754 1 97.62 269 SER B CA 1
ATOM 4980 C C . SER B 1 269 ? 14.305 -31.625 7.262 1 97.62 269 SER B C 1
ATOM 4982 O O . SER B 1 269 ? 15.156 -31.141 6.52 1 97.62 269 SER B O 1
ATOM 4984 N N . TYR B 1 270 ? 14.523 -32 8.484 1 96.12 270 TYR B N 1
ATOM 4985 C CA . TYR B 1 270 ? 15.859 -31.875 9.047 1 96.12 270 TYR B CA 1
ATOM 4986 C C . TYR B 1 270 ? 16.844 -32.781 8.32 1 96.12 270 TYR B C 1
ATOM 4988 O O . TYR B 1 270 ? 17.969 -32.375 8.016 1 96.12 270 TYR B O 1
ATOM 4996 N N . ALA B 1 271 ? 16.422 -33.938 8.07 1 97.06 271 ALA B N 1
ATOM 4997 C CA . ALA B 1 271 ? 17.297 -34.938 7.438 1 97.06 271 ALA B CA 1
ATOM 4998 C C . ALA B 1 271 ? 17.688 -34.5 6.031 1 97.06 271 ALA B C 1
ATOM 5000 O O . ALA B 1 271 ? 18.859 -34.656 5.637 1 97.06 271 ALA B O 1
ATOM 5001 N N . VAL B 1 272 ? 16.703 -34.031 5.285 1 97.44 272 VAL B N 1
ATOM 5002 C CA . VAL B 1 272 ? 16.953 -33.594 3.912 1 97.44 272 VAL B CA 1
ATOM 5003 C C . VAL B 1 272 ? 17.953 -32.438 3.898 1 97.44 272 VAL B C 1
ATOM 5005 O O . VAL B 1 272 ? 18.891 -32.438 3.088 1 97.44 272 VAL B O 1
ATOM 5008 N N . LEU B 1 273 ? 17.766 -31.5 4.742 1 95.88 273 LEU B N 1
ATOM 5009 C CA . LEU B 1 273 ? 18.672 -30.359 4.777 1 95.88 273 LEU B CA 1
ATOM 5010 C C . LEU B 1 273 ? 20.062 -30.766 5.234 1 95.88 273 LEU B C 1
ATOM 5012 O O . LEU B 1 273 ? 21.062 -30.266 4.715 1 95.88 273 LEU B O 1
ATOM 5016 N N . GLU B 1 274 ? 20.141 -31.672 6.176 1 94.31 274 GLU B N 1
ATOM 5017 C CA . GLU B 1 274 ? 21.438 -32.125 6.691 1 94.31 274 GLU B CA 1
ATOM 5018 C C . GLU B 1 274 ? 22.234 -32.844 5.617 1 94.31 274 GLU B C 1
ATOM 5020 O O . GLU B 1 274 ? 23.453 -32.719 5.531 1 94.31 274 GLU B O 1
ATOM 5025 N N . ARG B 1 275 ? 21.578 -33.625 4.848 1 95.12 275 ARG B N 1
ATOM 5026 C CA . ARG B 1 275 ? 22.312 -34.438 3.867 1 95.12 275 ARG B CA 1
ATOM 5027 C C . ARG B 1 275 ? 22.734 -33.562 2.67 1 95.12 275 ARG B C 1
ATOM 5029 O O . ARG B 1 275 ? 23.734 -33.844 2.021 1 95.12 275 ARG B O 1
ATOM 5036 N N . ASN B 1 276 ? 22 -32.531 2.389 1 96.31 276 ASN B N 1
ATOM 5037 C CA . ASN B 1 276 ? 22.312 -31.719 1.205 1 96.31 276 ASN B CA 1
ATOM 5038 C C . ASN B 1 276 ? 23.109 -30.484 1.561 1 96.31 276 ASN B C 1
ATOM 5040 O O . ASN B 1 276 ? 23.891 -29.984 0.746 1 96.31 276 ASN B O 1
ATOM 5044 N N . MET B 1 277 ? 22.875 -29.953 2.689 1 94.19 277 MET B N 1
ATOM 5045 C CA . MET B 1 277 ? 23.547 -28.75 3.152 1 94.19 277 MET B CA 1
ATOM 5046 C C . MET B 1 277 ? 23.875 -28.844 4.641 1 94.19 277 MET B C 1
ATOM 5048 O O . MET B 1 277 ? 23.312 -28.094 5.445 1 94.19 277 MET B O 1
ATOM 5052 N N . PRO B 1 278 ? 24.859 -29.656 4.836 1 90.38 278 PRO B N 1
ATOM 5053 C CA . PRO B 1 278 ? 25.219 -29.781 6.246 1 90.38 278 PRO B CA 1
ATOM 5054 C C . PRO B 1 278 ? 25.609 -28.453 6.883 1 90.38 278 PRO B C 1
ATOM 5056 O O . PRO B 1 278 ? 26.297 -27.641 6.262 1 90.38 278 PRO B O 1
ATOM 5059 N N . GLY B 1 279 ? 25.062 -28.141 8.031 1 87.31 279 GLY B N 1
ATOM 5060 C CA . GLY B 1 279 ? 25.453 -26.938 8.773 1 87.31 279 GLY B CA 1
ATOM 5061 C C . GLY B 1 279 ? 24.484 -25.797 8.586 1 87.31 279 GLY B C 1
ATOM 5062 O O . GLY B 1 279 ? 24.5 -24.828 9.359 1 87.31 279 GLY B O 1
ATOM 5063 N N . ALA B 1 280 ? 23.609 -25.938 7.566 1 87.44 280 ALA B N 1
ATOM 5064 C CA . ALA B 1 280 ? 22.688 -24.844 7.285 1 87.44 280 ALA B CA 1
ATOM 5065 C C . ALA B 1 280 ? 21.75 -24.609 8.469 1 87.44 280 ALA B C 1
ATOM 5067 O O . ALA B 1 280 ? 21.438 -23.453 8.797 1 87.44 280 ALA B O 1
ATOM 5068 N N . ILE B 1 281 ? 21.391 -25.625 9.18 1 87.12 281 ILE B N 1
ATOM 5069 C CA . ILE B 1 281 ? 20.406 -25.547 10.242 1 87.12 281 ILE B CA 1
ATOM 5070 C C . ILE B 1 281 ? 21.031 -24.922 11.484 1 87.12 281 ILE B C 1
ATOM 5072 O O . ILE B 1 281 ? 20.328 -24.391 12.352 1 87.12 281 ILE B O 1
ATOM 5076 N N . ARG B 1 282 ? 22.281 -24.812 11.578 1 85.25 282 ARG B N 1
ATOM 5077 C CA . ARG B 1 282 ? 22.953 -24.328 12.781 1 85.25 282 ARG B CA 1
ATOM 5078 C C . ARG B 1 282 ? 23.141 -22.812 12.719 1 85.25 282 ARG B C 1
ATOM 5080 O O . ARG B 1 282 ? 23.547 -22.188 13.703 1 85.25 282 ARG B O 1
ATOM 5087 N N . ARG B 1 283 ? 22.734 -22.203 11.688 1 82.44 283 ARG B N 1
ATOM 5088 C CA . ARG B 1 283 ? 23.094 -20.812 11.484 1 82.44 283 ARG B CA 1
ATOM 5089 C C . ARG B 1 283 ? 21.875 -19.906 11.531 1 82.44 283 ARG B C 1
ATOM 5091 O O . ARG B 1 283 ? 21.984 -18.703 11.328 1 82.44 283 ARG B O 1
ATOM 5098 N N . TYR B 1 284 ? 20.688 -20.578 11.844 1 82.81 284 TYR B N 1
ATOM 5099 C CA . TYR B 1 284 ? 19.516 -19.719 11.859 1 82.81 284 TYR B CA 1
ATOM 5100 C C . TYR B 1 284 ? 19.531 -18.797 13.07 1 82.81 284 TYR B C 1
ATOM 5102 O O . TYR B 1 284 ? 20.109 -19.125 14.102 1 82.81 284 TYR B O 1
ATOM 5110 N N . ARG B 1 285 ? 18.844 -17.594 13.016 1 81.06 285 ARG B N 1
ATOM 5111 C CA . ARG B 1 285 ? 18.891 -16.578 14.055 1 81.06 285 ARG B CA 1
ATOM 5112 C C . ARG B 1 285 ? 17.5 -16.297 14.625 1 81.06 285 ARG B C 1
ATOM 5114 O O . ARG B 1 285 ? 17.375 -15.688 15.688 1 81.06 285 ARG B O 1
ATOM 5121 N N . THR B 1 286 ? 16.469 -16.688 13.938 1 89.94 286 THR B N 1
ATOM 5122 C CA . THR B 1 286 ? 15.102 -16.438 14.383 1 89.94 286 THR B CA 1
ATOM 5123 C C . THR B 1 286 ? 14.219 -17.656 14.125 1 89.94 286 THR B C 1
ATOM 5125 O O . THR B 1 286 ? 14.57 -18.516 13.305 1 89.94 286 THR B O 1
ATOM 5128 N N . GLU B 1 287 ? 13.125 -17.672 14.789 1 92.56 287 GLU B N 1
ATOM 5129 C CA . GLU B 1 287 ? 12.156 -18.734 14.555 1 92.56 287 GLU B CA 1
ATOM 5130 C C . GLU B 1 287 ? 11.617 -18.688 13.125 1 92.56 287 GLU B C 1
ATOM 5132 O O . GLU B 1 287 ? 11.328 -19.719 12.531 1 92.56 287 GLU B O 1
ATOM 5137 N N . GLU B 1 288 ? 11.547 -17.562 12.656 1 93.62 288 GLU B N 1
ATOM 5138 C CA . GLU B 1 288 ? 11.094 -17.391 11.281 1 93.62 288 GLU B CA 1
ATOM 5139 C C . GLU B 1 288 ? 12.078 -18 10.289 1 93.62 288 GLU B C 1
ATOM 5141 O O . GLU B 1 288 ? 11.664 -18.672 9.336 1 93.62 288 GLU B O 1
ATOM 5146 N N . GLU B 1 289 ? 13.312 -17.797 10.508 1 94.56 289 GLU B N 1
ATOM 5147 C CA . GLU B 1 289 ? 14.328 -18.359 9.633 1 94.56 289 GLU B CA 1
ATOM 5148 C C . GLU B 1 289 ? 14.312 -19.891 9.703 1 94.56 289 GLU B C 1
ATOM 5150 O O . GLU B 1 289 ? 14.531 -20.562 8.695 1 94.56 289 GLU B O 1
ATOM 5155 N N . LEU B 1 290 ? 14.133 -20.359 10.914 1 95.25 290 LEU B N 1
ATOM 5156 C CA . LEU B 1 290 ? 14.016 -21.812 11.062 1 95.25 290 LEU B CA 1
ATOM 5157 C C . LEU B 1 290 ? 12.852 -22.344 10.242 1 95.25 290 LEU B C 1
ATOM 5159 O O . LEU B 1 290 ? 12.969 -23.406 9.609 1 95.25 290 LEU B O 1
ATOM 5163 N N . ARG B 1 291 ? 11.773 -21.672 10.219 1 95.56 291 ARG B N 1
ATOM 5164 C CA . ARG B 1 291 ? 10.617 -22.062 9.414 1 95.56 291 ARG B CA 1
ATOM 5165 C C . ARG B 1 291 ? 10.953 -22.047 7.93 1 95.56 291 ARG B C 1
ATOM 5167 O O . ARG B 1 291 ? 10.508 -22.922 7.184 1 95.56 291 ARG B O 1
ATOM 5174 N N . PHE B 1 292 ? 11.742 -21.094 7.496 1 96.88 292 PHE B N 1
ATOM 5175 C CA . PHE B 1 292 ? 12.148 -21.016 6.098 1 96.88 292 PHE B CA 1
ATOM 5176 C C . PHE B 1 292 ? 13.039 -22.203 5.73 1 96.88 292 PHE B C 1
ATOM 5178 O O . PHE B 1 292 ? 13.062 -22.641 4.578 1 96.88 292 PHE B O 1
ATOM 5185 N N . LEU B 1 293 ? 13.758 -22.719 6.73 1 96.94 293 LEU B N 1
ATOM 5186 C CA . LEU B 1 293 ? 14.711 -23.797 6.488 1 96.94 293 LEU B CA 1
ATOM 5187 C C . LEU B 1 293 ? 14.008 -25.141 6.441 1 96.94 293 LEU B C 1
ATOM 5189 O O . LEU B 1 293 ? 14.188 -25.906 5.492 1 96.94 293 LEU B O 1
ATOM 5193 N N . VAL B 1 294 ? 13.094 -25.312 7.5 1 96.94 294 VAL B N 1
ATOM 5194 C CA . VAL B 1 294 ? 12.641 -26.688 7.664 1 96.94 294 VAL B CA 1
ATOM 5195 C C . VAL B 1 294 ? 11.148 -26.719 7.965 1 96.94 294 VAL B C 1
ATOM 5197 O O . VAL B 1 294 ? 10.586 -27.766 8.273 1 96.94 294 VAL B O 1
ATOM 5200 N N . GLY B 1 295 ? 10.5 -25.672 7.887 1 96.31 295 GLY B N 1
ATOM 5201 C CA . GLY B 1 295 ? 9.102 -25.609 8.281 1 96.31 295 GLY B CA 1
ATOM 5202 C C . GLY B 1 295 ? 8.148 -25.938 7.152 1 96.31 295 GLY B C 1
ATOM 5203 O O . GLY B 1 295 ? 8.547 -26.531 6.148 1 96.31 295 GLY B O 1
ATOM 5204 N N . THR B 1 296 ? 6.785 -25.641 7.43 1 96.38 296 THR B N 1
ATOM 5205 C CA . THR B 1 296 ? 5.727 -25.828 6.441 1 96.38 296 THR B CA 1
ATOM 5206 C C . THR B 1 296 ? 5.84 -24.797 5.328 1 96.38 296 THR B C 1
ATOM 5208 O O . THR B 1 296 ? 6.609 -23.828 5.441 1 96.38 296 THR B O 1
ATOM 5211 N N . GLY B 1 297 ? 5.152 -25.031 4.242 1 95.88 297 GLY B N 1
ATOM 5212 C CA . GLY B 1 297 ? 5.238 -24.141 3.094 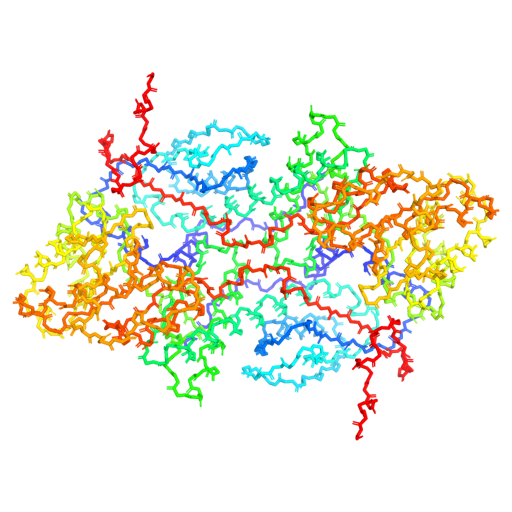1 95.88 297 GLY B CA 1
ATOM 5213 C C . GLY B 1 297 ? 6.453 -24.406 2.223 1 95.88 297 GLY B C 1
ATOM 5214 O O . GLY B 1 297 ? 6.934 -25.547 2.15 1 95.88 297 GLY B O 1
ATOM 5215 N N . VAL B 1 298 ? 6.848 -23.453 1.512 1 97.5 298 VAL B N 1
ATOM 5216 C CA . VAL B 1 298 ? 8.016 -23.594 0.646 1 97.5 298 VAL B CA 1
ATOM 5217 C C . VAL B 1 298 ? 9.289 -23.328 1.449 1 97.5 298 VAL B C 1
ATOM 5219 O O . VAL B 1 298 ? 9.742 -22.188 1.539 1 97.5 298 VAL B O 1
ATOM 5222 N N . SER B 1 299 ? 9.859 -24.344 1.993 1 97.62 299 SER B N 1
ATOM 5223 C CA . SER B 1 299 ? 11.094 -24.266 2.771 1 97.62 299 SER B CA 1
ATOM 5224 C C . SER B 1 299 ? 12.289 -24.75 1.957 1 97.62 299 SER B C 1
ATOM 5226 O O . SER B 1 299 ? 12.125 -25.312 0.871 1 97.62 299 SER B O 1
ATOM 5228 N N . ALA B 1 300 ? 13.5 -24.438 2.48 1 97.94 300 ALA B N 1
ATOM 5229 C CA . ALA B 1 300 ? 14.703 -24.953 1.835 1 97.94 300 ALA B CA 1
ATOM 5230 C C . ALA B 1 300 ? 14.672 -26.469 1.761 1 97.94 300 ALA B C 1
ATOM 5232 O O . ALA B 1 300 ? 15.047 -27.062 0.739 1 97.94 300 ALA B O 1
ATOM 5233 N N . ALA B 1 301 ? 14.227 -27.078 2.822 1 98.12 301 ALA B N 1
ATOM 5234 C CA . ALA B 1 301 ? 14.102 -28.531 2.855 1 98.12 301 ALA B CA 1
ATOM 5235 C C . ALA B 1 301 ? 13.148 -29.016 1.771 1 98.12 301 ALA B C 1
ATOM 5237 O O . ALA B 1 301 ? 13.406 -30.031 1.119 1 98.12 301 ALA B O 1
ATOM 5238 N N . ALA B 1 302 ? 12.031 -28.344 1.63 1 98.38 302 ALA B N 1
ATOM 5239 C CA . ALA B 1 302 ? 11.047 -28.719 0.618 1 98.38 302 ALA B CA 1
ATOM 5240 C C . ALA B 1 302 ? 11.648 -28.656 -0.782 1 98.38 302 ALA B C 1
ATOM 5242 O O . ALA B 1 302 ? 11.422 -29.547 -1.604 1 98.38 302 ALA B O 1
ATOM 5243 N N . ILE B 1 303 ? 12.414 -27.625 -1.068 1 98.5 303 ILE B N 1
ATOM 5244 C CA . ILE B 1 303 ? 13.016 -27.422 -2.379 1 98.5 303 ILE B CA 1
ATOM 5245 C C . ILE B 1 303 ? 14.055 -28.516 -2.635 1 98.5 303 ILE B C 1
ATOM 5247 O O . ILE B 1 303 ? 1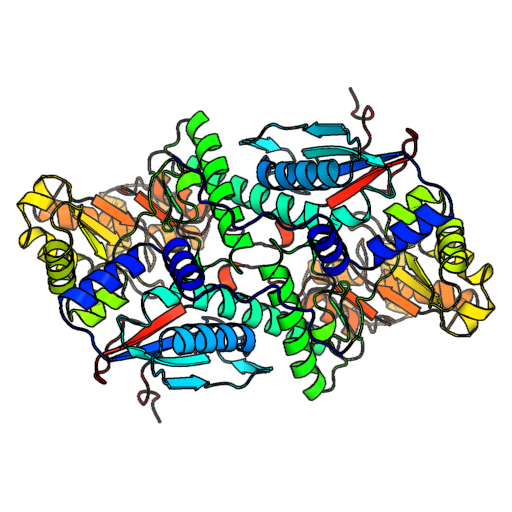4.094 -29.109 -3.717 1 98.5 303 ILE B O 1
ATOM 5251 N N . TRP B 1 304 ? 14.883 -28.797 -1.662 1 98.56 304 TRP B N 1
ATOM 5252 C CA . TRP B 1 304 ? 15.875 -29.859 -1.787 1 98.56 304 TRP B CA 1
ATOM 5253 C C . TRP B 1 304 ? 15.203 -31.219 -1.977 1 98.56 304 TRP B C 1
ATOM 5255 O O . TRP B 1 304 ? 15.664 -32.062 -2.762 1 98.56 304 TRP B O 1
ATOM 5265 N N . ARG B 1 305 ? 14.117 -31.438 -1.192 1 98.56 305 ARG B N 1
ATOM 5266 C CA . ARG B 1 305 ? 13.398 -32.688 -1.326 1 98.56 305 ARG B CA 1
ATOM 5267 C C . ARG B 1 305 ? 12.875 -32.875 -2.746 1 98.56 305 ARG B C 1
ATOM 5269 O O . ARG B 1 305 ? 12.938 -33.969 -3.301 1 98.56 305 ARG B O 1
ATOM 5276 N N . MET B 1 306 ? 12.281 -31.828 -3.307 1 98.75 306 MET B N 1
ATOM 5277 C CA . MET B 1 306 ? 11.812 -31.875 -4.688 1 98.75 306 MET B CA 1
ATOM 5278 C C . MET B 1 306 ? 12.961 -32.188 -5.641 1 98.75 306 MET B C 1
ATOM 5280 O O . MET B 1 306 ? 12.82 -33.031 -6.527 1 98.75 306 MET B O 1
ATOM 5284 N N . ARG B 1 307 ? 14.078 -31.531 -5.465 1 98.75 307 ARG B N 1
ATOM 5285 C CA . ARG B 1 307 ? 15.242 -31.781 -6.309 1 98.75 307 ARG B CA 1
ATOM 5286 C C . ARG B 1 307 ? 15.695 -33.219 -6.215 1 98.75 307 ARG B C 1
ATOM 5288 O O . ARG B 1 307 ? 15.977 -33.875 -7.234 1 98.75 307 ARG B O 1
ATOM 5295 N N . GLU B 1 308 ? 15.766 -33.781 -4.988 1 98.62 308 GLU B N 1
ATOM 5296 C CA . GLU B 1 308 ? 16.125 -35.188 -4.785 1 98.62 308 GLU B CA 1
ATOM 5297 C C . GLU B 1 308 ? 15.203 -36.125 -5.566 1 98.62 308 GLU B C 1
ATOM 5299 O O . GLU B 1 308 ? 15.656 -37.062 -6.219 1 98.62 308 GLU B O 1
ATOM 5304 N N . ALA B 1 309 ? 13.945 -35.844 -5.43 1 98.69 309 ALA B N 1
ATOM 5305 C CA . ALA B 1 309 ? 12.945 -36.688 -6.062 1 98.69 309 ALA B CA 1
ATOM 5306 C C . ALA B 1 309 ? 13.07 -36.656 -7.582 1 98.69 309 ALA B C 1
ATOM 5308 O O . ALA B 1 309 ? 13.016 -37.719 -8.242 1 98.69 309 ALA B O 1
ATOM 5309 N N . LEU B 1 310 ? 13.219 -35.469 -8.141 1 98.75 310 LEU B N 1
ATOM 5310 C CA . LEU B 1 310 ? 13.367 -35.312 -9.586 1 98.75 310 LEU B CA 1
ATOM 5311 C C . LEU B 1 310 ? 14.633 -36 -10.086 1 98.75 310 LEU B C 1
ATOM 5313 O O . LEU B 1 310 ? 14.594 -36.719 -11.086 1 98.75 310 LEU B O 1
ATOM 5317 N N . ASP B 1 311 ? 15.727 -35.844 -9.359 1 98.62 311 ASP B N 1
ATOM 5318 C CA . ASP B 1 311 ? 17 -36.438 -9.758 1 98.62 311 ASP B CA 1
ATOM 5319 C C . ASP B 1 311 ? 16.922 -37.969 -9.695 1 98.62 311 ASP B C 1
ATOM 5321 O O . ASP B 1 311 ? 17.375 -38.656 -10.617 1 98.62 311 ASP B O 1
ATOM 5325 N N . LYS B 1 312 ? 16.406 -38.438 -8.594 1 98.5 312 LYS B N 1
ATOM 5326 C CA . LYS B 1 312 ? 16.266 -39.875 -8.422 1 98.5 312 LYS B CA 1
ATOM 5327 C C . LYS B 1 312 ? 15.438 -40.5 -9.531 1 98.5 312 LYS B C 1
ATOM 5329 O O . LYS B 1 312 ? 15.695 -41.625 -9.969 1 98.5 312 LYS B O 1
ATOM 5334 N N . ALA B 1 313 ? 14.445 -39.75 -10.008 1 98.56 313 ALA B N 1
ATOM 5335 C CA . ALA B 1 313 ? 13.539 -40.25 -11.039 1 98.56 313 ALA B CA 1
ATOM 5336 C C . ALA B 1 313 ? 14.125 -40.062 -12.438 1 98.56 313 ALA B C 1
ATOM 5338 O O . ALA B 1 313 ? 13.523 -40.469 -13.438 1 98.56 313 ALA B O 1
ATOM 5339 N N . GLY B 1 314 ? 15.297 -39.438 -12.547 1 98.5 314 GLY B N 1
ATOM 5340 C CA . GLY B 1 314 ? 15.977 -39.281 -13.82 1 98.5 314 GLY B CA 1
ATOM 5341 C C . GLY B 1 314 ? 15.648 -37.969 -14.523 1 98.5 314 GLY B C 1
ATOM 5342 O O . GLY B 1 314 ? 15.727 -37.875 -15.75 1 98.5 314 GLY B O 1
ATOM 5343 N N . PHE B 1 315 ? 15.234 -36.969 -13.844 1 98.69 315 PHE B N 1
ATOM 5344 C CA . PHE B 1 315 ? 14.859 -35.688 -14.438 1 98.69 315 PHE B CA 1
ATOM 5345 C C . PHE B 1 315 ? 15.719 -34.562 -13.883 1 98.69 315 PHE B C 1
ATOM 5347 O O . PHE B 1 315 ? 15.203 -33.562 -13.352 1 98.69 315 PHE B O 1
ATOM 5354 N N . PRO B 1 316 ? 17 -34.562 -14.078 1 98.44 316 PRO B N 1
ATOM 5355 C CA . PRO B 1 316 ? 17.906 -33.594 -13.477 1 98.44 316 PRO B CA 1
ATOM 5356 C C . PRO B 1 316 ? 17.781 -32.219 -14.117 1 98.44 316 PRO B C 1
ATOM 5358 O O . PRO B 1 316 ? 18.203 -31.203 -13.531 1 98.44 316 PRO B O 1
ATOM 5361 N N . LYS B 1 317 ? 17.172 -32.125 -15.305 1 98.62 317 LYS B N 1
ATOM 5362 C CA . LYS B 1 317 ? 17.125 -30.859 -16.016 1 98.62 317 LYS B CA 1
ATOM 5363 C C . LYS B 1 317 ? 15.82 -30.125 -15.75 1 98.62 317 LYS B C 1
ATOM 5365 O O . LYS B 1 317 ? 15.664 -28.953 -16.125 1 98.62 317 LYS B O 1
ATOM 5370 N N . VAL B 1 318 ? 14.852 -30.797 -15.086 1 98.75 318 VAL B N 1
ATOM 5371 C CA . VAL B 1 318 ? 13.594 -30.141 -14.75 1 98.75 318 VAL B CA 1
ATOM 5372 C C . VAL B 1 318 ? 13.852 -29.016 -13.758 1 98.75 318 VAL B C 1
ATOM 5374 O O . VAL B 1 318 ? 14.562 -29.203 -12.766 1 98.75 318 VAL B O 1
ATOM 5377 N N . ARG B 1 319 ? 13.281 -27.891 -14.023 1 98.31 319 ARG B N 1
ATOM 5378 C CA . ARG B 1 319 ? 13.547 -26.688 -13.234 1 98.31 319 ARG B CA 1
ATOM 5379 C C . ARG B 1 319 ? 12.57 -26.562 -12.07 1 98.31 319 ARG B C 1
ATOM 5381 O O . ARG B 1 319 ? 11.469 -27.125 -12.117 1 98.31 319 ARG B O 1
ATOM 5388 N N . ILE B 1 320 ? 13.016 -25.875 -11.023 1 98.44 320 ILE B N 1
ATOM 5389 C CA . ILE B 1 320 ? 12.18 -25.641 -9.844 1 98.44 320 ILE B CA 1
ATOM 5390 C C . ILE B 1 320 ? 11.961 -24.156 -9.664 1 98.44 320 ILE B C 1
ATOM 5392 O O . ILE B 1 320 ? 12.922 -23.391 -9.523 1 98.44 320 ILE B O 1
ATOM 5396 N N . ILE B 1 321 ? 10.742 -23.75 -9.711 1 97.31 321 ILE B N 1
ATOM 5397 C CA . ILE B 1 321 ? 10.305 -22.391 -9.453 1 97.31 321 ILE B CA 1
ATOM 5398 C C . ILE B 1 321 ? 9.602 -22.312 -8.102 1 97.31 321 ILE B C 1
ATOM 5400 O O . ILE B 1 321 ? 8.82 -23.203 -7.754 1 97.31 321 ILE B O 1
ATOM 5404 N N . ALA B 1 322 ? 9.938 -21.344 -7.348 1 96.69 322 ALA B N 1
ATOM 5405 C CA . ALA B 1 322 ? 9.273 -21.188 -6.055 1 96.69 322 ALA B CA 1
ATOM 5406 C C . ALA B 1 322 ? 8.547 -19.844 -5.965 1 96.69 322 ALA B C 1
ATOM 5408 O O . ALA B 1 322 ? 8.961 -18.875 -6.586 1 96.69 322 ALA B O 1
ATOM 5409 N N . SER B 1 323 ? 7.504 -19.891 -5.293 1 92.94 323 SER B N 1
ATOM 5410 C CA . SER B 1 323 ? 6.758 -18.688 -4.938 1 92.94 323 SER B CA 1
ATOM 5411 C C . SER B 1 323 ? 6.238 -18.766 -3.504 1 92.94 323 SER B C 1
ATOM 5413 O O . SER B 1 323 ? 6.449 -19.766 -2.814 1 92.94 323 SER B O 1
ATOM 5415 N N . SER B 1 324 ? 5.742 -17.719 -2.914 1 87 324 SER B N 1
ATOM 5416 C CA . SER B 1 324 ? 5.105 -17.672 -1.602 1 87 324 SER B CA 1
ATOM 5417 C C . SER B 1 324 ? 5.98 -16.922 -0.598 1 87 324 SER B C 1
ATOM 5419 O O . SER B 1 324 ? 6.668 -17.547 0.215 1 87 324 SER B O 1
ATOM 5421 N N . GLY B 1 325 ? 5.879 -15.703 -0.574 1 88.62 325 GLY B N 1
ATOM 5422 C CA . GLY B 1 325 ? 6.332 -14.836 0.502 1 88.62 325 GLY B CA 1
ATOM 5423 C C . GLY B 1 325 ? 7.844 -14.758 0.615 1 88.62 325 GLY B C 1
ATOM 5424 O O . GLY B 1 325 ? 8.398 -14.938 1.702 1 88.62 325 GLY B O 1
ATOM 5425 N N . PHE B 1 326 ? 8.578 -14.633 -0.433 1 95.19 326 PHE B N 1
ATOM 5426 C CA . PHE B 1 326 ? 10.031 -14.5 -0.406 1 95.19 326 PHE B CA 1
ATOM 5427 C C . PHE B 1 326 ? 10.438 -13.102 0.046 1 95.19 326 PHE B C 1
ATOM 5429 O O . PHE B 1 326 ? 10.625 -12.203 -0.78 1 95.19 326 PHE B O 1
ATOM 5436 N N . SER B 1 327 ? 10.672 -12.922 1.309 1 93 327 SER B N 1
ATOM 5437 C CA . SER B 1 327 ? 11.227 -11.703 1.897 1 93 327 SER B CA 1
ATOM 5438 C C . SER B 1 327 ? 12.75 -11.68 1.771 1 93 327 SER B C 1
ATOM 5440 O O . SER B 1 327 ? 13.359 -12.656 1.325 1 93 327 SER B O 1
ATOM 5442 N N . VAL B 1 328 ? 13.336 -10.578 2.162 1 95.88 328 VAL B N 1
ATOM 5443 C CA . VAL B 1 328 ? 14.789 -10.461 2.182 1 95.88 328 VAL B CA 1
ATOM 5444 C C . VAL B 1 328 ? 15.383 -11.562 3.057 1 95.88 328 VAL B C 1
ATOM 5446 O O . VAL B 1 328 ? 16.344 -12.219 2.666 1 95.88 328 VAL B O 1
ATOM 5449 N N . ALA B 1 329 ? 14.766 -11.797 4.168 1 94.62 329 ALA B N 1
ATOM 5450 C CA . ALA B 1 329 ? 15.242 -12.828 5.09 1 94.62 329 ALA B CA 1
ATOM 5451 C C . ALA B 1 329 ? 15.125 -14.219 4.469 1 94.62 329 ALA B C 1
ATOM 5453 O O . ALA B 1 329 ? 16.031 -15.039 4.605 1 94.62 329 ALA B O 1
ATOM 5454 N N . LYS B 1 330 ? 14.039 -14.523 3.881 1 96.44 330 LYS B N 1
ATOM 5455 C CA . LYS B 1 330 ? 13.852 -15.82 3.252 1 96.44 330 LYS B CA 1
ATOM 5456 C C . LYS B 1 330 ? 14.852 -16.031 2.115 1 96.44 330 LYS B C 1
ATOM 5458 O O . LYS B 1 330 ? 15.375 -17.141 1.942 1 96.44 330 LYS B O 1
ATOM 5463 N N . CYS B 1 331 ? 15.07 -14.984 1.328 1 98.19 331 CYS B N 1
ATOM 5464 C CA . CYS B 1 331 ? 16.078 -15.062 0.27 1 98.19 331 CYS B CA 1
ATOM 5465 C C . CYS B 1 331 ? 17.453 -15.398 0.838 1 98.19 331 CYS B C 1
ATOM 5467 O O . CYS B 1 331 ? 18.156 -16.234 0.279 1 98.19 331 CYS B O 1
ATOM 5469 N N . ARG B 1 332 ? 17.797 -14.758 1.904 1 96.5 332 ARG B N 1
ATOM 5470 C CA . ARG B 1 332 ? 19.078 -15.031 2.555 1 96.5 332 ARG B CA 1
ATOM 5471 C C . ARG B 1 332 ? 19.172 -16.5 2.969 1 96.5 332 ARG B C 1
ATOM 5473 O O . ARG B 1 332 ? 20.188 -17.156 2.713 1 96.5 332 ARG B O 1
ATOM 5480 N N . VAL B 1 333 ? 18.125 -16.969 3.566 1 96.44 333 VAL B N 1
ATOM 5481 C CA . VAL B 1 333 ? 18.078 -18.359 4.043 1 96.44 333 VAL B CA 1
ATOM 5482 C C . VAL B 1 333 ? 18.219 -19.312 2.863 1 96.44 333 VAL B C 1
ATOM 5484 O O . VAL B 1 333 ? 18.969 -20.297 2.938 1 96.44 333 VAL B O 1
ATOM 5487 N N . MET B 1 334 ? 17.5 -19.062 1.798 1 97.62 334 MET B N 1
ATOM 5488 C CA . MET B 1 334 ? 17.578 -19.891 0.602 1 97.62 334 MET B CA 1
ATOM 5489 C C . MET B 1 334 ? 18.984 -19.906 0.03 1 97.62 334 MET B C 1
ATOM 5491 O O . MET B 1 334 ? 19.453 -20.938 -0.444 1 97.62 334 MET B O 1
ATOM 5495 N N . SER B 1 335 ? 19.594 -18.75 0.049 1 97 335 SER B N 1
ATOM 5496 C CA . SER B 1 335 ? 20.953 -18.641 -0.456 1 97 335 SER B CA 1
ATOM 5497 C C . SER B 1 335 ? 21.938 -19.422 0.405 1 97 335 SER B C 1
ATOM 5499 O O . SER B 1 335 ? 22.75 -20.188 -0.116 1 97 335 SER B O 1
ATOM 5501 N N . GLU B 1 336 ? 21.844 -19.281 1.68 1 94.81 336 GLU B N 1
ATOM 5502 C CA . GLU B 1 336 ? 22.734 -19.969 2.613 1 94.81 336 GLU B CA 1
ATOM 5503 C C . GLU B 1 336 ? 22.547 -21.484 2.537 1 94.81 336 GLU B C 1
ATOM 5505 O O . GLU B 1 336 ? 23.516 -22.234 2.691 1 94.81 336 GLU B O 1
ATOM 5510 N N . ALA B 1 337 ? 21.344 -21.844 2.311 1 97 337 ALA B N 1
ATOM 5511 C CA . ALA B 1 337 ? 21.031 -23.281 2.213 1 97 337 ALA B CA 1
ATOM 5512 C C . ALA B 1 337 ? 21.312 -23.797 0.808 1 97 337 ALA B C 1
ATOM 5514 O O . ALA B 1 337 ? 21.062 -24.969 0.515 1 97 337 ALA B O 1
ATOM 5515 N N . ARG B 1 338 ? 21.734 -22.906 -0.08 1 97.06 338 ARG B N 1
ATOM 5516 C CA . ARG B 1 338 ? 22 -23.25 -1.473 1 97.06 338 ARG B CA 1
ATOM 5517 C C . ARG B 1 338 ? 20.812 -24 -2.086 1 97.06 338 ARG B C 1
ATOM 5519 O O . ARG B 1 338 ? 21 -25.062 -2.699 1 97.06 338 ARG B O 1
ATOM 5526 N N . ALA B 1 339 ? 19.625 -23.516 -1.747 1 97.81 339 ALA B N 1
ATOM 5527 C CA . ALA B 1 339 ? 18.422 -24.141 -2.297 1 97.81 339 ALA B CA 1
ATOM 5528 C C . ALA B 1 339 ? 18.5 -24.203 -3.82 1 97.81 339 ALA B C 1
ATOM 5530 O O . ALA B 1 339 ? 18.844 -23.219 -4.477 1 97.81 339 ALA B O 1
ATOM 5531 N N . PRO B 1 340 ? 18.219 -25.375 -4.395 1 98.25 340 PRO B N 1
ATOM 5532 C CA . PRO B 1 340 ? 18.312 -25.516 -5.852 1 98.25 340 PRO B CA 1
ATOM 5533 C C . PRO B 1 340 ? 17.109 -24.922 -6.586 1 98.25 340 PRO B C 1
ATOM 5535 O O . PRO B 1 340 ? 16.344 -25.656 -7.215 1 98.25 340 PRO B O 1
ATOM 5538 N N . LEU B 1 341 ? 17.031 -23.625 -6.629 1 98.06 341 LEU B N 1
ATOM 5539 C CA . LEU B 1 341 ? 15.977 -22.844 -7.297 1 98.06 341 LEU B CA 1
ATOM 5540 C C . LEU B 1 341 ? 16.453 -22.344 -8.648 1 98.06 341 LEU B C 1
ATOM 5542 O O . LEU B 1 341 ? 17.625 -21.938 -8.797 1 98.06 341 LEU B O 1
ATOM 5546 N N . ASP B 1 342 ? 15.555 -22.359 -9.516 1 98.06 342 ASP B N 1
ATOM 5547 C CA . ASP B 1 342 ? 15.875 -21.797 -10.82 1 98.06 342 ASP B CA 1
ATOM 5548 C C . ASP B 1 342 ? 15.281 -20.406 -10.977 1 98.06 342 ASP B C 1
ATOM 5550 O O . ASP B 1 342 ? 15.844 -19.562 -11.68 1 98.06 342 ASP B O 1
ATOM 5554 N N . VAL B 1 343 ? 14.141 -20.172 -10.422 1 97.31 343 VAL B N 1
ATOM 5555 C CA . VAL B 1 343 ? 13.453 -18.875 -10.492 1 97.31 343 VAL B CA 1
ATOM 5556 C C . VAL B 1 343 ? 12.609 -18.672 -9.234 1 97.31 343 VAL B C 1
ATOM 5558 O O . VAL B 1 343 ? 12.125 -19.641 -8.641 1 97.31 343 VAL B O 1
ATOM 5561 N N . VAL B 1 344 ? 12.477 -17.453 -8.789 1 97.75 344 VAL B N 1
ATOM 5562 C CA . VAL B 1 344 ? 11.547 -17.094 -7.723 1 97.75 344 VAL B CA 1
ATOM 5563 C C . VAL B 1 344 ? 10.516 -16.094 -8.242 1 97.75 344 VAL B C 1
ATOM 5565 O O . VAL B 1 344 ? 10.875 -15.047 -8.781 1 97.75 344 VAL B O 1
ATOM 5568 N N . GLY B 1 345 ? 9.266 -16.438 -8.242 1 96.12 345 GLY B N 1
ATOM 5569 C CA . GLY B 1 345 ? 8.18 -15.5 -8.469 1 96.12 345 GLY B CA 1
ATOM 5570 C C . GLY B 1 345 ? 7.656 -14.883 -7.188 1 96.12 345 GLY B C 1
ATOM 5571 O O . GLY B 1 345 ? 7.234 -15.594 -6.273 1 96.12 345 GLY B O 1
ATOM 5572 N N . THR B 1 346 ? 7.664 -13.562 -7.145 1 95.69 346 THR B N 1
ATOM 5573 C CA . THR B 1 346 ? 7.309 -12.984 -5.852 1 95.69 346 THR B CA 1
ATOM 5574 C C . THR B 1 346 ? 6.727 -11.586 -6.027 1 95.69 346 THR B C 1
ATOM 5576 O O . THR B 1 346 ? 7.031 -10.898 -7.004 1 95.69 346 THR B O 1
ATOM 5579 N N . GLY B 1 347 ? 5.844 -11.203 -5.125 1 96 347 GLY B N 1
ATOM 5580 C CA . GLY B 1 347 ? 5.383 -9.836 -4.957 1 96 347 GLY B CA 1
ATOM 5581 C C . GLY B 1 347 ? 5.844 -9.211 -3.652 1 96 347 GLY B C 1
ATOM 5582 O O . GLY B 1 347 ? 5.453 -8.086 -3.324 1 96 347 GLY B O 1
ATOM 5583 N N . SER B 1 348 ? 6.754 -9.859 -2.969 1 95.38 348 SER B N 1
ATOM 5584 C CA . SER B 1 348 ? 7.121 -9.492 -1.606 1 95.38 348 SER B CA 1
ATOM 5585 C C . SER B 1 348 ? 8.062 -8.289 -1.595 1 95.38 348 SER B C 1
ATOM 5587 O O . SER B 1 348 ? 8.391 -7.766 -0.529 1 95.38 348 SER B O 1
ATOM 5589 N N . PHE B 1 349 ? 8.391 -7.824 -2.809 1 97.62 349 PHE B N 1
ATOM 5590 C CA . PHE B 1 349 ? 9.164 -6.59 -2.844 1 97.62 349 PHE B CA 1
ATOM 5591 C C . PHE B 1 349 ? 8.281 -5.383 -2.561 1 97.62 349 PHE B C 1
ATOM 5593 O O . PHE B 1 349 ? 8.773 -4.289 -2.289 1 97.62 349 PHE B O 1
ATOM 5600 N N . ILE B 1 350 ? 6.965 -5.582 -2.689 1 97.56 350 ILE B N 1
ATOM 5601 C CA . ILE B 1 350 ? 6.086 -4.562 -2.137 1 97.56 350 ILE B CA 1
ATOM 5602 C C . ILE B 1 350 ? 6.355 -4.402 -0.641 1 97.56 350 ILE B C 1
ATOM 5604 O O . ILE B 1 350 ? 6.379 -5.387 0.1 1 97.56 350 ILE B O 1
ATOM 5608 N N . PRO B 1 351 ? 6.52 -3.16 -0.253 1 95.25 351 PRO B N 1
ATOM 5609 C CA . PRO B 1 351 ? 6.891 -2.953 1.149 1 95.25 351 PRO B CA 1
ATOM 5610 C C . PRO B 1 351 ? 5.859 -3.527 2.121 1 95.25 351 PRO B C 1
ATOM 5612 O O . PRO B 1 351 ? 4.668 -3.236 2.006 1 95.25 351 PRO B O 1
ATOM 5615 N N . ASP B 1 352 ? 6.379 -4.293 3.057 1 94.75 352 ASP B N 1
ATOM 5616 C CA . ASP B 1 352 ? 5.504 -4.828 4.094 1 94.75 352 ASP B CA 1
ATOM 5617 C C . ASP B 1 352 ? 4.973 -3.715 4.992 1 94.75 352 ASP B C 1
ATOM 5619 O O . ASP B 1 352 ? 3.771 -3.637 5.25 1 94.75 352 ASP B O 1
ATOM 5623 N N . ARG B 1 353 ? 5.887 -2.91 5.465 1 95.06 353 ARG B N 1
ATOM 5624 C CA . ARG B 1 353 ? 5.492 -1.719 6.211 1 95.06 353 ARG B CA 1
ATOM 5625 C C . ARG B 1 353 ? 5.223 -0.547 5.273 1 95.06 353 ARG B C 1
ATOM 5627 O O . ARG B 1 353 ? 6.148 0.169 4.887 1 95.06 353 ARG B O 1
ATOM 5634 N N . TRP B 1 354 ? 4.004 -0.272 5.078 1 96.88 354 TRP B N 1
ATOM 5635 C CA . TRP B 1 354 ? 3.639 0.729 4.082 1 96.88 354 TRP B CA 1
ATOM 5636 C C . TRP B 1 354 ? 3.992 2.133 4.566 1 96.88 354 TRP B C 1
ATOM 5638 O O . TRP B 1 354 ? 4.34 3.002 3.764 1 96.88 354 TRP B O 1
ATOM 5648 N N . SER B 1 355 ? 3.994 2.361 5.887 1 94.75 355 SER B N 1
ATOM 5649 C CA . SER B 1 355 ? 4.254 3.688 6.438 1 94.75 355 SER B CA 1
ATOM 5650 C C . SER B 1 355 ? 5.68 4.137 6.148 1 94.75 355 SER B C 1
ATOM 5652 O O . SER B 1 355 ? 5.992 5.328 6.234 1 94.75 355 SER B O 1
ATOM 5654 N N . GLU B 1 356 ? 6.512 3.227 5.801 1 95.94 356 GLU B N 1
ATOM 5655 C CA . GLU B 1 356 ? 7.891 3.562 5.461 1 95.94 356 GLU B CA 1
ATOM 5656 C C . GLU B 1 356 ? 7.973 4.227 4.09 1 95.94 356 GLU B C 1
ATOM 5658 O O . GLU B 1 356 ? 9 4.812 3.74 1 95.94 356 GLU B O 1
ATOM 5663 N N . THR B 1 357 ? 6.891 4.164 3.338 1 97.62 357 THR B N 1
ATOM 5664 C CA . THR B 1 357 ? 6.902 4.684 1.975 1 97.62 357 THR B CA 1
ATOM 5665 C C . THR B 1 357 ? 6.574 6.172 1.959 1 97.62 357 THR B C 1
ATOM 5667 O O . THR B 1 357 ? 6.582 6.805 0.899 1 97.62 357 THR B O 1
ATOM 5670 N N . TYR B 1 358 ? 6.305 6.766 3.055 1 95.62 358 TYR B N 1
ATOM 5671 C CA . TYR B 1 358 ? 5.867 8.156 3.129 1 95.62 358 TYR B CA 1
ATOM 5672 C C . TYR B 1 358 ? 7.023 9.109 2.838 1 95.62 358 TYR B C 1
ATOM 5674 O O . TYR B 1 358 ? 7.855 9.367 3.711 1 95.62 358 TYR B O 1
ATOM 5682 N N . ALA B 1 359 ? 6.996 9.594 1.616 1 97.06 359 ALA B N 1
ATOM 5683 C CA . ALA B 1 359 ? 7.945 10.648 1.271 1 97.06 359 ALA B CA 1
ATOM 5684 C C . ALA B 1 359 ? 7.48 12 1.81 1 97.06 359 ALA B C 1
ATOM 5686 O O . ALA B 1 359 ? 6.309 12.172 2.145 1 97.06 359 ALA B O 1
ATOM 5687 N N . THR B 1 360 ? 8.43 12.906 1.902 1 96.06 360 THR B N 1
ATOM 5688 C CA . THR B 1 360 ? 8.148 14.242 2.404 1 96.06 360 THR B CA 1
ATOM 5689 C C . THR B 1 360 ? 8.703 15.305 1.462 1 96.06 360 THR B C 1
ATOM 5691 O O . THR B 1 360 ? 9.758 15.109 0.852 1 96.06 360 THR B O 1
ATOM 5694 N N . ALA B 1 361 ? 7.984 16.312 1.302 1 97.06 361 ALA B N 1
ATOM 5695 C CA . ALA B 1 361 ? 8.438 17.516 0.6 1 97.06 361 ALA B CA 1
ATOM 5696 C C . ALA B 1 361 ? 8.414 18.734 1.52 1 97.06 361 ALA B C 1
ATOM 5698 O O . ALA B 1 361 ? 7.367 19.094 2.059 1 97.06 361 ALA B O 1
ATOM 5699 N N . ASP B 1 362 ? 9.539 19.344 1.712 1 96.75 362 ASP B N 1
ATOM 5700 C CA . ASP B 1 362 ? 9.656 20.562 2.514 1 96.75 362 ASP B CA 1
ATOM 5701 C C . ASP B 1 362 ? 10.242 21.703 1.696 1 96.75 362 ASP B C 1
ATOM 5703 O O . ASP B 1 362 ? 11.172 21.5 0.908 1 96.75 362 ASP B O 1
ATOM 5707 N N . ILE B 1 363 ? 9.656 22.844 1.82 1 98.12 363 ILE B N 1
ATOM 5708 C CA . ILE B 1 363 ? 10.305 24.016 1.234 1 98.12 363 ILE B CA 1
ATOM 5709 C C . ILE B 1 363 ? 11.5 24.422 2.092 1 98.12 363 ILE B C 1
ATOM 5711 O O . ILE B 1 363 ? 11.375 24.562 3.309 1 98.12 363 ILE B O 1
ATOM 5715 N N . VAL B 1 364 ? 12.625 24.672 1.385 1 97.69 364 VAL B N 1
ATOM 5716 C CA . VAL B 1 364 ? 13.844 24.938 2.133 1 97.69 364 VAL B CA 1
ATOM 5717 C C . VAL B 1 364 ? 14.328 26.359 1.836 1 97.69 364 VAL B C 1
ATOM 5719 O O . VAL B 1 364 ? 15.312 26.812 2.42 1 97.69 364 VAL B O 1
ATOM 5722 N N . ALA B 1 365 ? 13.703 26.984 0.901 1 97.81 365 ALA B N 1
ATOM 5723 C CA . ALA B 1 365 ? 14.062 28.375 0.605 1 97.81 365 ALA B CA 1
ATOM 5724 C C . ALA B 1 365 ? 12.898 29.125 -0.036 1 97.81 365 ALA B C 1
ATOM 5726 O O . ALA B 1 365 ? 12.164 28.547 -0.849 1 97.81 365 ALA B O 1
ATOM 5727 N N . TYR B 1 366 ? 12.688 30.328 0.323 1 98.06 366 TYR B N 1
ATOM 5728 C CA . TYR B 1 366 ? 11.758 31.281 -0.27 1 98.06 366 TYR B CA 1
ATOM 5729 C C . TYR B 1 366 ? 12.508 32.469 -0.841 1 98.06 366 TYR B C 1
ATOM 5731 O O . TYR B 1 366 ? 13.172 33.219 -0.104 1 98.06 366 TYR B O 1
ATOM 5739 N N . ASP B 1 367 ? 12.391 32.688 -2.146 1 97.56 367 ASP B N 1
ATOM 5740 C CA . ASP B 1 367 ? 13.148 33.688 -2.861 1 97.56 367 ASP B CA 1
ATOM 5741 C C . ASP B 1 367 ? 14.633 33.625 -2.512 1 97.56 367 ASP B C 1
ATOM 5743 O O . ASP B 1 367 ? 15.25 34.656 -2.227 1 97.56 367 ASP B O 1
ATOM 5747 N N . GLY B 1 368 ? 15.047 32.469 -2.451 1 95.38 368 GLY B N 1
ATOM 5748 C CA . GLY B 1 368 ? 16.469 32.219 -2.244 1 95.38 368 GLY B CA 1
ATOM 5749 C C . GLY B 1 368 ? 16.891 32.312 -0.787 1 95.38 368 GLY B C 1
ATOM 5750 O O . GLY B 1 368 ? 18.016 32 -0.438 1 95.38 368 GLY B O 1
ATOM 5751 N N . VAL B 1 369 ? 16.062 32.719 0.129 1 96.38 369 VAL B N 1
ATOM 5752 C CA . VAL B 1 369 ? 16.359 32.812 1.553 1 96.38 369 VAL B CA 1
ATOM 5753 C C . VAL B 1 369 ? 16.062 31.5 2.248 1 96.38 369 VAL B C 1
ATOM 5755 O O . VAL B 1 369 ? 14.906 31.047 2.262 1 96.38 369 VAL B O 1
ATOM 5758 N N . PRO B 1 370 ? 17.078 30.922 2.83 1 95.94 370 PRO B N 1
ATOM 5759 C CA . PRO B 1 370 ? 16.859 29.641 3.502 1 95.94 370 PRO B CA 1
ATOM 5760 C C . PRO B 1 370 ? 15.867 29.734 4.652 1 95.94 370 PRO B C 1
ATOM 5762 O O . PRO B 1 370 ? 15.961 30.656 5.477 1 95.94 370 PRO B O 1
ATOM 5765 N N . ARG B 1 371 ? 14.867 28.906 4.707 1 94.94 371 ARG B N 1
ATOM 5766 C CA . ARG B 1 371 ? 13.859 28.766 5.758 1 94.94 371 ARG B CA 1
ATOM 5767 C C . ARG B 1 371 ? 13.203 27.375 5.703 1 94.94 371 ARG B C 1
ATOM 5769 O O . ARG B 1 371 ? 12.766 26.938 4.641 1 94.94 371 ARG B O 1
ATOM 5776 N N . VAL B 1 372 ? 13.242 26.734 6.871 1 93.5 372 VAL B N 1
ATOM 5777 C CA . VAL B 1 372 ? 12.68 25.391 6.922 1 93.5 372 VAL B CA 1
ATOM 5778 C C . VAL B 1 372 ? 12.125 25.125 8.32 1 93.5 372 VAL B C 1
ATOM 5780 O O . VAL B 1 372 ? 12.523 25.766 9.289 1 93.5 372 VAL B O 1
ATOM 5783 N N . LYS B 1 373 ? 11.18 24.281 8.344 1 92.19 373 LYS B N 1
ATOM 5784 C CA . LYS B 1 373 ? 10.609 23.875 9.625 1 92.19 373 LYS B CA 1
ATOM 5785 C C . LYS B 1 373 ? 11.688 23.391 10.586 1 92.19 373 LYS B C 1
ATOM 5787 O O . LYS B 1 373 ? 12.594 22.656 10.172 1 92.19 373 LYS B O 1
ATOM 5792 N N . VAL B 1 374 ? 11.555 23.781 11.859 1 90.25 374 VAL B N 1
ATOM 5793 C CA . VAL B 1 374 ? 12.5 23.344 12.875 1 90.25 374 VAL B CA 1
ATOM 5794 C C . VAL B 1 374 ? 12.578 21.828 12.898 1 90.25 374 VAL B C 1
ATOM 5796 O O . VAL B 1 374 ? 11.547 21.141 12.891 1 90.25 374 VAL B O 1
ATOM 5799 N N . GLY B 1 375 ? 13.836 21.25 12.906 1 85.75 375 GLY B N 1
ATOM 5800 C CA . GLY B 1 375 ? 14.055 19.812 12.867 1 85.75 375 GLY B CA 1
ATOM 5801 C C . GLY B 1 375 ? 14.398 19.297 11.484 1 85.75 375 GLY B C 1
ATOM 5802 O O . GLY B 1 375 ? 14.773 18.141 11.32 1 85.75 375 GLY B O 1
ATOM 5803 N N . ARG B 1 376 ? 14.281 20.188 10.484 1 89.81 376 ARG B N 1
ATOM 5804 C CA . ARG B 1 376 ? 14.531 19.766 9.109 1 89.81 376 ARG B CA 1
ATOM 5805 C C . ARG B 1 376 ? 15.727 20.516 8.523 1 89.81 376 ARG B C 1
ATOM 5807 O O . ARG B 1 376 ? 15.859 20.609 7.301 1 89.81 376 ARG B O 1
ATOM 5814 N N . GLU B 1 377 ? 16.594 21.016 9.297 1 90.06 377 GLU B N 1
ATOM 5815 C CA . GLU B 1 377 ? 17.719 21.828 8.867 1 90.06 377 GLU B CA 1
ATOM 5816 C C . GLU B 1 377 ? 18.703 21.016 8.031 1 90.06 377 GLU B C 1
ATOM 5818 O O . GLU B 1 377 ? 19.453 21.562 7.23 1 90.06 377 GLU B O 1
ATOM 5823 N N . PHE B 1 378 ? 18.625 19.719 8.125 1 86.75 378 PHE B N 1
ATOM 5824 C CA . PHE B 1 378 ? 19.5 18.828 7.383 1 86.75 378 PHE B CA 1
ATOM 5825 C C . PHE B 1 378 ? 19.203 18.891 5.891 1 86.75 378 PHE B C 1
ATOM 5827 O O . PHE B 1 378 ? 20 18.422 5.074 1 86.75 378 PHE B O 1
ATOM 5834 N N . LEU B 1 379 ? 18.156 19.531 5.473 1 89.56 379 LEU B N 1
ATOM 5835 C CA . LEU B 1 379 ? 17.734 19.641 4.078 1 89.56 379 LEU B CA 1
ATOM 5836 C C . LEU B 1 379 ? 18.359 20.859 3.414 1 89.56 379 LEU B C 1
ATOM 5838 O O . LEU B 1 379 ? 18.344 20.984 2.188 1 89.56 379 LEU B O 1
ATOM 5842 N N . LEU B 1 380 ? 18.859 21.844 4.18 1 88.56 380 LEU B N 1
ATOM 5843 C CA . LEU B 1 380 ? 19.406 23.078 3.627 1 88.56 380 LEU B CA 1
ATOM 5844 C C . LEU B 1 380 ? 20.672 22.797 2.816 1 88.56 380 LEU B C 1
ATOM 5846 O O . LEU B 1 380 ? 21.516 22.016 3.234 1 88.56 380 LEU B O 1
ATOM 5850 N N . ARG B 1 381 ? 20.703 23.406 1.618 1 77 381 ARG B N 1
ATOM 5851 C CA . ARG B 1 381 ? 21.859 23.25 0.743 1 77 381 ARG B CA 1
ATOM 5852 C C . ARG B 1 381 ? 23.062 23.984 1.316 1 77 381 ARG B C 1
ATOM 5854 O O . ARG B 1 381 ? 22.938 25.062 1.882 1 77 381 ARG B O 1
ATOM 5861 N N . GLY B 1 382 ? 24.328 23.422 1.359 1 64 382 GLY B N 1
ATOM 5862 C CA . GLY B 1 382 ? 25.547 24.031 1.86 1 64 382 GLY B CA 1
ATOM 5863 C C . GLY B 1 382 ? 25.828 23.703 3.314 1 64 382 GLY B C 1
ATOM 5864 O O . GLY B 1 382 ? 26.891 24.031 3.842 1 64 382 GLY B O 1
ATOM 5865 N N . GLY B 1 383 ? 24.922 23.469 4.168 1 46.59 383 GLY B N 1
ATOM 5866 C CA . GLY B 1 383 ? 25.141 23.203 5.582 1 46.59 383 GLY B CA 1
ATOM 5867 C C . GLY B 1 383 ? 25.797 21.859 5.855 1 46.59 383 GLY B C 1
ATOM 5868 O O . GLY B 1 383 ? 25.734 21.344 6.977 1 46.59 383 GLY B O 1
ATOM 5869 N N . ARG B 1 384 ? 25.891 21.031 4.965 1 40.88 384 ARG B N 1
ATOM 5870 C CA . ARG B 1 384 ? 26.625 19.859 5.41 1 40.88 384 ARG B CA 1
ATOM 5871 C C . ARG B 1 384 ? 28.016 20.25 5.918 1 40.88 384 ARG B C 1
ATOM 5873 O O . ARG B 1 384 ? 28.688 21.094 5.332 1 40.88 384 ARG B O 1
ATOM 5880 N N . PRO B 1 385 ? 28.188 19.938 7.219 1 33.94 385 PRO B N 1
ATOM 5881 C CA . PRO B 1 385 ? 29.578 20.172 7.602 1 33.94 385 PRO B CA 1
ATOM 5882 C C . PRO B 1 385 ? 30.578 19.547 6.617 1 33.94 385 PRO B C 1
ATOM 5884 O O . PRO B 1 385 ? 30.344 18.438 6.125 1 33.94 385 PRO B O 1
ATOM 5887 N N . GLY B 1 386 ? 31.141 20.375 5.629 1 26.34 386 GLY B N 1
ATOM 5888 C CA . GLY B 1 386 ? 32.438 19.844 5.215 1 26.34 386 GLY B CA 1
ATOM 5889 C C . GLY B 1 386 ? 33.188 19.219 6.355 1 26.34 386 GLY B C 1
ATOM 5890 O O . GLY B 1 386 ? 33.031 19.594 7.516 1 26.34 386 GLY B O 1
#